Protein AF-A0A229HFX9-F1 (afdb_monomer)

Structure (mmCIF, N/CA/C/O backbone):
data_AF-A0A229HFX9-F1
#
_entry.id   AF-A0A229HFX9-F1
#
loop_
_atom_site.group_PDB
_atom_site.id
_atom_site.type_symbol
_atom_site.label_atom_id
_atom_site.label_alt_id
_atom_site.label_comp_id
_atom_site.label_asym_id
_atom_site.label_entity_id
_atom_site.label_seq_id
_atom_site.pdbx_PDB_ins_code
_atom_site.Cartn_x
_atom_site.Cartn_y
_atom_site.Cartn_z
_atom_site.occupancy
_atom_site.B_iso_or_equiv
_atom_site.auth_seq_id
_atom_site.auth_comp_id
_atom_site.auth_asym_id
_atom_site.auth_atom_id
_atom_site.pdbx_PDB_model_num
ATOM 1 N N . MET A 1 1 ? 22.285 -4.111 -8.406 1.00 85.25 1 MET A N 1
ATOM 2 C CA . MET A 1 1 ? 22.085 -5.314 -9.241 1.00 85.25 1 MET A CA 1
ATOM 3 C C . MET A 1 1 ? 20.707 -5.367 -9.892 1.00 85.25 1 MET A C 1
ATOM 5 O O . MET A 1 1 ? 20.673 -5.229 -11.100 1.00 85.25 1 MET A O 1
ATOM 9 N N . ALA A 1 2 ? 19.581 -5.465 -9.168 1.00 94.69 2 ALA A N 1
ATOM 10 C CA . ALA A 1 2 ? 18.253 -5.611 -9.804 1.00 94.69 2 ALA A CA 1
ATOM 11 C C . ALA A 1 2 ? 17.874 -4.497 -10.809 1.00 94.69 2 ALA A C 1
ATOM 13 O O . ALA A 1 2 ? 17.421 -4.802 -11.904 1.00 94.69 2 ALA A O 1
ATOM 14 N N . PHE A 1 3 ? 18.116 -3.222 -10.478 1.00 97.50 3 PHE A N 1
ATOM 15 C CA . PHE A 1 3 ? 17.883 -2.102 -11.409 1.00 97.50 3 PHE A CA 1
ATOM 16 C C . PHE A 1 3 ? 18.806 -2.131 -12.634 1.00 97.50 3 PHE A C 1
ATOM 18 O O . PHE A 1 3 ? 18.376 -1.795 -13.728 1.00 97.50 3 PHE A O 1
ATOM 25 N N . LEU A 1 4 ? 20.061 -2.557 -12.458 1.00 98.38 4 LEU A N 1
ATOM 26 C CA . LEU A 1 4 ? 20.997 -2.726 -13.571 1.00 98.38 4 LEU A CA 1
ATOM 27 C C . LEU A 1 4 ? 20.507 -3.819 -14.521 1.00 98.38 4 LEU A C 1
ATOM 29 O O . LEU A 1 4 ? 20.424 -3.579 -15.718 1.00 98.38 4 LEU A O 1
ATOM 33 N N . GLN A 1 5 ? 20.105 -4.972 -13.979 1.00 98.75 5 GLN A N 1
ATOM 34 C CA . GLN A 1 5 ? 19.511 -6.035 -14.785 1.00 98.75 5 GLN A CA 1
ATOM 35 C C . GLN A 1 5 ? 18.253 -5.545 -15.506 1.00 98.75 5 GLN A C 1
ATOM 37 O O . GLN A 1 5 ? 18.123 -5.780 -16.692 1.00 98.75 5 GLN A O 1
ATOM 42 N N . ALA A 1 6 ? 17.370 -4.797 -14.839 1.00 98.75 6 ALA A N 1
ATOM 43 C CA . ALA A 1 6 ? 16.163 -4.270 -15.472 1.00 98.75 6 ALA A CA 1
ATOM 44 C C . ALA A 1 6 ? 16.452 -3.283 -16.624 1.00 98.75 6 ALA A C 1
ATOM 46 O O . ALA A 1 6 ? 15.731 -3.296 -17.617 1.00 98.75 6 ALA A O 1
ATOM 47 N N . MET A 1 7 ? 17.511 -2.467 -16.536 1.00 98.81 7 MET A N 1
ATOM 48 C CA . MET A 1 7 ? 17.953 -1.630 -17.665 1.00 98.81 7 MET A CA 1
ATOM 49 C C . MET A 1 7 ? 18.486 -2.481 -18.824 1.00 98.81 7 MET A C 1
ATOM 51 O O . MET A 1 7 ? 18.136 -2.235 -19.973 1.00 98.81 7 MET A O 1
ATOM 55 N N . LEU A 1 8 ? 19.283 -3.511 -18.527 1.00 98.75 8 LEU A N 1
ATOM 56 C CA . LEU A 1 8 ? 19.784 -4.458 -19.530 1.00 98.75 8 LEU A CA 1
ATOM 57 C C . LEU A 1 8 ? 18.644 -5.250 -20.194 1.00 98.75 8 LEU A C 1
ATOM 59 O O . LEU A 1 8 ? 18.662 -5.465 -21.405 1.00 98.75 8 LEU A O 1
ATOM 63 N N . ASP A 1 9 ? 17.632 -5.643 -19.418 1.00 98.81 9 ASP A N 1
ATOM 64 C CA . ASP A 1 9 ? 16.434 -6.327 -19.906 1.00 98.81 9 ASP A CA 1
ATOM 65 C C . ASP A 1 9 ? 15.657 -5.433 -20.882 1.00 98.81 9 ASP A C 1
ATOM 67 O O . ASP A 1 9 ? 15.221 -5.913 -21.929 1.00 98.81 9 ASP A O 1
ATOM 71 N N . ALA A 1 10 ? 15.525 -4.137 -20.568 1.00 98.81 10 ALA A N 1
ATOM 72 C CA . ALA A 1 10 ? 14.894 -3.148 -21.439 1.00 98.81 10 ALA A CA 1
ATOM 73 C C . ALA A 1 10 ? 15.681 -2.949 -22.749 1.00 98.81 10 ALA A C 1
ATOM 75 O O . ALA A 1 10 ? 15.087 -2.987 -23.822 1.00 98.81 10 ALA A O 1
ATOM 76 N N . GLU A 1 11 ? 17.010 -2.830 -22.700 1.00 98.69 11 GLU A N 1
ATOM 77 C CA . GLU A 1 11 ? 17.857 -2.736 -23.906 1.00 98.69 11 GLU A CA 1
ATOM 78 C C . GLU A 1 11 ? 17.734 -3.973 -24.811 1.00 98.69 11 GLU A C 1
ATOM 80 O O . GLU A 1 11 ? 17.555 -3.880 -26.032 1.00 98.69 11 GLU A O 1
ATOM 85 N N . ALA A 1 12 ? 17.790 -5.163 -24.208 1.00 98.56 12 ALA A N 1
ATOM 86 C CA . ALA A 1 12 ? 17.660 -6.413 -24.941 1.00 98.56 12 ALA A CA 1
ATOM 87 C C . ALA A 1 12 ? 16.255 -6.573 -25.542 1.00 98.56 12 ALA A C 1
ATOM 89 O O . ALA A 1 12 ? 16.124 -7.014 -26.685 1.00 98.56 12 ALA A O 1
ATOM 90 N N . ALA A 1 13 ? 15.206 -6.207 -24.800 1.00 98.69 13 ALA A N 1
ATOM 91 C CA . ALA A 1 13 ? 13.830 -6.237 -25.288 1.00 98.69 13 ALA A CA 1
ATOM 92 C C . ALA A 1 13 ? 13.595 -5.251 -26.432 1.00 98.69 13 ALA A C 1
ATOM 94 O O . ALA A 1 13 ? 12.912 -5.602 -27.390 1.00 98.69 13 ALA A O 1
ATOM 95 N N . LEU A 1 14 ? 14.206 -4.065 -26.387 1.00 98.56 14 LEU A N 1
ATOM 96 C CA . LEU A 1 14 ? 14.101 -3.083 -27.464 1.00 98.56 14 LEU A CA 1
ATOM 97 C C . LEU A 1 14 ? 14.666 -3.653 -28.765 1.00 98.56 14 LEU A C 1
ATOM 99 O O . LEU A 1 14 ? 14.000 -3.626 -29.798 1.00 98.56 14 LEU A O 1
ATOM 103 N N . THR A 1 15 ? 15.857 -4.250 -28.699 1.00 97.94 15 THR A N 1
ATOM 104 C CA . THR A 1 15 ? 16.496 -4.843 -29.883 1.00 97.94 15 THR A CA 1
ATOM 105 C C . THR A 1 15 ? 15.692 -6.038 -30.413 1.00 97.94 15 THR A C 1
ATOM 107 O O . THR A 1 15 ? 15.550 -6.198 -31.626 1.00 97.94 15 THR A O 1
ATOM 110 N N . ARG A 1 16 ? 15.105 -6.865 -29.531 1.00 98.44 16 ARG A N 1
ATOM 111 C CA . ARG A 1 16 ? 14.193 -7.954 -29.936 1.00 98.44 16 ARG A CA 1
ATOM 112 C C . ARG A 1 16 ? 12.913 -7.431 -30.586 1.00 98.44 16 ARG A C 1
ATOM 114 O O . ARG A 1 16 ? 12.494 -7.980 -31.603 1.00 98.44 16 ARG A O 1
ATOM 121 N N . ALA A 1 17 ? 12.319 -6.371 -30.044 1.00 97.81 17 ALA A N 1
ATOM 122 C CA . ALA A 1 17 ? 11.131 -5.739 -30.606 1.00 97.81 17 ALA A CA 1
ATOM 123 C C . ALA A 1 17 ? 11.414 -5.164 -32.002 1.00 97.81 17 ALA A C 1
ATOM 125 O O . ALA A 1 17 ? 10.673 -5.440 -32.944 1.00 97.81 17 ALA A O 1
ATOM 126 N N . GLN A 1 18 ? 12.539 -4.462 -32.161 1.00 96.69 18 GLN A N 1
ATOM 127 C CA . GLN A 1 18 ? 13.010 -3.967 -33.455 1.00 96.69 18 GLN A CA 1
ATOM 128 C C . GLN A 1 18 ? 13.253 -5.113 -34.443 1.00 96.69 18 GLN A C 1
ATOM 130 O O . GLN A 1 18 ? 12.793 -5.045 -35.582 1.00 96.69 18 GLN A O 1
ATOM 135 N N . ALA A 1 19 ? 13.905 -6.199 -34.019 1.00 96.25 19 ALA A N 1
ATOM 136 C CA . ALA A 1 19 ? 14.142 -7.357 -34.879 1.00 96.25 19 ALA A CA 1
ATOM 137 C C . ALA A 1 19 ? 12.841 -8.048 -35.315 1.00 96.25 19 ALA A C 1
ATOM 139 O O . ALA A 1 19 ? 12.687 -8.391 -36.486 1.00 96.25 19 ALA A O 1
ATOM 140 N N . ALA A 1 20 ? 11.872 -8.189 -34.406 1.00 95.38 20 ALA A N 1
ATOM 141 C CA . ALA A 1 20 ? 10.557 -8.752 -34.712 1.00 95.38 20 ALA A CA 1
ATOM 142 C C . ALA A 1 20 ? 9.772 -7.915 -35.739 1.00 95.38 20 ALA A C 1
ATOM 144 O O . ALA A 1 20 ? 8.958 -8.458 -36.483 1.00 95.38 20 ALA A O 1
ATOM 145 N N . LEU A 1 21 ? 10.037 -6.607 -35.806 1.00 93.81 21 LEU A N 1
ATOM 146 C CA . LEU A 1 21 ? 9.439 -5.686 -36.774 1.00 93.81 21 LEU A CA 1
ATOM 147 C C . LEU A 1 21 ? 10.293 -5.481 -38.037 1.00 93.81 21 LEU A C 1
ATOM 149 O O . LEU A 1 21 ? 9.955 -4.639 -38.867 1.00 93.81 21 LEU A O 1
ATOM 153 N N . GLY A 1 22 ? 11.390 -6.231 -38.201 1.00 92.50 22 GLY A N 1
ATOM 154 C CA . GLY A 1 22 ? 12.291 -6.115 -39.353 1.00 92.50 22 GLY A CA 1
ATOM 155 C C . GLY A 1 22 ? 13.184 -4.868 -39.340 1.00 92.50 22 GLY A C 1
ATOM 156 O O . GLY A 1 22 ? 13.770 -4.529 -40.362 1.00 92.50 22 GLY A O 1
ATOM 157 N N . GLN A 1 23 ? 13.300 -4.187 -38.198 1.00 92.12 23 GLN A N 1
ATOM 158 C CA . GLN A 1 23 ? 14.101 -2.970 -37.998 1.00 92.12 23 GLN A CA 1
ATOM 159 C C . GLN A 1 23 ? 15.509 -3.264 -37.439 1.00 92.12 23 GLN A C 1
ATOM 161 O O . GLN A 1 23 ? 16.306 -2.352 -37.221 1.00 92.12 23 GLN A O 1
ATOM 166 N N . ALA A 1 24 ? 15.819 -4.538 -37.184 1.00 93.56 24 ALA A N 1
ATOM 167 C CA . ALA A 1 24 ? 17.145 -5.020 -36.814 1.00 93.56 24 ALA A CA 1
ATOM 168 C C . ALA A 1 24 ? 17.338 -6.483 -37.267 1.00 93.56 24 ALA A C 1
ATOM 170 O O . ALA A 1 24 ? 16.368 -7.241 -37.327 1.00 93.56 24 ALA A O 1
ATOM 171 N N . PRO A 1 25 ? 18.571 -6.932 -37.559 1.00 94.12 25 PRO A N 1
ATOM 172 C CA . PRO A 1 25 ? 18.854 -8.345 -37.782 1.00 94.12 25 PRO A CA 1
ATOM 173 C C . PRO A 1 25 ? 18.583 -9.179 -36.523 1.00 94.12 25 PRO A C 1
ATOM 175 O O . PRO A 1 25 ? 18.948 -8.784 -35.415 1.00 94.12 25 PRO A O 1
ATOM 178 N N . GLY A 1 26 ? 18.040 -10.390 -36.684 1.00 93.62 26 GLY A N 1
ATOM 179 C CA . GLY A 1 26 ? 17.846 -11.319 -35.560 1.00 93.62 26 GLY A CA 1
ATOM 180 C C . GLY A 1 26 ? 19.152 -11.680 -34.835 1.00 93.62 26 GLY A C 1
ATOM 181 O O . GLY A 1 26 ? 19.157 -11.842 -33.616 1.00 93.62 26 GLY A O 1
ATOM 182 N N . ALA A 1 27 ? 20.276 -11.723 -35.562 1.00 94.75 27 ALA A N 1
ATOM 183 C CA . ALA A 1 27 ? 21.606 -11.919 -34.981 1.00 94.75 27 ALA A CA 1
ATOM 184 C C . ALA A 1 27 ? 21.984 -10.798 -33.997 1.00 94.75 27 ALA A C 1
ATOM 186 O O . ALA A 1 27 ? 22.500 -11.087 -32.918 1.00 94.75 27 ALA A O 1
ATOM 187 N N . ALA A 1 28 ? 21.631 -9.543 -34.307 1.00 96.12 28 ALA A N 1
ATOM 188 C CA . ALA A 1 28 ? 21.875 -8.416 -33.413 1.00 96.12 28 ALA A CA 1
ATOM 189 C C . ALA A 1 28 ? 21.069 -8.554 -32.114 1.00 96.12 28 ALA A C 1
ATOM 191 O O . ALA A 1 28 ? 21.623 -8.398 -31.030 1.00 96.12 28 ALA A O 1
ATOM 192 N N . ALA A 1 29 ? 19.794 -8.950 -32.198 1.00 96.38 29 ALA A N 1
ATOM 193 C CA . ALA A 1 29 ? 18.983 -9.220 -31.011 1.00 96.38 29 ALA A CA 1
ATOM 194 C C . ALA A 1 29 ? 19.588 -10.325 -30.122 1.00 96.38 29 ALA A C 1
ATOM 196 O O . ALA A 1 29 ? 19.608 -10.187 -28.897 1.00 96.38 29 ALA A O 1
ATOM 197 N N . GLY A 1 30 ? 20.131 -11.387 -30.728 1.00 96.69 30 GLY A N 1
ATOM 198 C CA . GLY A 1 30 ? 20.853 -12.441 -30.012 1.00 96.69 30 GLY A CA 1
ATOM 199 C C . GLY A 1 30 ? 22.138 -11.944 -29.338 1.00 96.69 30 GLY A C 1
ATOM 200 O O . GLY A 1 30 ? 22.367 -12.237 -28.164 1.00 96.69 30 GLY A O 1
ATOM 201 N N . ALA A 1 31 ? 22.951 -11.155 -30.047 1.00 97.50 31 ALA A N 1
ATOM 202 C CA . ALA A 1 31 ? 24.208 -10.615 -29.530 1.00 97.50 31 ALA A CA 1
ATOM 203 C C . ALA A 1 31 ? 23.987 -9.643 -28.358 1.00 97.50 31 ALA A C 1
ATOM 205 O O . ALA A 1 31 ? 24.640 -9.761 -27.319 1.00 97.50 31 ALA A O 1
ATOM 206 N N . VAL A 1 32 ? 23.014 -8.733 -28.487 1.00 97.94 32 VAL A N 1
ATOM 207 C CA . VAL A 1 32 ? 22.636 -7.785 -27.430 1.00 97.94 32 VAL A CA 1
ATOM 208 C C . VAL A 1 32 ? 22.103 -8.524 -26.198 1.00 97.94 32 VAL A C 1
ATOM 210 O O . VAL A 1 32 ? 22.531 -8.247 -25.078 1.00 97.94 32 VAL A O 1
ATOM 213 N N . ALA A 1 33 ? 21.227 -9.518 -26.383 1.00 97.44 33 ALA A N 1
ATOM 214 C CA . ALA A 1 33 ? 20.719 -10.327 -25.276 1.00 97.44 33 ALA A CA 1
ATOM 215 C C . ALA A 1 33 ? 21.826 -11.136 -24.570 1.00 97.44 33 ALA A C 1
ATOM 217 O O . ALA A 1 33 ? 21.793 -11.288 -23.351 1.00 97.44 33 ALA A O 1
ATOM 218 N N . GLY A 1 34 ? 22.836 -11.618 -25.304 1.00 97.19 34 GLY A N 1
ATOM 219 C CA . GLY A 1 34 ? 23.942 -12.403 -24.742 1.00 97.19 34 GLY A CA 1
ATOM 220 C C . GLY A 1 34 ? 24.815 -11.641 -23.736 1.00 97.19 34 GLY A C 1
ATOM 221 O O . GLY A 1 34 ? 25.372 -12.247 -22.807 1.00 97.19 34 GLY A O 1
ATOM 222 N N . VAL A 1 35 ? 24.905 -10.315 -23.886 1.00 97.69 35 VAL A N 1
ATOM 223 C CA . VAL A 1 35 ? 25.639 -9.437 -22.962 1.00 97.69 35 VAL A CA 1
ATOM 224 C C . VAL A 1 35 ? 24.745 -8.784 -21.908 1.00 97.69 35 VAL A C 1
ATOM 226 O O . VAL A 1 35 ? 25.274 -8.208 -20.967 1.00 97.69 35 VAL A O 1
ATOM 229 N N . ALA A 1 36 ? 23.417 -8.906 -22.001 1.00 97.69 36 ALA A N 1
ATOM 230 C CA . ALA A 1 36 ? 22.447 -8.291 -21.089 1.00 97.69 36 ALA A CA 1
ATOM 231 C C . ALA A 1 36 ? 22.360 -9.002 -19.720 1.00 97.69 36 ALA A C 1
ATOM 233 O O . ALA A 1 36 ? 21.296 -9.430 -19.274 1.00 97.69 36 ALA A O 1
ATOM 234 N N . ARG A 1 37 ? 23.502 -9.149 -19.045 1.00 97.88 37 ARG A N 1
ATOM 235 C CA . ARG A 1 37 ? 23.662 -9.846 -17.765 1.00 97.88 37 ARG A CA 1
ATOM 236 C C . ARG A 1 37 ? 24.414 -8.966 -16.780 1.00 97.88 37 ARG A C 1
ATOM 238 O O . ARG A 1 37 ? 25.570 -8.626 -17.017 1.00 97.88 37 ARG A O 1
ATOM 245 N N . ALA A 1 38 ? 23.764 -8.578 -15.687 1.00 97.56 38 ALA A N 1
ATOM 246 C CA . ALA A 1 38 ? 24.274 -7.567 -14.765 1.00 97.56 38 ALA A CA 1
ATOM 247 C C . ALA A 1 38 ? 25.629 -7.936 -14.143 1.00 97.56 38 ALA A C 1
ATOM 249 O O . ALA A 1 38 ? 26.418 -7.044 -13.850 1.00 97.56 38 ALA A O 1
ATOM 250 N N . GLU A 1 39 ? 25.925 -9.225 -13.967 1.00 97.25 39 GLU A N 1
ATOM 251 C CA . GLU A 1 39 ? 27.216 -9.720 -13.478 1.00 97.25 39 GLU A CA 1
ATOM 252 C C . GLU A 1 39 ? 28.407 -9.420 -14.404 1.00 97.25 39 GLU A C 1
ATOM 254 O O . GLU A 1 39 ? 29.552 -9.538 -13.971 1.00 97.25 39 GLU A O 1
ATOM 259 N N . LEU A 1 40 ? 28.162 -9.025 -15.657 1.00 96.69 40 LEU A N 1
ATOM 260 C CA . LEU A 1 40 ? 29.208 -8.652 -16.612 1.00 96.69 40 LEU A CA 1
ATOM 261 C C . LEU A 1 40 ? 29.672 -7.194 -16.478 1.00 96.69 40 LEU A C 1
ATOM 263 O O . LEU A 1 40 ? 30.599 -6.797 -17.182 1.00 96.69 40 LEU A O 1
ATOM 267 N N . TYR A 1 41 ? 29.041 -6.407 -15.605 1.00 97.69 41 TYR A N 1
ATOM 268 C CA . TYR A 1 41 ? 29.251 -4.964 -15.503 1.00 97.69 41 TYR A CA 1
ATOM 269 C C . TYR A 1 41 ? 29.637 -4.554 -14.078 1.00 97.69 41 TYR A C 1
ATOM 271 O O . TYR A 1 41 ? 29.102 -5.072 -13.093 1.00 97.69 41 TYR A O 1
ATOM 279 N N . ASP A 1 42 ? 30.525 -3.565 -13.953 1.00 97.44 42 ASP A N 1
ATOM 280 C CA . ASP A 1 42 ? 30.870 -2.982 -12.656 1.00 97.44 42 ASP A CA 1
ATOM 281 C C . ASP A 1 42 ? 29.826 -1.930 -12.255 1.00 97.44 42 ASP A C 1
ATOM 283 O O . ASP A 1 42 ? 29.851 -0.770 -12.669 1.00 97.44 42 ASP A O 1
ATOM 287 N N . VAL A 1 43 ? 28.892 -2.338 -11.392 1.00 96.12 43 VAL A N 1
ATOM 288 C CA . VAL A 1 43 ? 27.826 -1.460 -10.891 1.00 96.12 43 VAL A CA 1
ATOM 289 C C . VAL A 1 43 ? 28.356 -0.211 -10.176 1.00 96.12 43 VAL A C 1
ATOM 291 O O . VAL A 1 43 ? 27.694 0.829 -10.196 1.00 96.12 43 VAL A O 1
ATOM 294 N N . ARG A 1 44 ? 29.524 -0.294 -9.525 1.00 96.88 44 ARG A N 1
ATOM 295 C CA . ARG A 1 44 ? 30.117 0.844 -8.819 1.00 96.88 44 ARG A CA 1
ATOM 296 C C . ARG A 1 44 ? 30.688 1.832 -9.824 1.00 96.88 44 ARG A C 1
ATOM 298 O O . ARG A 1 44 ? 30.430 3.025 -9.678 1.00 96.88 44 ARG A O 1
ATOM 305 N N . ASP A 1 45 ? 31.434 1.349 -10.813 1.00 97.56 45 ASP A N 1
ATOM 306 C CA . ASP A 1 45 ? 31.994 2.205 -11.862 1.00 97.56 45 ASP A CA 1
ATOM 307 C C . ASP A 1 45 ? 30.884 2.925 -12.641 1.00 97.56 45 ASP A C 1
ATOM 309 O O . ASP A 1 45 ? 30.883 4.157 -12.721 1.00 97.56 45 ASP A O 1
ATOM 313 N N . LEU A 1 46 ? 29.860 2.185 -13.081 1.00 97.12 46 LEU A N 1
ATOM 314 C CA . LEU A 1 46 ? 28.683 2.746 -13.750 1.00 97.12 46 LEU A CA 1
ATOM 315 C C . LEU A 1 46 ? 28.025 3.861 -12.924 1.00 97.12 46 LEU A C 1
ATOM 317 O O . LEU A 1 46 ? 27.716 4.930 -13.454 1.00 97.12 46 LEU A O 1
ATOM 321 N N . ALA A 1 47 ? 27.845 3.647 -11.616 1.00 95.50 47 ALA A N 1
ATOM 322 C CA . ALA A 1 47 ? 27.256 4.644 -10.724 1.00 95.50 47 ALA A CA 1
ATOM 323 C C . ALA A 1 47 ? 28.129 5.904 -10.567 1.00 95.50 47 ALA A C 1
ATOM 325 O O . ALA A 1 47 ? 27.596 7.008 -10.443 1.00 95.50 47 ALA A O 1
ATOM 326 N N . VAL A 1 48 ? 29.459 5.770 -10.585 1.00 97.81 48 VAL A N 1
ATOM 327 C CA . VAL A 1 48 ? 30.380 6.918 -10.532 1.00 97.81 48 VAL A CA 1
ATOM 328 C C . VAL A 1 48 ? 30.337 7.700 -11.845 1.00 97.81 48 VAL A C 1
ATOM 330 O O . VAL A 1 48 ? 30.187 8.925 -11.816 1.00 97.81 48 VAL A O 1
ATOM 333 N N . ARG A 1 49 ? 30.408 7.012 -12.991 1.00 97.81 49 ARG A N 1
ATOM 334 C CA . ARG A 1 49 ? 30.379 7.647 -14.320 1.00 97.81 49 ARG A CA 1
ATOM 335 C C . ARG A 1 49 ? 29.030 8.295 -14.642 1.00 97.81 49 ARG A C 1
ATOM 337 O O . ARG A 1 49 ? 29.002 9.301 -15.349 1.00 97.81 49 ARG A O 1
ATOM 344 N N . ALA A 1 50 ? 27.935 7.810 -14.051 1.00 96.94 50 ALA A N 1
ATOM 345 C CA . ALA A 1 50 ? 26.597 8.394 -14.190 1.00 96.94 50 ALA A CA 1
ATOM 346 C C . ALA A 1 50 ? 26.535 9.891 -13.828 1.00 96.94 50 ALA A C 1
ATOM 348 O O . ALA A 1 50 ? 25.702 10.621 -14.362 1.00 96.94 50 ALA A O 1
ATOM 349 N N . ARG A 1 51 ? 27.439 10.381 -12.963 1.00 95.50 51 ARG A N 1
ATOM 350 C CA . ARG A 1 51 ? 27.496 11.796 -12.551 1.00 95.50 51 ARG A CA 1
ATOM 351 C C . ARG A 1 51 ? 27.733 12.756 -13.717 1.00 95.50 51 ARG A C 1
ATOM 353 O O . ARG A 1 51 ? 27.262 13.884 -13.653 1.00 95.50 51 ARG A O 1
ATOM 360 N N . ALA A 1 52 ? 28.457 12.328 -14.752 1.00 94.00 52 ALA A N 1
ATOM 361 C CA . ALA A 1 52 ? 28.792 13.187 -15.886 1.00 94.00 52 ALA A CA 1
ATOM 362 C C . ALA A 1 52 ? 27.582 13.466 -16.794 1.00 94.00 52 ALA A C 1
ATOM 364 O O . ALA A 1 52 ? 27.469 14.556 -17.341 1.00 94.00 52 ALA A O 1
ATOM 365 N N . GLY A 1 53 ? 26.679 12.489 -16.940 1.00 91.25 53 GLY A N 1
ATOM 366 C CA . GLY A 1 53 ? 25.495 12.581 -17.803 1.00 91.25 53 GLY A CA 1
ATOM 367 C C . GLY A 1 53 ? 24.170 12.730 -17.052 1.00 91.25 53 GLY A C 1
ATOM 368 O O . GLY A 1 53 ? 23.108 12.667 -17.666 1.00 91.25 53 GLY A O 1
ATOM 369 N N . GLY A 1 54 ? 24.214 12.846 -15.721 1.00 94.81 54 GLY A N 1
ATOM 370 C CA . GLY A 1 54 ? 23.035 12.933 -14.856 1.00 94.81 54 GLY A CA 1
ATOM 371 C C . GLY A 1 54 ? 22.247 11.628 -14.700 1.00 94.81 54 GLY A C 1
ATOM 372 O O . GLY A 1 54 ? 21.325 11.586 -13.898 1.00 94.81 54 GLY A O 1
ATOM 373 N N . ASN A 1 55 ? 22.601 10.553 -15.412 1.00 97.06 55 ASN A N 1
ATOM 374 C CA . ASN A 1 55 ? 21.901 9.269 -15.382 1.00 97.06 55 ASN A CA 1
ATOM 375 C C . ASN A 1 55 ? 22.854 8.088 -15.690 1.00 97.06 55 ASN A C 1
ATOM 377 O O . ASN A 1 55 ? 23.895 8.287 -16.323 1.00 97.06 55 ASN A O 1
ATOM 381 N N . PRO A 1 56 ? 22.520 6.853 -15.267 1.00 97.31 56 PRO A N 1
ATOM 382 C CA . PRO A 1 56 ? 23.383 5.684 -15.454 1.00 97.31 56 PRO A CA 1
ATOM 383 C C . PRO A 1 56 ? 23.289 5.027 -16.839 1.00 97.31 56 PRO A C 1
ATOM 385 O O . PRO A 1 56 ? 24.085 4.136 -17.123 1.00 97.31 56 PRO A O 1
ATOM 388 N N . VAL A 1 57 ? 22.354 5.430 -17.706 1.00 98.38 57 VAL A N 1
ATOM 389 C CA . VAL A 1 57 ? 22.136 4.748 -18.993 1.00 98.38 57 VAL A CA 1
ATOM 390 C C . VAL A 1 57 ? 23.248 5.066 -19.986 1.00 98.38 57 VAL A C 1
ATOM 392 O O . VAL A 1 57 ? 23.726 4.167 -20.661 1.00 98.38 57 VAL A O 1
ATOM 395 N N . ILE A 1 58 ? 23.744 6.305 -20.026 1.00 97.31 58 ILE A N 1
ATOM 396 C CA . ILE A 1 58 ? 24.856 6.692 -20.913 1.00 97.31 58 ILE A CA 1
ATOM 397 C C . ILE A 1 58 ? 26.108 5.810 -20.704 1.00 97.31 58 ILE A C 1
ATOM 399 O O . ILE A 1 58 ? 26.585 5.214 -21.674 1.00 97.31 58 ILE A O 1
ATOM 403 N N . PRO A 1 59 ? 26.662 5.678 -19.478 1.00 98.00 59 PRO A N 1
ATOM 404 C CA . PRO A 1 59 ? 27.824 4.818 -19.261 1.00 98.00 59 PRO A CA 1
ATOM 405 C C . PRO A 1 59 ? 27.519 3.324 -19.446 1.00 98.00 59 PRO A C 1
ATOM 407 O O . PRO A 1 59 ? 28.422 2.594 -19.863 1.00 98.00 59 PRO A O 1
ATOM 410 N N . LEU A 1 60 ? 26.281 2.886 -19.176 1.00 98.38 60 LEU A N 1
ATOM 411 C CA . LEU A 1 60 ? 25.828 1.508 -19.391 1.00 98.38 60 LEU A CA 1
ATOM 412 C C . LEU A 1 60 ? 25.808 1.147 -20.876 1.00 98.38 60 LEU A C 1
ATOM 414 O O . LEU A 1 60 ? 26.389 0.138 -21.265 1.00 98.38 60 LEU A O 1
ATOM 418 N N . VAL A 1 61 ? 25.186 1.987 -21.704 1.00 98.06 61 VAL A N 1
ATOM 419 C CA . VAL A 1 61 ? 25.106 1.803 -23.156 1.00 98.06 61 VAL A CA 1
ATOM 420 C C . VAL A 1 61 ? 26.505 1.753 -23.753 1.00 98.06 61 VAL A C 1
ATOM 422 O O . VAL A 1 61 ? 26.796 0.843 -24.516 1.00 98.06 61 VAL A O 1
ATOM 425 N N . ALA A 1 62 ? 27.411 2.645 -23.341 1.00 97.94 62 ALA A N 1
ATOM 426 C CA . ALA A 1 62 ? 28.796 2.616 -23.811 1.00 97.94 62 ALA A CA 1
ATOM 427 C C . ALA A 1 62 ? 29.502 1.276 -23.507 1.00 97.94 62 ALA A C 1
ATOM 429 O O . ALA A 1 62 ? 30.169 0.715 -24.380 1.00 97.94 62 ALA A O 1
ATOM 430 N N . GLU A 1 63 ? 29.342 0.735 -22.294 1.00 98.00 63 GLU A N 1
ATOM 431 C CA . GLU A 1 63 ? 29.903 -0.576 -21.937 1.00 98.00 63 GLU A CA 1
ATOM 432 C C . GLU A 1 63 ? 29.224 -1.726 -22.683 1.00 98.00 63 GLU A C 1
ATOM 434 O O . GLU A 1 63 ? 29.900 -2.655 -23.126 1.00 98.00 63 GLU A O 1
ATOM 439 N N . MET A 1 64 ? 27.904 -1.663 -22.852 1.00 98.12 64 MET A N 1
ATOM 440 C CA . MET A 1 64 ? 27.125 -2.671 -23.562 1.00 98.12 64 MET A CA 1
ATOM 441 C C . MET A 1 64 ? 27.479 -2.708 -25.050 1.00 98.12 64 MET A C 1
ATOM 443 O O . MET A 1 64 ? 27.750 -3.786 -25.573 1.00 98.12 64 MET A O 1
ATOM 447 N N . THR A 1 65 ? 27.599 -1.555 -25.710 1.00 98.56 65 THR A N 1
ATOM 448 C CA . THR A 1 65 ? 28.093 -1.439 -27.090 1.00 98.56 65 THR A CA 1
ATOM 449 C C . THR A 1 65 ? 29.493 -2.030 -27.219 1.00 98.56 65 THR A C 1
ATOM 451 O O . THR A 1 65 ? 29.734 -2.842 -28.111 1.00 98.56 65 THR A O 1
ATOM 454 N N . ALA A 1 66 ? 30.410 -1.696 -26.304 1.00 98.06 66 ALA A N 1
ATOM 455 C CA . ALA A 1 66 ? 31.752 -2.276 -26.302 1.00 98.06 66 ALA A CA 1
ATOM 456 C C . ALA A 1 66 ? 31.731 -3.794 -26.053 1.00 98.06 66 ALA A C 1
ATOM 458 O O . ALA A 1 66 ? 32.576 -4.513 -26.584 1.00 98.06 66 ALA A O 1
ATOM 459 N N . ALA A 1 67 ? 30.789 -4.296 -25.250 1.00 97.38 67 ALA A N 1
ATOM 460 C CA . ALA A 1 67 ? 30.621 -5.720 -24.996 1.00 97.38 67 ALA A CA 1
ATOM 461 C C . ALA A 1 67 ? 30.128 -6.483 -26.223 1.00 97.38 67 ALA A C 1
ATOM 463 O O . ALA A 1 67 ? 30.734 -7.496 -26.568 1.00 97.38 67 ALA A O 1
ATOM 464 N N . VAL A 1 68 ? 29.106 -5.968 -26.909 1.00 98.00 68 VAL A N 1
ATOM 465 C CA . VAL A 1 68 ? 28.609 -6.545 -28.163 1.00 98.00 68 VAL A CA 1
ATOM 466 C C . VAL A 1 68 ? 29.693 -6.502 -29.236 1.00 98.00 68 VAL A C 1
ATOM 468 O O . VAL A 1 68 ? 29.947 -7.518 -29.872 1.00 98.00 68 VAL A O 1
ATOM 471 N N . ALA A 1 69 ? 30.415 -5.386 -29.374 1.00 97.81 69 ALA A N 1
ATOM 472 C CA . ALA A 1 69 ? 31.455 -5.231 -30.392 1.00 97.81 69 ALA A CA 1
ATOM 473 C C . ALA A 1 69 ? 32.605 -6.247 -30.272 1.00 97.81 69 ALA A C 1
ATOM 475 O O . ALA A 1 69 ? 33.255 -6.555 -31.268 1.00 97.81 69 ALA A O 1
ATOM 476 N N . ARG A 1 70 ? 32.864 -6.791 -29.072 1.00 95.94 70 ARG A N 1
ATOM 477 C CA . ARG A 1 70 ? 33.869 -7.853 -28.881 1.00 95.94 70 ARG A CA 1
ATOM 478 C C . ARG A 1 70 ? 33.461 -9.182 -29.516 1.00 95.94 70 ARG A C 1
ATOM 480 O O . ARG A 1 70 ? 34.341 -9.972 -29.843 1.00 95.94 70 ARG A O 1
ATOM 487 N N . THR A 1 71 ? 32.163 -9.444 -29.645 1.00 92.00 71 THR A N 1
ATOM 488 C CA . THR A 1 71 ? 31.628 -10.698 -30.197 1.00 92.00 71 THR A CA 1
ATOM 489 C C . THR A 1 71 ? 31.068 -10.530 -31.604 1.00 92.00 71 THR A C 1
ATOM 491 O O . THR A 1 71 ? 31.216 -11.428 -32.424 1.00 92.00 71 THR A O 1
ATOM 494 N N . ASP A 1 72 ? 30.439 -9.389 -31.879 1.00 95.06 72 ASP A N 1
ATOM 495 C CA . ASP A 1 72 ? 29.791 -9.049 -33.143 1.00 95.06 72 ASP A CA 1
ATOM 496 C C . ASP A 1 72 ? 29.857 -7.517 -33.354 1.00 95.06 72 ASP A C 1
ATOM 498 O O . ASP A 1 72 ? 29.024 -6.766 -32.830 1.00 95.06 72 ASP A O 1
ATOM 502 N N . PRO A 1 73 ? 30.880 -7.022 -34.080 1.00 95.38 73 PRO A N 1
ATOM 503 C CA . PRO A 1 73 ? 31.048 -5.597 -34.361 1.00 95.38 73 PRO A CA 1
ATOM 504 C C . PRO A 1 73 ? 29.874 -4.955 -35.109 1.00 95.38 73 PRO A C 1
ATOM 506 O O . PRO A 1 73 ? 29.599 -3.775 -34.895 1.00 95.38 73 PRO A O 1
ATOM 509 N N . GLU A 1 74 ? 29.172 -5.702 -35.966 1.00 94.69 74 GLU A N 1
ATOM 510 C CA . GLU A 1 74 ? 28.036 -5.173 -36.729 1.00 94.69 74 GLU A CA 1
ATOM 511 C C . GLU A 1 74 ? 26.798 -5.028 -35.838 1.00 94.69 74 GLU A C 1
ATOM 513 O O . GLU A 1 74 ? 26.090 -4.019 -35.909 1.00 94.69 74 GLU A O 1
ATOM 518 N N . ALA A 1 75 ? 26.572 -5.985 -34.933 1.00 96.00 75 ALA A N 1
ATOM 519 C CA . ALA A 1 75 ? 25.486 -5.918 -33.958 1.00 96.00 75 ALA A CA 1
ATOM 520 C C . ALA A 1 75 ? 25.621 -4.738 -32.979 1.00 96.00 75 ALA A C 1
ATOM 522 O O . ALA A 1 75 ? 24.612 -4.248 -32.468 1.00 96.00 75 ALA A O 1
ATOM 523 N N . ALA A 1 76 ? 26.836 -4.239 -32.732 1.00 96.69 76 ALA A N 1
ATOM 524 C CA . ALA A 1 76 ? 27.070 -3.136 -31.798 1.00 96.69 76 ALA A CA 1
ATOM 525 C C . ALA A 1 76 ? 26.334 -1.840 -32.194 1.00 96.69 76 ALA A C 1
ATOM 527 O O . ALA A 1 76 ? 25.931 -1.075 -31.318 1.00 96.69 76 ALA A O 1
ATOM 528 N N . ALA A 1 77 ? 26.090 -1.624 -33.493 1.00 95.94 77 ALA A N 1
ATOM 529 C CA . ALA A 1 77 ? 25.336 -0.478 -34.011 1.00 95.94 77 ALA A CA 1
ATOM 530 C C . ALA A 1 77 ? 23.830 -0.511 -33.668 1.00 95.94 77 ALA A C 1
ATOM 532 O O . ALA A 1 77 ? 23.118 0.464 -33.915 1.00 95.94 77 ALA A O 1
ATOM 533 N N . TYR A 1 78 ? 23.335 -1.629 -33.126 1.00 96.88 78 TYR A N 1
ATOM 534 C CA . TYR A 1 78 ? 21.931 -1.819 -32.753 1.00 96.88 78 TYR A CA 1
ATOM 535 C C . TYR A 1 78 ? 21.672 -1.657 -31.251 1.00 96.88 78 TYR A C 1
ATOM 537 O O . TYR A 1 78 ? 20.516 -1.596 -30.846 1.00 96.88 78 TYR A O 1
ATOM 545 N N . VAL A 1 79 ? 22.717 -1.529 -30.427 1.00 97.62 79 VAL A N 1
ATOM 546 C CA . VAL A 1 79 ? 22.562 -1.225 -28.996 1.00 97.62 79 VAL A CA 1
ATOM 547 C C . VAL A 1 79 ? 21.966 0.177 -28.834 1.00 97.62 79 VAL A C 1
ATOM 549 O O . VAL A 1 79 ? 22.459 1.125 -29.447 1.00 97.62 79 VAL A O 1
ATOM 552 N N . HIS A 1 80 ? 20.921 0.314 -28.008 1.00 98.06 80 HIS A N 1
ATOM 553 C CA . HIS A 1 80 ? 20.245 1.585 -27.707 1.00 98.06 80 HIS A CA 1
ATOM 554 C C . HIS A 1 80 ? 19.710 2.349 -28.936 1.00 98.06 80 HIS A C 1
ATOM 556 O O . HIS A 1 80 ? 19.503 3.565 -28.903 1.00 98.06 80 HIS A O 1
ATOM 562 N N . ARG A 1 81 ? 19.509 1.667 -30.071 1.00 95.69 81 ARG A N 1
ATOM 563 C CA . ARG A 1 81 ? 19.278 2.332 -31.356 1.00 95.69 81 ARG A CA 1
ATOM 564 C C . ARG A 1 81 ? 17.926 3.056 -31.384 1.00 95.69 81 ARG A C 1
ATOM 566 O O . ARG A 1 81 ? 16.879 2.421 -31.435 1.00 95.69 81 ARG A O 1
ATOM 573 N N . GLY A 1 82 ? 17.965 4.390 -31.403 1.00 94.88 82 GLY A N 1
ATOM 574 C CA . GLY A 1 82 ? 16.791 5.273 -31.466 1.00 94.88 82 GLY A CA 1
ATOM 575 C C . GLY A 1 82 ? 16.183 5.642 -30.107 1.00 94.88 82 GLY A C 1
ATOM 576 O O . GLY A 1 82 ? 15.407 6.597 -30.035 1.00 94.88 82 GLY A O 1
ATOM 577 N N . ALA A 1 83 ? 16.563 4.939 -29.038 1.00 97.69 83 ALA A N 1
ATOM 578 C CA . ALA A 1 83 ? 16.084 5.202 -27.686 1.00 97.69 83 ALA A CA 1
ATOM 579 C C . ALA A 1 83 ? 16.771 6.408 -27.045 1.00 97.69 83 ALA A C 1
ATOM 581 O O . ALA A 1 83 ? 17.782 6.929 -27.521 1.00 97.69 83 ALA A O 1
ATOM 582 N N . THR A 1 84 ? 16.194 6.857 -25.934 1.00 98.25 84 THR A N 1
ATOM 583 C CA . THR A 1 84 ? 16.818 7.824 -25.034 1.00 98.25 84 THR A CA 1
ATOM 584 C C . THR A 1 84 ? 17.034 7.222 -23.648 1.00 98.25 84 THR A C 1
ATOM 586 O O . THR A 1 84 ? 16.401 6.234 -23.277 1.00 98.25 84 THR A O 1
ATOM 589 N N . SER A 1 85 ? 17.892 7.840 -22.831 1.00 98.44 85 SER A N 1
ATOM 590 C CA . SER A 1 85 ? 18.205 7.352 -21.481 1.00 98.44 85 SER A CA 1
ATOM 591 C C . SER A 1 85 ? 16.963 7.129 -20.614 1.00 98.44 85 SER A C 1
ATOM 593 O O . SER A 1 85 ? 16.896 6.162 -19.861 1.00 98.44 85 SER A O 1
ATOM 595 N N . GLN A 1 86 ? 15.960 7.999 -20.737 1.00 98.62 86 GLN A N 1
ATOM 596 C CA . GLN A 1 86 ? 14.732 7.884 -19.960 1.00 98.62 86 GLN A CA 1
ATOM 597 C C . GLN A 1 86 ? 13.848 6.703 -20.385 1.00 98.62 86 GLN A C 1
ATOM 599 O O . GLN A 1 86 ? 13.209 6.118 -19.518 1.00 98.62 86 GLN A O 1
ATOM 604 N N . ASP A 1 87 ? 13.868 6.290 -21.661 1.00 98.81 87 ASP A N 1
ATOM 605 C CA . ASP A 1 87 ? 13.126 5.101 -22.119 1.00 98.81 87 ASP A CA 1
ATOM 606 C C . ASP A 1 87 ? 13.556 3.859 -21.339 1.00 98.81 87 ASP A C 1
ATOM 608 O O . ASP A 1 87 ? 12.739 3.116 -20.798 1.00 98.81 87 ASP A O 1
ATOM 612 N N . ILE A 1 88 ? 14.868 3.685 -21.214 1.00 98.75 88 ILE A N 1
ATOM 613 C CA . ILE A 1 88 ? 15.470 2.527 -20.562 1.00 98.75 88 ILE A CA 1
ATOM 614 C C . ILE A 1 88 ? 15.304 2.596 -19.047 1.00 98.75 88 ILE A C 1
ATOM 616 O O . ILE A 1 88 ? 14.956 1.597 -18.419 1.00 98.75 88 ILE A O 1
ATOM 620 N N . LEU A 1 89 ? 15.529 3.766 -18.444 1.00 98.69 89 LEU A N 1
ATOM 621 C CA . LEU A 1 89 ? 15.476 3.906 -16.992 1.00 98.69 89 LEU A CA 1
ATOM 622 C C . LEU A 1 89 ? 14.047 3.768 -16.440 1.00 98.69 89 LEU A C 1
ATOM 624 O O . LEU A 1 89 ? 13.843 3.059 -15.453 1.00 98.69 89 LEU A O 1
ATOM 628 N N . ASP A 1 90 ? 13.064 4.412 -17.071 1.00 98.88 90 ASP A N 1
ATOM 629 C CA . ASP A 1 90 ? 11.673 4.375 -16.608 1.00 98.88 90 ASP A CA 1
ATOM 630 C C . ASP A 1 90 ? 11.049 2.997 -16.867 1.00 98.88 90 ASP A C 1
ATOM 632 O O . ASP A 1 90 ? 10.383 2.443 -15.988 1.00 98.88 90 ASP A O 1
ATOM 636 N N . THR A 1 91 ? 11.363 2.371 -18.008 1.00 98.94 91 THR A N 1
ATOM 637 C CA . THR A 1 91 ? 11.006 0.968 -18.263 1.00 98.94 91 THR A CA 1
ATOM 638 C C . THR A 1 91 ? 11.623 0.039 -17.216 1.00 98.94 91 THR A C 1
ATOM 640 O O . THR A 1 91 ? 10.937 -0.829 -16.675 1.00 98.94 91 THR A O 1
ATOM 643 N N . ALA A 1 92 ? 12.894 0.239 -16.857 1.00 98.88 92 ALA A N 1
ATOM 644 C CA . ALA A 1 92 ? 13.547 -0.544 -15.813 1.00 98.88 92 ALA A CA 1
ATOM 645 C C . ALA A 1 92 ? 12.879 -0.363 -14.440 1.00 98.88 92 ALA A C 1
ATOM 647 O O . ALA A 1 92 ? 12.706 -1.340 -13.707 1.00 98.88 92 ALA A O 1
ATOM 648 N N . ALA A 1 93 ? 12.466 0.859 -14.088 1.00 98.81 93 ALA A N 1
ATOM 649 C CA . ALA A 1 93 ? 11.723 1.118 -12.858 1.00 98.81 93 ALA A CA 1
ATOM 650 C C . ALA A 1 93 ? 10.388 0.354 -12.833 1.00 98.81 93 ALA A C 1
ATOM 652 O O . ALA A 1 93 ? 10.057 -0.269 -11.819 1.00 98.81 93 ALA A O 1
ATOM 653 N N . MET A 1 94 ? 9.662 0.332 -13.955 1.00 98.88 94 MET A N 1
ATOM 654 C CA . MET A 1 94 ? 8.399 -0.402 -14.084 1.00 98.88 94 MET A CA 1
ATOM 655 C C . MET A 1 94 ? 8.594 -1.922 -14.099 1.00 98.88 94 MET A C 1
ATOM 657 O O . MET A 1 94 ? 7.808 -2.630 -13.474 1.00 98.88 94 MET A O 1
ATOM 661 N N . LEU A 1 95 ? 9.681 -2.440 -14.680 1.00 98.88 95 LEU A N 1
ATOM 662 C CA . LEU A 1 95 ? 10.060 -3.854 -14.558 1.00 98.88 95 LEU A CA 1
ATOM 663 C C . LEU A 1 95 ? 10.345 -4.250 -13.109 1.00 98.88 95 LEU A C 1
ATOM 665 O O . LEU A 1 95 ? 9.895 -5.300 -12.649 1.00 98.88 95 LEU A O 1
ATOM 669 N N . VAL A 1 96 ? 11.086 -3.424 -12.365 1.00 98.81 96 VAL A N 1
ATOM 670 C CA . VAL A 1 96 ? 11.347 -3.685 -10.943 1.00 98.81 96 VAL A CA 1
ATOM 671 C C . VAL A 1 96 ? 10.044 -3.662 -10.145 1.00 98.81 96 VAL A C 1
ATOM 673 O O . VAL A 1 96 ? 9.829 -4.552 -9.321 1.00 98.81 96 VAL A O 1
ATOM 676 N N . ALA A 1 97 ? 9.153 -2.705 -10.414 1.00 98.69 97 ALA A N 1
ATOM 677 C CA . ALA A 1 97 ? 7.832 -2.658 -9.794 1.00 98.69 97 ALA A CA 1
ATOM 678 C C . ALA A 1 97 ? 7.002 -3.911 -10.120 1.00 98.69 97 ALA A C 1
ATOM 680 O O . ALA A 1 97 ? 6.506 -4.565 -9.205 1.00 98.69 97 ALA A O 1
ATOM 681 N N . ALA A 1 98 ? 6.924 -4.305 -11.394 1.00 98.44 98 ALA A N 1
ATOM 682 C CA . ALA A 1 98 ? 6.197 -5.490 -11.851 1.00 98.44 98 ALA A CA 1
ATOM 683 C C . ALA A 1 98 ? 6.718 -6.793 -11.220 1.00 98.44 98 ALA A C 1
ATOM 685 O O . ALA A 1 98 ? 5.943 -7.711 -10.972 1.00 98.44 98 ALA A O 1
ATOM 686 N N . ARG A 1 99 ? 8.017 -6.870 -10.903 1.00 98.25 99 ARG A N 1
ATOM 687 C CA . ARG A 1 99 ? 8.628 -8.016 -10.202 1.00 98.25 99 ARG A CA 1
ATOM 688 C C . ARG A 1 99 ? 8.378 -7.993 -8.693 1.00 98.25 99 ARG A C 1
ATOM 690 O O . ARG A 1 99 ? 8.270 -9.049 -8.076 1.00 98.25 99 ARG A O 1
ATOM 697 N N . ALA A 1 100 ? 8.302 -6.809 -8.088 1.00 98.50 100 ALA A N 1
ATOM 698 C CA . ALA A 1 100 ? 8.111 -6.648 -6.647 1.00 98.50 100 ALA A CA 1
ATOM 699 C C . ALA A 1 100 ? 6.639 -6.764 -6.217 1.00 98.50 100 ALA A C 1
ATOM 701 O O . ALA A 1 100 ? 6.355 -7.325 -5.158 1.00 98.50 100 ALA A O 1
ATOM 702 N N . LEU A 1 101 ? 5.704 -6.259 -7.030 1.00 98.44 101 LEU A N 1
ATOM 703 C CA . LEU A 1 101 ? 4.275 -6.230 -6.711 1.00 98.44 101 LEU A CA 1
ATOM 704 C C . LEU A 1 101 ? 3.696 -7.618 -6.384 1.00 98.44 101 LEU A C 1
ATOM 706 O O . LEU A 1 101 ? 3.045 -7.721 -5.348 1.00 98.44 101 LEU A O 1
ATOM 710 N N . PRO A 1 102 ? 3.963 -8.699 -7.146 1.00 97.81 102 PRO A N 1
ATOM 711 C CA . PRO A 1 102 ? 3.455 -10.030 -6.812 1.00 97.81 102 PRO A CA 1
ATOM 712 C C . PRO A 1 102 ? 3.897 -10.529 -5.432 1.00 97.81 102 PRO A C 1
ATOM 714 O O . PRO A 1 102 ? 3.118 -11.176 -4.737 1.00 97.81 102 PRO A O 1
ATOM 717 N N . LEU A 1 103 ? 5.120 -10.194 -5.001 1.00 98.00 103 LEU A N 1
ATOM 718 C CA . LEU A 1 103 ? 5.631 -10.565 -3.677 1.00 98.00 103 LEU A CA 1
ATOM 719 C C . LEU A 1 103 ? 4.877 -9.822 -2.567 1.00 98.00 103 LEU A C 1
ATOM 721 O O . LEU A 1 103 ? 4.467 -10.427 -1.580 1.00 98.00 103 LEU A O 1
ATOM 725 N N . ILE A 1 104 ? 4.659 -8.517 -2.759 1.00 98.69 104 ILE A N 1
ATOM 726 C CA . ILE A 1 104 ? 3.899 -7.676 -1.825 1.00 98.69 104 ILE A CA 1
ATOM 727 C C . ILE A 1 104 ? 2.444 -8.156 -1.749 1.00 98.69 104 ILE A C 1
ATOM 729 O O . ILE A 1 104 ? 1.912 -8.325 -0.655 1.00 98.69 104 ILE A O 1
ATOM 733 N N . LEU A 1 105 ? 1.809 -8.408 -2.896 1.00 98.69 105 LEU A N 1
ATOM 734 C CA . LEU A 1 105 ? 0.425 -8.878 -2.986 1.00 98.69 105 LEU A CA 1
ATOM 735 C C . LEU A 1 105 ? 0.241 -10.238 -2.307 1.00 98.69 105 LEU A C 1
ATOM 737 O O . LEU A 1 105 ? -0.708 -10.402 -1.544 1.00 98.69 105 LEU A O 1
ATOM 741 N N . ALA A 1 106 ? 1.167 -11.181 -2.506 1.00 98.12 106 ALA A N 1
ATOM 742 C CA . ALA A 1 106 ? 1.121 -12.482 -1.844 1.00 98.12 106 ALA A CA 1
ATOM 743 C C . ALA A 1 106 ? 1.161 -12.353 -0.310 1.00 98.12 106 ALA A C 1
ATOM 745 O O . ALA A 1 106 ? 0.360 -12.978 0.388 1.00 98.12 106 ALA A O 1
ATOM 746 N N . ASP A 1 107 ? 2.044 -11.505 0.225 1.00 98.69 107 ASP A N 1
ATOM 747 C CA . ASP A 1 107 ? 2.148 -11.287 1.672 1.00 98.69 107 ASP A CA 1
ATOM 748 C C . ASP A 1 107 ? 0.960 -10.473 2.235 1.00 98.69 107 ASP A C 1
ATOM 750 O O . ASP A 1 107 ? 0.490 -10.749 3.344 1.00 98.69 107 ASP A O 1
ATOM 754 N N . LEU A 1 108 ? 0.384 -9.539 1.466 1.00 98.62 108 LEU A N 1
ATOM 755 C CA . LEU A 1 108 ? -0.887 -8.888 1.818 1.00 98.62 108 LEU A CA 1
ATOM 756 C C . LEU A 1 108 ? -2.051 -9.888 1.847 1.00 98.62 108 LEU A C 1
ATOM 758 O O . LEU A 1 108 ? -2.862 -9.842 2.773 1.00 98.62 108 LEU A O 1
ATOM 762 N N . GLY A 1 109 ? -2.112 -10.815 0.888 1.00 98.31 109 GLY A N 1
ATOM 763 C CA . GLY A 1 109 ? -3.086 -11.906 0.861 1.00 98.31 109 GLY A CA 1
ATOM 764 C C . GLY A 1 109 ? -2.979 -12.786 2.106 1.00 98.31 109 GLY A C 1
ATOM 765 O O . GLY A 1 109 ? -3.956 -12.937 2.837 1.00 98.31 109 GLY A O 1
ATOM 766 N N . ARG A 1 110 ? -1.767 -13.261 2.430 1.00 98.25 110 ARG A N 1
ATOM 767 C CA . ARG A 1 110 ? -1.491 -14.018 3.667 1.00 98.25 110 ARG A CA 1
ATOM 768 C C . ARG A 1 110 ? -1.935 -13.270 4.922 1.00 98.25 110 ARG A C 1
ATOM 770 O O . ARG A 1 110 ? -2.599 -13.844 5.788 1.00 98.25 110 ARG A O 1
ATOM 777 N N . THR A 1 111 ? -1.608 -11.980 5.000 1.00 98.50 111 THR A N 1
ATOM 778 C CA . THR A 1 111 ? -2.021 -11.106 6.105 1.00 98.50 111 THR A CA 1
ATOM 779 C C . THR A 1 111 ? -3.547 -11.052 6.210 1.00 98.50 111 THR A C 1
ATOM 781 O O . THR A 1 111 ? -4.098 -11.266 7.289 1.00 98.50 111 THR A O 1
ATOM 784 N N . ALA A 1 112 ? -4.254 -10.821 5.099 1.00 98.56 112 ALA A N 1
ATOM 785 C CA . ALA A 1 112 ? -5.713 -10.741 5.075 1.00 98.56 112 ALA A CA 1
ATOM 786 C C . ALA A 1 112 ? -6.384 -12.058 5.501 1.00 98.56 112 ALA A C 1
ATOM 788 O O . ALA A 1 112 ? -7.330 -12.022 6.293 1.00 98.56 112 ALA A O 1
ATOM 789 N N . THR A 1 113 ? -5.874 -13.204 5.042 1.00 98.44 113 THR A N 1
ATOM 790 C CA . THR A 1 113 ? -6.355 -14.532 5.448 1.00 98.44 113 THR A CA 1
ATOM 791 C C . THR A 1 113 ? -6.140 -14.768 6.945 1.00 98.44 113 THR A C 1
ATOM 793 O O . THR A 1 113 ? -7.060 -15.173 7.659 1.00 98.44 113 THR A O 1
ATOM 796 N N . ALA A 1 114 ? -4.947 -14.476 7.474 1.00 98.06 114 ALA A N 1
ATOM 797 C CA . ALA A 1 114 ? -4.661 -14.637 8.901 1.00 98.06 114 ALA A CA 1
ATOM 798 C C . ALA A 1 114 ? -5.553 -13.739 9.777 1.00 98.06 114 ALA A C 1
ATOM 800 O O . ALA A 1 114 ? -6.125 -14.201 10.768 1.00 98.06 114 ALA A O 1
ATOM 801 N N . LEU A 1 115 ? -5.754 -12.485 9.369 1.00 98.62 115 LEU A N 1
ATOM 802 C CA . LEU A 1 115 ? -6.669 -11.557 10.034 1.00 98.62 115 LEU A CA 1
ATOM 803 C C . LEU A 1 115 ? -8.135 -12.006 9.934 1.00 98.62 115 LEU A C 1
ATOM 805 O O . LEU A 1 115 ? -8.894 -11.799 10.878 1.00 98.62 115 LEU A O 1
ATOM 809 N N . GLY A 1 116 ? -8.536 -12.655 8.836 1.00 98.56 116 GLY A N 1
ATOM 810 C CA . GLY A 1 116 ? -9.858 -13.272 8.680 1.00 98.56 116 GLY A CA 1
ATOM 811 C C . GLY A 1 116 ? -10.090 -14.413 9.666 1.00 98.56 116 GLY A C 1
ATOM 812 O O . GLY A 1 116 ? -11.141 -14.469 10.314 1.00 98.56 116 GLY A O 1
ATOM 813 N N . ARG A 1 117 ? -9.079 -15.267 9.867 1.00 98.56 117 ARG A N 1
ATOM 814 C CA . ARG A 1 117 ? -9.111 -16.318 10.897 1.00 98.56 117 ARG A CA 1
ATOM 815 C C . ARG A 1 117 ? -9.225 -15.731 12.302 1.00 98.56 117 ARG A C 1
ATOM 817 O O . ARG A 1 117 ? -10.074 -16.181 13.063 1.00 98.56 117 ARG A O 1
ATOM 824 N N . LEU A 1 118 ? -8.439 -14.701 12.630 1.00 98.69 118 LEU A N 1
ATOM 825 C CA . LEU A 1 118 ? -8.528 -14.010 13.924 1.00 98.69 118 LEU A CA 1
ATOM 826 C C . LEU A 1 118 ? -9.899 -13.354 14.132 1.00 98.69 118 LEU A C 1
ATOM 828 O O . LEU A 1 118 ? -10.485 -13.489 15.204 1.00 98.69 118 LEU A O 1
ATOM 832 N N . ALA A 1 119 ? -10.430 -12.684 13.106 1.00 98.81 119 ALA A N 1
ATOM 833 C CA . ALA A 1 119 ? -11.749 -12.061 13.152 1.00 98.81 119 ALA A CA 1
ATOM 834 C C . ALA A 1 119 ? -12.861 -13.087 13.404 1.00 98.81 119 ALA A C 1
ATOM 836 O O . ALA A 1 119 ? -13.748 -12.833 14.215 1.00 98.81 119 ALA A O 1
ATOM 837 N N . THR A 1 120 ? -12.774 -14.256 12.763 1.00 98.75 120 THR A N 1
ATOM 838 C CA . THR A 1 120 ? -13.719 -15.367 12.944 1.00 98.75 120 THR A CA 1
ATOM 839 C C . THR A 1 120 ? -13.595 -15.986 14.336 1.00 98.75 120 THR A C 1
ATOM 841 O O . THR A 1 120 ? -14.582 -16.079 15.061 1.00 98.75 120 THR A O 1
ATOM 844 N N . ALA A 1 121 ? -12.380 -16.364 14.743 1.00 98.75 121 ALA A N 1
ATOM 845 C CA . ALA A 1 121 ? -12.125 -17.036 16.018 1.00 98.75 121 ALA A CA 1
ATOM 846 C C . ALA A 1 121 ? -12.504 -16.172 17.230 1.00 98.75 121 ALA A C 1
ATOM 848 O O . ALA A 1 121 ? -12.954 -16.685 18.251 1.00 98.75 121 ALA A O 1
ATOM 849 N N . HIS A 1 122 ? -12.348 -14.854 17.106 1.00 98.75 122 HIS A N 1
ATOM 850 C CA . HIS A 1 122 ? -12.614 -13.898 18.175 1.00 98.75 122 HIS A CA 1
ATOM 851 C C . HIS A 1 122 ? -13.824 -13.006 17.906 1.00 98.75 122 HIS A C 1
ATOM 853 O O . HIS A 1 122 ? -13.942 -11.938 18.517 1.00 98.75 122 HIS A O 1
ATOM 859 N N . ARG A 1 123 ? -14.731 -13.446 17.023 1.00 98.69 123 ARG A N 1
ATOM 860 C CA . ARG A 1 123 ? -15.960 -12.737 16.636 1.00 98.69 123 ARG A CA 1
ATOM 861 C C . ARG A 1 123 ? -16.679 -12.126 17.837 1.00 98.69 123 ARG A C 1
ATOM 863 O O . ARG A 1 123 ? -17.000 -10.937 17.823 1.00 98.69 123 ARG A O 1
ATOM 870 N N . ASP A 1 124 ? -16.826 -12.932 18.885 1.00 98.56 124 ASP A N 1
ATOM 871 C CA . ASP A 1 124 ? -17.561 -12.612 20.107 1.00 98.56 124 ASP A CA 1
ATOM 872 C C . ASP A 1 124 ? -16.657 -12.441 21.340 1.00 98.56 124 ASP A C 1
ATOM 874 O O . ASP A 1 124 ? -17.163 -12.347 22.449 1.00 98.56 124 ASP A O 1
ATOM 878 N N . THR A 1 125 ? -15.324 -12.394 21.190 1.00 98.69 125 THR A N 1
ATOM 879 C CA . THR A 1 125 ? -14.411 -12.162 22.329 1.00 98.69 125 THR A CA 1
ATOM 880 C C . THR A 1 125 ? -14.501 -10.699 22.770 1.00 98.69 125 THR A C 1
ATOM 882 O O . THR A 1 125 ? -14.004 -9.843 22.029 1.00 98.69 125 THR A O 1
ATOM 885 N N . PRO A 1 126 ? -15.110 -10.378 23.927 1.00 98.44 126 PRO A N 1
ATOM 886 C CA . PRO A 1 126 ? -15.329 -9.000 24.330 1.00 98.44 126 PRO A CA 1
ATOM 887 C C . PRO A 1 126 ? -14.021 -8.369 24.827 1.00 98.44 126 PRO A C 1
ATOM 889 O O . PRO A 1 126 ? -13.150 -9.044 25.369 1.00 98.44 126 PRO A O 1
ATOM 892 N N . MET A 1 127 ? -13.871 -7.063 24.623 1.00 98.69 127 MET A N 1
ATOM 893 C CA . MET A 1 127 ? -12.734 -6.276 25.102 1.00 98.69 127 MET A CA 1
ATOM 894 C C . MET A 1 127 ? -13.139 -4.806 25.275 1.00 98.69 127 MET A C 1
ATOM 896 O O . MET A 1 127 ? -14.093 -4.363 24.624 1.00 98.69 127 MET A O 1
ATOM 900 N N . PRO A 1 128 ? -12.426 -4.000 26.078 1.00 98.38 128 PRO A N 1
ATOM 901 C CA . PRO A 1 128 ? -12.702 -2.570 26.139 1.00 98.38 128 PRO A CA 1
ATOM 902 C C . PRO A 1 128 ? -12.334 -1.886 24.813 1.00 98.38 128 PRO A C 1
ATOM 904 O O . PRO A 1 128 ? -11.208 -2.004 24.313 1.00 98.38 128 PRO A O 1
ATOM 907 N N . ALA A 1 129 ? -13.264 -1.117 24.238 1.00 98.19 129 ALA A N 1
ATOM 908 C CA . ALA A 1 129 ? -12.905 -0.150 23.209 1.00 98.19 129 ALA A CA 1
ATOM 909 C C . ALA A 1 129 ? -12.143 1.008 23.857 1.00 98.19 129 ALA A C 1
ATOM 911 O O . ALA A 1 129 ? -12.471 1.446 24.962 1.00 98.19 129 ALA A O 1
ATOM 912 N N . ARG A 1 130 ? -11.128 1.514 23.151 1.00 98.19 130 ARG A N 1
ATOM 913 C CA . ARG A 1 130 ? -10.282 2.608 23.629 1.00 98.19 130 ARG A CA 1
ATOM 914 C C . ARG A 1 130 ? -10.396 3.802 22.696 1.00 98.19 130 ARG A C 1
ATOM 916 O O . ARG A 1 130 ? -10.086 3.680 21.514 1.00 98.19 130 ARG A O 1
ATOM 923 N N . THR A 1 131 ? -10.805 4.948 23.229 1.00 97.88 131 THR A N 1
ATOM 924 C CA . THR A 1 131 ? -10.904 6.221 22.499 1.00 97.88 131 THR A CA 1
ATOM 925 C C . THR A 1 131 ? -10.111 7.279 23.247 1.00 97.88 131 THR A C 1
ATOM 927 O O . THR A 1 131 ? -10.281 7.413 24.456 1.00 97.88 131 THR A O 1
ATOM 930 N N . LEU A 1 132 ? -9.225 8.011 22.559 1.00 96.75 132 LEU A N 1
ATOM 931 C CA . LEU A 1 132 ? -8.333 8.998 23.191 1.00 96.75 132 LEU A CA 1
ATOM 932 C C . LEU A 1 132 ? -7.608 8.436 24.429 1.00 96.75 132 LEU A C 1
ATOM 934 O O . LEU A 1 132 ? -7.497 9.100 25.453 1.00 96.75 132 LEU A O 1
ATOM 938 N N . THR A 1 133 ? -7.122 7.193 24.335 1.00 95.19 133 THR A N 1
ATOM 939 C CA . THR A 1 133 ? -6.434 6.438 25.407 1.00 95.19 133 THR A CA 1
ATOM 940 C C . THR A 1 133 ? -7.301 5.978 26.591 1.00 95.19 133 THR A C 1
ATOM 942 O O . THR A 1 133 ? -6.771 5.327 27.485 1.00 95.19 133 THR A O 1
ATOM 945 N N . GLN A 1 134 ? -8.614 6.231 26.590 1.00 97.19 134 GLN A N 1
ATOM 946 C CA . GLN A 1 134 ? -9.532 5.873 27.683 1.00 97.19 134 GLN A CA 1
ATOM 947 C C . GLN A 1 134 ? -10.500 4.748 27.293 1.00 97.19 134 GLN A C 1
ATOM 949 O O . GLN A 1 134 ? -10.825 4.600 26.114 1.00 97.19 134 GLN A O 1
ATOM 954 N N . HIS A 1 135 ? -10.980 3.970 28.271 1.00 97.56 135 HIS A N 1
ATOM 955 C CA . HIS A 1 135 ? -12.089 3.029 28.059 1.00 97.56 135 HIS A CA 1
ATOM 956 C C . HIS A 1 135 ? -13.361 3.792 27.667 1.00 97.56 135 HIS A C 1
ATOM 958 O O . HIS A 1 135 ? -13.709 4.779 28.310 1.00 97.56 135 HIS A O 1
ATOM 964 N N . ALA A 1 136 ? -14.034 3.326 26.615 1.00 96.88 136 ALA A N 1
ATOM 965 C CA . ALA A 1 136 ? -15.259 3.932 26.097 1.00 96.88 136 ALA A CA 1
ATOM 966 C C . ALA A 1 136 ? -16.475 3.036 26.363 1.00 96.88 136 ALA A C 1
ATOM 968 O O . ALA A 1 136 ? -17.166 3.204 27.360 1.00 96.88 136 ALA A O 1
ATOM 969 N N . VAL A 1 137 ? -16.692 2.054 25.488 1.00 97.62 137 VAL A N 1
ATOM 970 C CA . VAL A 1 137 ? -17.731 1.020 25.585 1.00 97.62 137 VAL A CA 1
ATOM 971 C C . VAL A 1 137 ? -17.115 -0.347 25.265 1.00 97.62 137 VAL A C 1
ATOM 973 O O . VAL A 1 137 ? -16.016 -0.400 24.702 1.00 97.62 137 VAL A O 1
ATOM 976 N N . PRO A 1 138 ? -17.768 -1.471 25.590 1.00 98.19 138 PRO A N 1
ATOM 977 C CA . PRO A 1 138 ? -17.303 -2.782 25.157 1.00 98.19 138 PRO A CA 1
ATOM 978 C C . PRO A 1 138 ? -17.352 -2.928 23.628 1.00 98.19 138 PRO A C 1
ATOM 980 O O . PRO A 1 138 ? -18.227 -2.406 22.939 1.00 98.19 138 PRO A O 1
ATOM 983 N N . THR A 1 139 ? -16.390 -3.660 23.084 1.00 98.69 139 THR A N 1
ATOM 984 C CA . THR A 1 139 ? -16.330 -4.091 21.681 1.00 98.69 139 THR A CA 1
ATOM 985 C C . THR A 1 139 ? -15.870 -5.548 21.629 1.00 98.69 139 THR A C 1
ATOM 987 O O . THR A 1 139 ? -15.777 -6.185 22.676 1.00 98.69 139 THR A O 1
ATOM 990 N N . THR A 1 140 ? -15.570 -6.095 20.448 1.00 98.88 140 THR A N 1
ATOM 991 C CA . THR A 1 140 ? -14.942 -7.419 20.330 1.00 98.88 140 THR A CA 1
ATOM 992 C C . THR A 1 140 ? -13.580 -7.346 19.652 1.00 98.88 140 THR A C 1
ATOM 994 O O . THR A 1 140 ? -13.335 -6.494 18.789 1.00 98.88 140 THR A O 1
ATOM 997 N N . PHE A 1 141 ? -12.675 -8.257 20.018 1.00 98.88 141 PHE A N 1
ATOM 998 C CA . PHE A 1 141 ? -11.400 -8.391 19.312 1.00 98.88 141 PHE A CA 1
ATOM 999 C C . PHE A 1 141 ? -11.620 -8.778 17.846 1.00 98.88 141 PHE A C 1
ATOM 1001 O O . PHE A 1 141 ? -10.939 -8.255 16.964 1.00 98.88 141 PHE A O 1
ATOM 1008 N N . GLY A 1 142 ? -12.638 -9.598 17.567 1.00 98.81 142 GLY A N 1
ATOM 1009 C CA . GLY A 1 142 ? -13.045 -9.947 16.211 1.00 98.81 142 GLY A CA 1
ATOM 1010 C C . GLY A 1 142 ? -13.358 -8.723 15.354 1.00 98.81 142 GLY A C 1
ATOM 1011 O O . GLY A 1 142 ? -12.868 -8.631 14.230 1.00 98.81 142 GLY A O 1
ATOM 1012 N N . LEU A 1 143 ? -14.080 -7.728 15.890 1.00 98.88 143 LEU A N 1
ATOM 1013 C CA . LEU A 1 143 ? -14.362 -6.482 15.165 1.00 98.88 143 LEU A CA 1
ATOM 1014 C C . LEU A 1 143 ? -13.085 -5.690 14.863 1.00 98.88 143 LEU A C 1
ATOM 1016 O O . LEU A 1 143 ? -12.939 -5.121 13.779 1.00 98.88 143 LEU A O 1
ATOM 1020 N N . LYS A 1 144 ? -12.129 -5.676 15.797 1.00 98.81 144 LYS A N 1
ATOM 1021 C CA . LYS A 1 144 ? -10.830 -5.030 15.584 1.00 98.81 144 LYS A CA 1
ATOM 1022 C C . LYS A 1 144 ? -10.038 -5.714 14.467 1.00 98.81 144 LYS A C 1
ATOM 1024 O O . LYS A 1 144 ? -9.559 -5.025 13.564 1.00 98.81 144 LYS A O 1
ATOM 1029 N N . ALA A 1 145 ? -9.964 -7.043 14.499 1.00 98.88 145 ALA A N 1
ATOM 1030 C CA . ALA A 1 145 ? -9.303 -7.848 13.477 1.00 98.88 145 ALA A CA 1
ATOM 1031 C C . ALA A 1 145 ? -9.992 -7.737 12.107 1.00 98.88 145 ALA A C 1
ATOM 1033 O O . ALA A 1 145 ? -9.315 -7.623 11.087 1.00 98.88 145 ALA A O 1
ATOM 1034 N N . ALA A 1 146 ? -11.324 -7.662 12.070 1.00 98.81 146 ALA A N 1
ATOM 1035 C CA . ALA A 1 146 ? -12.081 -7.411 10.846 1.00 98.81 146 ALA A CA 1
ATOM 1036 C C . ALA A 1 146 ? -11.739 -6.043 10.227 1.00 98.81 146 ALA A C 1
ATOM 1038 O O . ALA A 1 146 ? -11.583 -5.935 9.010 1.00 98.81 146 ALA A O 1
ATOM 1039 N N . GLY A 1 147 ? -11.554 -5.009 11.056 1.00 98.81 147 GLY A N 1
ATOM 1040 C CA . GLY A 1 147 ? -11.086 -3.696 10.605 1.00 98.81 147 GLY A CA 1
ATOM 1041 C C . GLY A 1 147 ? -9.651 -3.716 10.067 1.00 98.81 147 GLY A C 1
ATOM 1042 O O . GLY A 1 147 ? -9.372 -3.082 9.052 1.00 98.81 147 GLY A O 1
ATOM 1043 N N . TRP A 1 148 ? -8.745 -4.469 10.704 1.00 98.88 148 TRP A N 1
ATOM 1044 C CA . TRP A 1 148 ? -7.395 -4.706 10.174 1.00 98.88 148 TRP A CA 1
ATOM 1045 C C . TRP A 1 148 ? -7.450 -5.374 8.798 1.00 98.88 148 TRP A C 1
ATOM 1047 O O . TRP A 1 148 ? -6.847 -4.872 7.854 1.00 98.88 148 TRP A O 1
ATOM 1057 N N . ARG A 1 149 ? -8.239 -6.450 8.666 1.00 98.62 149 ARG A N 1
ATOM 1058 C CA . ARG A 1 149 ? -8.419 -7.174 7.402 1.00 98.62 149 ARG A CA 1
ATOM 1059 C C . ARG A 1 149 ? -8.947 -6.267 6.296 1.00 98.62 149 ARG A C 1
ATOM 1061 O O . ARG A 1 149 ? -8.451 -6.334 5.178 1.00 98.62 149 ARG A O 1
ATOM 1068 N N . ALA A 1 150 ? -9.934 -5.422 6.594 1.00 98.62 150 ALA A N 1
ATOM 1069 C CA . ALA A 1 150 ? -10.507 -4.506 5.610 1.00 98.62 150 ALA A CA 1
ATOM 1070 C C . ALA A 1 150 ? -9.447 -3.565 5.009 1.00 98.62 150 ALA A C 1
ATOM 1072 O O . ALA A 1 150 ? -9.360 -3.462 3.789 1.00 98.62 150 ALA A O 1
ATOM 1073 N N . LEU A 1 151 ? -8.591 -2.965 5.847 1.00 98.62 151 LEU A N 1
ATOM 1074 C CA . LEU A 1 151 ? -7.497 -2.101 5.387 1.00 98.62 151 LEU A CA 1
ATOM 1075 C C . LEU A 1 151 ? -6.465 -2.862 4.543 1.00 98.62 151 LEU A C 1
ATOM 1077 O O . LEU A 1 151 ? -6.005 -2.349 3.524 1.00 98.62 151 LEU A O 1
ATOM 1081 N N . THR A 1 152 ? -6.117 -4.089 4.939 1.00 98.69 152 THR A N 1
ATOM 1082 C CA . THR A 1 152 ? -5.206 -4.944 4.165 1.00 98.69 152 THR A CA 1
ATOM 1083 C C . THR A 1 152 ? -5.782 -5.286 2.789 1.00 98.69 152 THR A C 1
ATOM 1085 O O . THR A 1 152 ? -5.053 -5.243 1.801 1.00 98.69 152 THR A O 1
ATOM 1088 N N . LEU A 1 153 ? -7.083 -5.578 2.695 1.00 98.56 153 LEU A N 1
ATOM 1089 C CA . LEU A 1 153 ? -7.745 -5.854 1.416 1.00 98.56 153 LEU A CA 1
ATOM 1090 C C . LEU A 1 153 ? -7.840 -4.608 0.531 1.00 98.56 153 LEU A C 1
ATOM 1092 O O . LEU A 1 153 ? -7.623 -4.701 -0.670 1.00 98.56 153 LEU A O 1
ATOM 1096 N N . ASP A 1 154 ? -8.100 -3.432 1.104 1.00 98.62 154 ASP A N 1
ATOM 1097 C CA . ASP A 1 154 ? -8.073 -2.178 0.342 1.00 98.62 154 ASP A CA 1
ATOM 1098 C C . ASP A 1 154 ? -6.677 -1.889 -0.223 1.00 98.62 154 ASP A C 1
ATOM 1100 O O . ASP A 1 154 ? -6.548 -1.391 -1.340 1.00 98.62 154 ASP A O 1
ATOM 1104 N N . ALA A 1 155 ? -5.625 -2.217 0.531 1.00 98.62 155 ALA A N 1
ATOM 1105 C CA . ALA A 1 155 ? -4.248 -2.084 0.072 1.00 98.62 155 ALA A CA 1
ATOM 1106 C C . ALA A 1 155 ? -3.930 -3.073 -1.052 1.00 98.62 155 ALA A C 1
ATOM 1108 O O . ALA A 1 155 ? -3.323 -2.689 -2.053 1.00 98.62 155 ALA A O 1
ATOM 1109 N N . HIS A 1 156 ? -4.375 -4.321 -0.895 1.00 98.50 156 HIS A N 1
ATOM 1110 C CA . HIS A 1 156 ? -4.243 -5.352 -1.913 1.00 98.50 156 HIS A CA 1
ATOM 1111 C C . HIS A 1 156 ? -4.919 -4.923 -3.220 1.00 98.50 156 HIS A C 1
ATOM 1113 O O . HIS A 1 156 ? -4.266 -4.904 -4.257 1.00 98.50 156 HIS A O 1
ATOM 1119 N N . ASP A 1 157 ? -6.189 -4.515 -3.178 1.00 97.81 157 ASP A N 1
ATOM 1120 C CA . ASP A 1 157 ? -6.958 -4.165 -4.379 1.00 97.81 157 ASP A CA 1
ATOM 1121 C C . ASP A 1 157 ? -6.352 -2.972 -5.125 1.00 97.81 157 ASP A C 1
ATOM 1123 O O . ASP A 1 157 ? -6.251 -2.989 -6.352 1.00 97.81 157 ASP A O 1
ATOM 1127 N N . ARG A 1 158 ? -5.877 -1.957 -4.390 1.00 98.44 158 ARG A N 1
ATOM 1128 C CA . ARG A 1 158 ? -5.177 -0.809 -4.983 1.00 98.44 158 ARG A CA 1
ATOM 1129 C C . ARG A 1 158 ? -3.925 -1.250 -5.733 1.00 98.44 158 ARG A C 1
ATOM 1131 O O . ARG A 1 158 ? -3.765 -0.881 -6.890 1.00 98.44 158 ARG A O 1
ATOM 1138 N N . LEU A 1 159 ? -3.067 -2.057 -5.109 1.00 98.44 159 LEU A N 1
ATOM 1139 C CA . LEU A 1 159 ? -1.834 -2.536 -5.741 1.00 98.44 159 LEU A CA 1
ATOM 1140 C C . LEU A 1 159 ? -2.106 -3.512 -6.895 1.00 98.44 159 LEU A C 1
ATOM 1142 O O . LEU A 1 159 ? -1.429 -3.439 -7.915 1.00 98.44 159 LEU A O 1
ATOM 1146 N N . ALA A 1 160 ? -3.104 -4.388 -6.763 1.00 97.31 160 ALA A N 1
ATOM 1147 C CA . ALA A 1 160 ? -3.476 -5.368 -7.784 1.00 97.31 160 ALA A CA 1
ATOM 1148 C C . ALA A 1 160 ? -4.087 -4.718 -9.034 1.00 97.31 160 ALA A C 1
ATOM 1150 O O . ALA A 1 160 ? -4.013 -5.284 -10.122 1.00 97.31 160 ALA A O 1
ATOM 1151 N N . SER A 1 161 ? -4.675 -3.526 -8.892 1.00 97.12 161 SER A N 1
ATOM 1152 C CA . SER A 1 161 ? -5.202 -2.756 -10.022 1.00 97.12 161 SER A CA 1
ATOM 1153 C C . SER A 1 161 ? -4.117 -2.087 -10.875 1.00 97.12 161 SER A C 1
ATOM 1155 O O . SER A 1 161 ? -4.398 -1.671 -12.000 1.00 97.12 161 SER A O 1
ATOM 1157 N N . LEU A 1 162 ? -2.880 -1.991 -10.372 1.00 97.44 162 LEU A N 1
ATOM 1158 C CA . LEU A 1 162 ? -1.790 -1.330 -11.082 1.00 97.44 162 LEU A CA 1
ATOM 1159 C C . LEU A 1 162 ? -1.283 -2.183 -12.244 1.00 97.44 162 LEU A C 1
ATOM 1161 O O . LEU A 1 162 ? -1.062 -3.389 -12.126 1.00 97.44 162 LEU A O 1
ATOM 1165 N N . ARG A 1 163 ? -1.029 -1.521 -13.371 1.00 96.69 163 ARG A N 1
ATOM 1166 C CA . ARG A 1 163 ? -0.461 -2.122 -14.579 1.00 96.69 163 ARG A CA 1
ATOM 1167 C C . ARG A 1 163 ? 0.764 -1.303 -14.992 1.00 96.69 163 ARG A C 1
ATOM 1169 O O . ARG A 1 163 ? 0.595 -0.319 -15.705 1.00 96.69 163 ARG A O 1
ATOM 1176 N N . PRO A 1 164 ? 1.973 -1.651 -14.510 1.00 98.12 164 PRO A N 1
ATOM 1177 C CA . PRO A 1 164 ? 3.186 -0.903 -14.832 1.00 98.12 164 PRO A CA 1
ATOM 1178 C C . PRO A 1 164 ? 3.401 -0.837 -16.358 1.00 98.12 164 PRO A C 1
ATOM 1180 O O . PRO A 1 164 ? 3.446 -1.898 -16.990 1.00 98.12 164 PRO A O 1
ATOM 1183 N N . PRO A 1 165 ? 3.494 0.360 -16.966 1.00 98.69 165 PRO A N 1
ATOM 1184 C CA . PRO A 1 165 ? 3.668 0.494 -18.409 1.00 98.69 165 PRO A CA 1
ATOM 1185 C C . PRO A 1 165 ? 5.141 0.487 -18.833 1.00 98.69 165 PRO A C 1
ATOM 1187 O O . PRO A 1 165 ? 6.022 0.867 -18.064 1.00 98.69 165 PRO A O 1
ATOM 1190 N N . ALA A 1 166 ? 5.423 0.095 -20.075 1.00 98.62 166 ALA A N 1
ATOM 1191 C CA . ALA A 1 166 ? 6.727 0.361 -20.687 1.00 98.62 166 ALA A CA 1
ATOM 1192 C C . ALA A 1 166 ? 6.869 1.861 -21.006 1.00 98.62 166 ALA A C 1
ATOM 1194 O O . ALA A 1 166 ? 5.869 2.542 -21.222 1.00 98.62 166 ALA A O 1
ATOM 1195 N N . GLN A 1 167 ? 8.095 2.387 -21.057 1.00 98.69 167 GLN A N 1
ATOM 1196 C CA . GLN A 1 167 ? 8.384 3.747 -21.524 1.00 98.69 167 GLN A CA 1
ATOM 1197 C C . GLN A 1 167 ? 9.189 3.683 -22.820 1.00 98.69 167 GLN A C 1
ATOM 1199 O O . GLN A 1 167 ? 10.326 3.215 -22.831 1.00 98.69 167 GLN A O 1
ATOM 1204 N N . LEU A 1 168 ? 8.625 4.221 -23.899 1.00 98.50 168 LEU A N 1
ATOM 1205 C CA . LEU A 1 168 ? 9.335 4.399 -25.159 1.00 98.50 168 LEU A CA 1
ATOM 1206 C C . LEU A 1 168 ? 8.831 5.667 -25.846 1.00 98.50 168 LEU A C 1
ATOM 1208 O O . LEU A 1 168 ? 7.658 5.759 -26.188 1.00 98.50 168 LEU A O 1
ATOM 1212 N N . GLY A 1 169 ? 9.702 6.661 -26.000 1.00 97.38 169 GLY A N 1
ATOM 1213 C CA . GLY A 1 169 ? 9.376 7.943 -26.629 1.00 97.38 169 GLY A CA 1
ATOM 1214 C C . GLY A 1 169 ? 10.500 8.536 -27.476 1.00 97.38 169 GLY A C 1
ATOM 1215 O O . GLY A 1 169 ? 10.245 9.430 -28.284 1.00 97.38 169 GLY A O 1
ATOM 1216 N N . GLY A 1 170 ? 11.741 8.055 -27.339 1.00 97.06 170 GLY A N 1
ATOM 1217 C CA . GLY A 1 170 ? 12.894 8.660 -28.004 1.00 97.06 170 GLY A CA 1
ATOM 1218 C C . GLY A 1 170 ? 13.218 10.052 -27.448 1.00 97.06 170 GLY A C 1
ATOM 1219 O O . GLY A 1 170 ? 12.753 10.438 -26.381 1.00 97.06 170 GLY A O 1
ATOM 1220 N N . ALA A 1 171 ? 14.044 10.824 -28.155 1.00 95.69 171 ALA A N 1
ATOM 1221 C CA . ALA A 1 171 ? 14.674 12.032 -27.605 1.00 95.69 171 ALA A CA 1
ATOM 1222 C C . ALA A 1 171 ? 13.712 13.098 -27.036 1.00 95.69 171 ALA A C 1
ATOM 1224 O O . ALA A 1 171 ? 14.067 13.739 -26.052 1.00 95.69 171 ALA A O 1
ATOM 1225 N N . GLY A 1 172 ? 12.531 13.271 -27.638 1.00 94.88 172 GLY A N 1
ATOM 1226 C CA . GLY A 1 172 ? 11.529 14.266 -27.229 1.00 94.88 172 GLY A CA 1
ATOM 1227 C C . GLY A 1 172 ? 10.098 13.731 -27.261 1.00 94.88 172 GLY A C 1
ATOM 1228 O O . GLY A 1 172 ? 9.184 14.464 -27.606 1.00 94.88 172 GLY A O 1
ATOM 1229 N N . GLY A 1 173 ? 9.906 12.430 -27.018 1.00 96.38 173 GLY A N 1
ATOM 1230 C CA . GLY A 1 173 ? 8.568 11.823 -26.960 1.00 96.38 173 GLY A CA 1
ATOM 1231 C C . GLY A 1 173 ? 7.863 11.622 -28.310 1.00 96.38 173 GLY A C 1
ATOM 1232 O O . GLY A 1 173 ? 6.691 11.265 -28.331 1.00 96.38 173 GLY A O 1
ATOM 1233 N N . THR A 1 174 ? 8.544 11.831 -29.439 1.00 96.44 174 THR A N 1
ATOM 1234 C CA . THR A 1 174 ? 7.942 11.759 -30.786 1.00 96.44 174 THR A CA 1
ATOM 1235 C C . THR A 1 174 ? 8.213 10.458 -31.531 1.00 96.44 174 THR A C 1
ATOM 1237 O O . THR A 1 174 ? 7.706 10.278 -32.633 1.00 96.44 174 THR A O 1
ATOM 1240 N N . LEU A 1 175 ? 9.070 9.581 -30.995 1.00 95.38 175 LEU A N 1
ATOM 1241 C CA . LEU A 1 175 ? 9.535 8.357 -31.661 1.00 95.38 175 LEU A CA 1
ATOM 1242 C C . LEU A 1 175 ? 10.234 8.587 -33.023 1.00 95.38 175 LEU A C 1
ATOM 1244 O O . LEU A 1 175 ? 10.520 7.625 -33.735 1.00 95.38 175 LEU A O 1
ATOM 1248 N N . ALA A 1 176 ? 10.576 9.833 -33.379 1.00 93.81 176 ALA A N 1
ATOM 1249 C CA . ALA A 1 176 ? 11.046 10.199 -34.720 1.00 93.81 176 ALA A CA 1
ATOM 1250 C C . ALA A 1 176 ? 12.282 9.409 -35.183 1.00 93.81 176 ALA A C 1
ATOM 1252 O O . ALA A 1 176 ? 12.371 9.006 -36.342 1.00 93.81 176 ALA A O 1
ATOM 1253 N N . ALA A 1 177 ? 13.223 9.145 -34.269 1.00 92.12 177 ALA A N 1
ATOM 1254 C CA . ALA A 1 177 ? 14.398 8.337 -34.577 1.00 92.12 177 ALA A CA 1
ATOM 1255 C C . ALA A 1 177 ? 14.010 6.904 -34.970 1.00 92.12 177 ALA A C 1
ATOM 1257 O O . ALA A 1 177 ? 14.549 6.375 -35.935 1.00 92.12 177 ALA A O 1
ATOM 1258 N N . PHE A 1 178 ? 13.051 6.285 -34.277 1.00 90.44 178 PHE A N 1
ATOM 1259 C CA . PHE A 1 178 ? 12.597 4.932 -34.597 1.00 90.44 178 PHE A CA 1
ATOM 1260 C C . PHE A 1 178 ? 11.922 4.862 -35.969 1.00 90.44 178 PHE A C 1
ATOM 1262 O O . PHE A 1 178 ? 12.219 3.950 -36.739 1.00 90.44 178 PHE A O 1
ATOM 1269 N N . ALA A 1 179 ? 11.086 5.848 -36.308 1.00 86.56 179 ALA A N 1
ATOM 1270 C CA . ALA A 1 179 ? 10.444 5.929 -37.620 1.00 86.56 179 ALA A CA 1
ATOM 1271 C C . ALA A 1 179 ? 11.477 6.046 -38.756 1.00 86.56 179 ALA A C 1
ATOM 1273 O O . ALA A 1 179 ? 11.482 5.226 -39.674 1.00 86.56 179 ALA A O 1
ATOM 1274 N N . ALA A 1 180 ? 12.421 6.988 -38.644 1.00 86.12 180 ALA A N 1
ATOM 1275 C CA . ALA A 1 180 ? 13.474 7.186 -39.644 1.00 86.12 180 ALA A CA 1
ATOM 1276 C C . ALA A 1 180 ? 14.376 5.948 -39.806 1.00 86.12 180 ALA A C 1
ATOM 1278 O O . ALA A 1 180 ? 14.809 5.600 -40.905 1.00 86.12 180 ALA A O 1
ATOM 1279 N N . LEU A 1 181 ? 14.659 5.253 -38.703 1.00 85.19 181 LEU A N 1
ATOM 1280 C CA . LEU A 1 181 ? 15.438 4.021 -38.724 1.00 85.19 181 LEU A CA 1
ATOM 1281 C C . LEU A 1 181 ? 14.697 2.882 -39.426 1.00 85.19 181 LEU A C 1
ATOM 1283 O O . LEU A 1 181 ? 15.320 2.149 -40.191 1.00 85.19 181 LEU A O 1
ATOM 1287 N N . ALA A 1 182 ? 13.390 2.747 -39.200 1.00 81.00 182 ALA A N 1
ATOM 1288 C CA . ALA A 1 182 ? 12.572 1.723 -39.837 1.00 81.00 182 ALA A CA 1
ATOM 1289 C C . ALA A 1 182 ? 12.480 1.917 -41.362 1.00 81.00 182 ALA A C 1
ATOM 1291 O O . ALA A 1 182 ? 12.614 0.945 -42.113 1.00 81.00 182 ALA A O 1
ATOM 1292 N N . GLU A 1 183 ? 12.360 3.166 -41.826 1.00 78.94 183 GLU A N 1
ATOM 1293 C CA . GLU A 1 183 ? 12.418 3.507 -43.255 1.00 78.94 183 GLU A CA 1
ATOM 1294 C C . GLU A 1 183 ? 13.744 3.071 -43.895 1.00 78.94 183 GLU A C 1
ATOM 1296 O O . GLU A 1 183 ? 13.754 2.530 -45.003 1.00 78.94 183 GLU A O 1
ATOM 1301 N N . GLY A 1 184 ? 14.859 3.220 -43.171 1.00 75.44 184 GLY A N 1
ATOM 1302 C CA . GLY A 1 184 ? 16.181 2.754 -43.599 1.00 75.44 184 GLY A CA 1
ATOM 1303 C C . GLY A 1 184 ? 16.285 1.236 -43.812 1.00 75.44 184 GLY A C 1
ATOM 1304 O O . GLY A 1 184 ? 17.121 0.794 -44.597 1.00 75.44 184 GLY A O 1
ATOM 1305 N N . PHE A 1 185 ? 15.417 0.438 -43.176 1.00 77.94 185 PHE A N 1
ATOM 1306 C CA . PHE A 1 185 ? 15.289 -1.013 -43.399 1.00 77.94 185 PHE A CA 1
ATOM 1307 C C . PHE A 1 185 ? 14.260 -1.377 -44.479 1.00 77.94 185 PHE A C 1
ATOM 1309 O O . PHE A 1 185 ? 13.971 -2.553 -44.698 1.00 77.94 185 PHE A O 1
ATOM 1316 N N . GLY A 1 186 ? 13.690 -0.386 -45.169 1.00 72.62 186 GLY A N 1
ATOM 1317 C CA . GLY A 1 186 ? 12.656 -0.601 -46.180 1.00 72.62 186 GLY A CA 1
ATOM 1318 C C . GLY A 1 186 ? 11.294 -0.989 -45.598 1.00 72.62 186 GLY A C 1
ATOM 1319 O O . GLY A 1 186 ? 10.396 -1.361 -46.358 1.00 72.62 186 GLY A O 1
ATOM 1320 N N . VAL A 1 187 ? 11.116 -0.883 -44.276 1.00 69.00 187 VAL A N 1
ATOM 1321 C CA . VAL A 1 187 ? 9.821 -1.049 -43.615 1.00 69.00 187 VAL A CA 1
ATOM 1322 C C . VAL A 1 187 ? 9.037 0.244 -43.834 1.00 69.00 187 VAL A C 1
ATOM 1324 O O . VAL A 1 187 ? 9.448 1.307 -43.380 1.00 69.00 187 VAL A O 1
ATOM 1327 N N . ARG A 1 188 ? 7.929 0.179 -44.580 1.00 66.31 188 ARG A N 1
ATOM 1328 C CA . ARG A 1 188 ? 7.098 1.351 -44.901 1.00 66.31 188 ARG A CA 1
ATOM 1329 C C . ARG A 1 188 ? 5.815 1.345 -44.078 1.00 66.31 188 ARG A C 1
ATOM 1331 O O . ARG A 1 188 ? 5.169 0.305 -43.977 1.00 66.31 188 ARG A O 1
ATOM 1338 N N . SER A 1 189 ? 5.433 2.508 -43.552 1.00 58.75 189 SER A N 1
ATOM 1339 C CA . SER A 1 189 ? 4.065 2.743 -43.076 1.00 58.75 189 SER A CA 1
ATOM 1340 C C . SER A 1 189 ? 3.118 2.832 -44.278 1.00 58.75 189 SER A C 1
ATOM 1342 O O . SER A 1 189 ? 3.474 3.419 -45.305 1.00 58.75 189 SER A O 1
ATOM 1344 N N . ALA A 1 190 ? 1.911 2.268 -44.176 1.00 54.00 190 ALA A N 1
ATOM 1345 C CA . ALA A 1 190 ? 0.916 2.365 -45.246 1.00 54.00 190 ALA A CA 1
ATOM 1346 C C . ALA A 1 190 ? 0.338 3.789 -45.400 1.00 54.00 190 ALA A C 1
ATOM 1348 O O . ALA A 1 190 ? -0.204 4.118 -46.455 1.00 54.00 190 ALA A O 1
ATOM 1349 N N . ALA A 1 191 ? 0.500 4.656 -44.391 1.00 52.75 191 ALA A N 1
ATOM 1350 C CA . ALA A 1 191 ? -0.070 6.005 -44.354 1.00 52.75 191 ALA A CA 1
ATOM 1351 C C . ALA A 1 191 ? 0.756 7.077 -45.105 1.00 52.75 191 ALA A C 1
ATOM 1353 O O . ALA A 1 191 ? 0.327 8.223 -45.216 1.00 52.75 191 ALA A O 1
ATOM 1354 N N . GLY A 1 192 ? 1.930 6.729 -45.643 1.00 45.28 192 GLY A N 1
ATOM 1355 C CA . GLY A 1 192 ? 2.892 7.684 -46.212 1.00 45.28 192 GLY A CA 1
ATOM 1356 C C . GLY A 1 192 ? 2.703 8.074 -47.684 1.00 45.28 192 GLY A C 1
ATOM 1357 O O . GLY A 1 192 ? 3.635 8.613 -48.279 1.00 45.28 192 GLY A O 1
ATOM 1358 N N . GLN A 1 193 ? 1.562 7.792 -48.325 1.00 42.06 193 GLN A N 1
ATOM 1359 C CA . GLN A 1 193 ? 1.359 8.239 -49.708 1.00 42.06 193 GLN A CA 1
ATOM 1360 C C . GLN A 1 193 ? 0.949 9.723 -49.710 1.00 42.06 193 GLN A C 1
ATOM 1362 O O . GLN A 1 193 ? -0.132 10.037 -49.210 1.00 42.06 193 GLN A O 1
ATOM 1367 N N . PRO A 1 194 ? 1.761 10.654 -50.261 1.00 39.28 194 PRO A N 1
ATOM 1368 C CA . PRO A 1 194 ? 1.313 12.033 -50.416 1.00 39.28 194 PRO A CA 1
ATOM 1369 C C . PRO A 1 194 ? 0.035 12.038 -51.267 1.00 39.28 194 PRO A C 1
ATOM 1371 O O . PRO A 1 194 ? -0.077 11.215 -52.189 1.00 39.28 194 PRO A O 1
ATOM 1374 N N . PRO A 1 195 ? -0.939 12.925 -50.985 1.00 40.03 195 PRO A N 1
ATOM 1375 C CA . PRO A 1 195 ? -2.130 13.016 -51.812 1.00 40.03 195 PRO A CA 1
ATOM 1376 C C . PRO A 1 195 ? -1.683 13.249 -53.255 1.00 40.03 195 PRO A C 1
ATOM 1378 O O . PRO A 1 195 ? -0.893 14.154 -53.537 1.00 40.03 195 PRO A O 1
ATOM 1381 N N . ARG A 1 196 ? -2.142 12.388 -54.171 1.00 43.81 196 ARG A N 1
ATOM 1382 C CA . ARG A 1 196 ? -1.911 12.601 -55.602 1.00 43.81 196 ARG A CA 1
ATOM 1383 C C . ARG A 1 196 ? -2.458 13.990 -55.944 1.00 43.81 196 ARG A C 1
ATOM 1385 O O . ARG A 1 196 ? -3.579 14.278 -55.521 1.00 43.81 196 ARG A O 1
ATOM 1392 N N . PRO A 1 197 ? -1.729 14.835 -56.691 1.00 36.62 197 PRO A N 1
ATOM 1393 C CA . PRO A 1 197 ? -2.320 16.050 -57.225 1.00 36.62 197 PRO A CA 1
ATOM 1394 C C . PRO A 1 197 ? -3.413 15.605 -58.200 1.00 36.62 197 PRO A C 1
ATOM 1396 O O . PRO A 1 197 ? -3.132 15.101 -59.285 1.00 36.62 197 PRO A O 1
ATOM 1399 N N . GLY A 1 198 ? -4.655 15.648 -57.727 1.00 42.75 198 GLY A N 1
ATOM 1400 C CA . GLY A 1 198 ? -5.830 15.234 -58.468 1.00 42.75 198 GLY A CA 1
ATOM 1401 C C . GLY A 1 198 ? -6.404 16.406 -59.242 1.00 42.75 198 GLY A C 1
ATOM 1402 O O . GLY A 1 198 ? -6.572 17.494 -58.690 1.00 42.75 198 GLY A O 1
ATOM 1403 N N . ASP A 1 199 ? -6.732 16.132 -60.502 1.00 44.66 199 ASP A N 1
ATOM 1404 C CA . ASP A 1 199 ? -7.796 16.792 -61.251 1.00 44.66 199 ASP A CA 1
ATOM 1405 C C . ASP A 1 199 ? -8.977 17.132 -60.333 1.00 44.66 199 ASP A C 1
ATOM 1407 O O . ASP A 1 199 ? -9.552 16.260 -59.678 1.00 44.66 199 ASP A O 1
ATOM 1411 N N . GLY A 1 200 ? -9.334 18.412 -60.290 1.00 36.91 200 GLY A N 1
ATOM 1412 C CA . GLY A 1 200 ? -10.381 18.913 -59.412 1.00 36.91 200 GLY A CA 1
ATOM 1413 C C . GLY A 1 200 ? -10.644 20.397 -59.613 1.00 36.91 200 GLY A C 1
ATOM 1414 O O . GLY A 1 200 ? -10.305 21.204 -58.761 1.00 36.91 200 GLY A O 1
ATOM 1415 N N . THR A 1 201 ? -11.224 20.718 -60.771 1.00 36.09 201 THR A N 1
ATOM 1416 C CA . THR A 1 201 ? -12.213 21.787 -61.017 1.00 36.09 201 THR A CA 1
ATOM 1417 C C . THR A 1 201 ? -12.045 23.139 -60.313 1.00 36.09 201 THR A C 1
ATOM 1419 O O . THR A 1 201 ? -12.296 23.290 -59.119 1.00 36.09 201 THR A O 1
ATOM 1422 N N . GLU A 1 202 ? -11.785 24.154 -61.139 1.00 37.12 202 GLU A N 1
ATOM 1423 C CA . GLU A 1 202 ? -12.041 25.569 -60.874 1.00 37.12 202 GLU A CA 1
ATOM 1424 C C . GLU A 1 202 ? -13.413 25.803 -60.221 1.00 37.12 202 GLU A C 1
ATOM 1426 O O . GLU A 1 202 ? -14.455 25.520 -60.813 1.00 37.12 202 GLU A O 1
ATOM 1431 N N . GLN A 1 203 ? -13.420 26.448 -59.056 1.00 34.19 203 GLN A N 1
ATOM 1432 C CA . GLN A 1 203 ? -14.473 27.398 -58.711 1.00 34.19 203 GLN A CA 1
ATOM 1433 C C . GLN A 1 203 ? -13.830 28.690 -58.219 1.00 34.19 203 GLN A C 1
ATOM 1435 O O . GLN A 1 203 ? -13.221 28.767 -57.154 1.00 34.19 203 GLN A O 1
ATOM 1440 N N . ALA A 1 204 ? -13.949 29.703 -59.069 1.00 34.38 204 ALA A N 1
ATOM 1441 C CA . ALA A 1 204 ? -13.538 31.064 -58.813 1.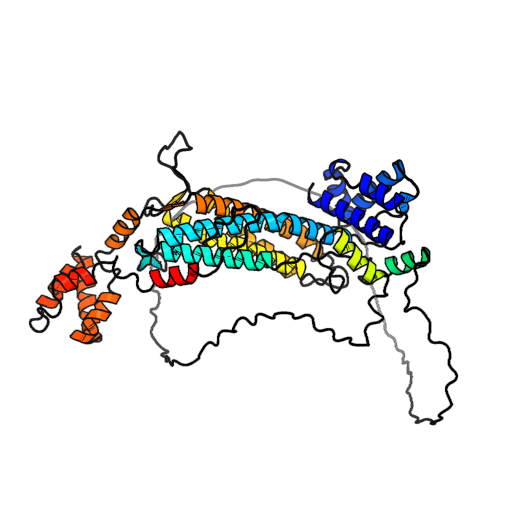00 34.38 204 ALA A CA 1
ATOM 1442 C C . ALA A 1 204 ? -14.508 31.752 -57.842 1.00 34.38 204 ALA A C 1
ATOM 1444 O O . ALA A 1 204 ? -15.703 31.840 -58.114 1.00 34.38 204 ALA A O 1
ATOM 1445 N N . THR A 1 205 ? -13.968 32.359 -56.787 1.00 33.16 205 THR A N 1
ATOM 1446 C CA . THR A 1 205 ? -14.576 33.524 -56.127 1.00 33.16 205 THR A CA 1
ATOM 1447 C C . THR A 1 205 ? -13.479 34.527 -55.770 1.00 33.16 205 THR A C 1
ATOM 1449 O O . THR A 1 205 ? -12.524 34.201 -55.070 1.00 33.16 205 THR A O 1
ATOM 1452 N N . ALA A 1 206 ? -13.607 35.734 -56.324 1.00 33.69 206 ALA A N 1
ATOM 1453 C CA . ALA A 1 206 ? -12.675 36.861 -56.251 1.00 33.69 206 ALA A CA 1
ATOM 1454 C C . ALA A 1 206 ? -12.818 37.675 -54.928 1.00 33.69 206 ALA A C 1
ATOM 1456 O O . ALA A 1 206 ? -13.745 37.421 -54.159 1.00 33.69 206 ALA A O 1
ATOM 1457 N N . PRO A 1 207 ? -11.914 38.639 -54.632 1.00 38.53 207 PRO A N 1
ATOM 1458 C CA . PRO A 1 207 ? -11.445 38.924 -53.272 1.00 38.53 207 PRO A CA 1
ATOM 1459 C C . PRO A 1 207 ? -12.098 40.139 -52.589 1.00 38.53 207 PRO A C 1
ATOM 1461 O O . PRO A 1 207 ? -12.556 41.075 -53.245 1.00 38.53 207 PRO A O 1
ATOM 1464 N N . ALA A 1 208 ? -12.006 40.188 -51.255 1.00 30.77 208 ALA A N 1
ATOM 1465 C CA . ALA A 1 208 ? -12.251 41.389 -50.455 1.00 30.77 208 ALA A CA 1
ATOM 1466 C C . ALA A 1 208 ? -10.935 41.936 -49.864 1.00 30.77 208 ALA A C 1
ATOM 1468 O O . ALA A 1 208 ? -10.134 41.209 -49.282 1.00 30.77 208 ALA A O 1
ATOM 1469 N N . ARG A 1 209 ? -10.721 43.240 -50.070 1.00 33.00 209 ARG A N 1
ATOM 1470 C CA . ARG A 1 209 ? -9.572 44.067 -49.661 1.00 33.00 209 ARG A CA 1
ATOM 1471 C C . ARG A 1 209 ? -9.654 44.471 -48.181 1.00 33.00 209 ARG A C 1
ATOM 1473 O O . ARG A 1 209 ? -10.763 44.685 -47.711 1.00 33.00 209 ARG A O 1
ATOM 1480 N N . SER A 1 210 ? -8.505 44.731 -47.536 1.00 30.91 210 SER A N 1
ATOM 1481 C CA . SER A 1 210 ? -8.230 45.885 -46.633 1.00 30.91 210 SER A CA 1
ATOM 1482 C C . SER A 1 210 ? -6.926 45.642 -45.838 1.00 30.91 210 SER A C 1
ATOM 1484 O O . SER A 1 210 ? -6.879 44.746 -45.008 1.00 30.91 210 SER A O 1
ATOM 1486 N N . GLN A 1 211 ? -5.790 46.194 -46.283 1.00 31.58 211 GLN A N 1
ATOM 1487 C CA . GLN A 1 211 ? -5.063 47.363 -45.728 1.00 31.58 211 GLN A CA 1
ATOM 1488 C C . GLN A 1 211 ? -4.191 47.107 -44.478 1.00 31.58 211 GLN A C 1
ATOM 1490 O O . GLN A 1 211 ? -4.679 46.827 -43.390 1.00 31.58 211 GLN A O 1
ATOM 1495 N N . ALA A 1 212 ? -2.882 47.308 -44.670 1.00 36.34 212 ALA A N 1
ATOM 1496 C CA . ALA A 1 212 ? -1.856 47.496 -43.643 1.00 36.34 212 ALA A CA 1
ATOM 1497 C C . ALA A 1 212 ? -1.820 48.953 -43.133 1.00 36.34 212 ALA A C 1
ATOM 1499 O O . ALA A 1 212 ? -2.299 49.862 -43.816 1.00 36.34 212 ALA A O 1
ATOM 1500 N N . PRO A 1 213 ? -1.179 49.192 -41.979 1.00 40.28 213 PRO A N 1
ATOM 1501 C CA . PRO A 1 213 ? -0.020 50.101 -41.931 1.00 40.28 213 PRO A CA 1
ATOM 1502 C C . PRO A 1 213 ? 1.092 49.509 -41.030 1.00 40.28 213 PRO A C 1
ATOM 1504 O O . PRO A 1 213 ? 0.811 48.687 -40.170 1.00 40.28 213 PRO A O 1
ATOM 1507 N N . GLY A 1 214 ? 2.385 49.818 -41.122 1.00 30.77 214 GLY A N 1
ATOM 1508 C CA . GLY A 1 214 ? 3.109 50.959 -41.675 1.00 30.77 214 GLY A CA 1
ATOM 1509 C C . GLY A 1 214 ? 4.213 51.319 -40.666 1.00 30.77 214 GLY A C 1
ATOM 1510 O O . GLY A 1 214 ? 3.909 51.727 -39.549 1.00 30.77 214 GLY A O 1
ATOM 1511 N N . GLU A 1 215 ? 5.477 51.124 -41.041 1.00 36.12 215 GLU A N 1
ATOM 1512 C CA . GLU A 1 215 ? 6.670 51.477 -40.256 1.00 36.12 215 GLU A CA 1
ATOM 1513 C C . GLU A 1 215 ? 6.750 52.984 -39.965 1.00 36.12 215 GLU A C 1
ATOM 1515 O O . GLU A 1 215 ? 6.477 53.792 -40.855 1.00 36.12 215 GLU A O 1
ATOM 1520 N N . ARG A 1 216 ? 7.236 53.365 -38.770 1.00 31.72 216 ARG A N 1
ATOM 1521 C CA . ARG A 1 216 ? 7.997 54.612 -38.554 1.00 31.72 216 ARG A CA 1
ATOM 1522 C C . ARG A 1 216 ? 9.054 54.454 -37.460 1.00 31.72 216 ARG A C 1
ATOM 1524 O O . ARG A 1 216 ? 8.748 54.193 -36.303 1.00 31.72 216 ARG A O 1
ATOM 1531 N N . SER A 1 217 ? 10.290 54.712 -37.863 1.00 32.09 217 SER A N 1
ATOM 1532 C CA . SER A 1 217 ? 11.451 55.084 -37.056 1.00 32.09 217 SER A CA 1
ATOM 1533 C C . SER A 1 217 ? 11.339 56.518 -36.519 1.00 32.09 217 SER A C 1
ATOM 1535 O O . SER A 1 217 ? 10.964 57.403 -37.290 1.00 32.09 217 SER A O 1
ATOM 1537 N N . VAL A 1 218 ? 11.789 56.781 -35.284 1.00 31.59 218 VAL A N 1
ATOM 1538 C CA . VAL A 1 218 ? 12.304 58.099 -34.856 1.00 31.59 218 VAL A CA 1
ATOM 1539 C C . VAL A 1 218 ? 13.488 57.920 -33.894 1.00 31.59 218 VAL A C 1
ATOM 1541 O O . VAL A 1 218 ? 13.494 57.064 -33.017 1.00 31.59 218 VAL A O 1
ATOM 1544 N N . THR A 1 219 ? 14.492 58.751 -34.142 1.00 32.16 219 THR A N 1
ATOM 1545 C CA . THR A 1 219 ? 15.827 58.946 -33.562 1.00 32.16 219 THR A CA 1
ATOM 1546 C C . THR A 1 219 ? 15.872 59.771 -32.262 1.00 32.16 219 THR A C 1
ATOM 1548 O O . THR A 1 219 ? 15.005 60.615 -32.056 1.00 32.16 219 THR A O 1
ATOM 1551 N N . GLY A 1 220 ? 16.987 59.671 -31.515 1.00 28.31 220 GLY A N 1
ATOM 1552 C CA . GLY A 1 220 ? 17.533 60.715 -30.612 1.00 28.31 220 GLY A CA 1
ATOM 1553 C C . GLY A 1 220 ? 17.877 60.185 -29.207 1.00 28.31 220 GLY A C 1
ATOM 1554 O O . GLY A 1 220 ? 16.967 59.830 -28.476 1.00 28.31 220 GLY A O 1
ATOM 1555 N N . ALA A 1 221 ? 19.135 59.901 -28.839 1.00 30.52 221 ALA A N 1
ATOM 1556 C CA . ALA A 1 221 ? 20.290 60.776 -28.540 1.00 30.52 221 ALA A CA 1
ATOM 1557 C C . ALA A 1 221 ? 20.384 61.226 -27.057 1.00 30.52 221 ALA A C 1
ATOM 1559 O O . ALA A 1 221 ? 19.449 61.813 -26.526 1.00 30.52 221 ALA A O 1
ATOM 1560 N N . GLY A 1 222 ? 21.562 61.000 -26.447 1.00 27.16 222 GLY A N 1
ATOM 1561 C CA . GLY A 1 222 ? 22.011 61.510 -25.134 1.00 27.16 222 GLY A CA 1
ATOM 1562 C C . GLY A 1 222 ? 22.557 60.391 -24.231 1.00 27.16 222 GLY A C 1
ATOM 1563 O O . GLY A 1 222 ? 21.764 59.643 -23.680 1.00 27.16 222 GLY A O 1
ATOM 1564 N N . ALA A 1 223 ? 23.866 60.085 -24.261 1.00 30.70 223 ALA A N 1
ATOM 1565 C CA . ALA A 1 223 ? 24.914 60.610 -23.351 1.00 30.70 223 ALA A CA 1
ATOM 1566 C C . ALA A 1 223 ? 24.704 60.130 -21.899 1.00 30.70 223 ALA A C 1
ATOM 1568 O O . ALA A 1 223 ? 23.600 60.213 -21.392 1.00 30.70 223 ALA A O 1
ATOM 1569 N N . GLU A 1 224 ? 25.641 59.656 -21.088 1.00 30.20 224 GLU A N 1
ATOM 1570 C CA . GLU A 1 224 ? 27.102 59.522 -20.987 1.00 30.20 224 GLU A CA 1
ATOM 1571 C C . GLU A 1 224 ? 27.230 58.786 -19.617 1.00 30.20 224 GLU A C 1
ATOM 1573 O O . GLU A 1 224 ? 26.445 59.070 -18.718 1.00 30.20 224 GLU A O 1
ATOM 1578 N N . ARG A 1 225 ? 28.045 57.763 -19.346 1.00 31.88 225 ARG A N 1
ATOM 1579 C CA . ARG A 1 225 ? 29.482 57.776 -19.018 1.00 31.88 225 ARG A CA 1
ATOM 1580 C C . ARG A 1 225 ? 29.702 56.634 -18.007 1.00 31.88 225 ARG A C 1
ATOM 1582 O O . ARG A 1 225 ? 28.958 56.536 -17.039 1.00 31.88 225 ARG A O 1
ATOM 1589 N N . GLY A 1 226 ? 30.808 55.913 -18.174 1.00 27.92 226 GLY A N 1
ATOM 1590 C CA . GLY A 1 226 ? 31.725 55.612 -17.072 1.00 27.92 226 GLY A CA 1
ATOM 1591 C C . GLY A 1 226 ? 31.526 54.312 -16.295 1.00 27.92 226 GLY A C 1
ATOM 1592 O O . GLY A 1 226 ? 30.566 54.168 -15.548 1.00 27.92 226 GLY A O 1
ATOM 1593 N N . GLY A 1 227 ? 32.549 53.455 -16.346 1.00 28.59 227 GLY A N 1
ATOM 1594 C CA . GLY A 1 227 ? 32.947 52.680 -15.171 1.00 28.59 227 GLY A CA 1
ATOM 1595 C C . GLY A 1 227 ? 33.313 51.231 -15.439 1.00 28.59 227 GLY A C 1
ATOM 1596 O O . GLY A 1 227 ? 32.487 50.347 -15.250 1.00 28.59 227 GLY A O 1
ATOM 1597 N N . ASP A 1 228 ? 34.569 51.012 -15.822 1.00 29.72 228 ASP A N 1
ATOM 1598 C CA . ASP A 1 228 ? 35.285 49.742 -15.719 1.00 29.72 228 ASP A CA 1
ATOM 1599 C C . ASP A 1 228 ? 35.062 49.031 -14.370 1.00 29.72 228 ASP A C 1
ATOM 1601 O O . ASP A 1 228 ? 35.079 49.659 -13.313 1.00 29.72 228 ASP A O 1
ATOM 1605 N N . THR A 1 229 ? 34.995 47.701 -14.365 1.00 31.06 229 THR A N 1
ATOM 1606 C CA . THR A 1 229 ? 36.157 46.842 -14.043 1.00 31.06 229 THR A CA 1
ATOM 1607 C C . THR A 1 229 ? 35.722 45.393 -13.825 1.00 31.06 229 THR A C 1
ATOM 1609 O O . THR A 1 229 ? 34.768 45.079 -13.119 1.00 31.06 229 THR A O 1
ATOM 1612 N N . ALA A 1 230 ? 36.476 44.502 -14.460 1.00 28.97 230 ALA A N 1
ATOM 1613 C CA . ALA A 1 230 ? 36.503 43.071 -14.219 1.00 28.97 230 ALA A CA 1
ATOM 1614 C C . ALA A 1 230 ? 37.467 42.715 -13.067 1.00 28.97 230 ALA A C 1
ATOM 1616 O O . ALA A 1 230 ? 38.300 43.539 -12.696 1.00 28.97 230 ALA A O 1
ATOM 1617 N N . ALA A 1 231 ? 37.397 41.442 -12.643 1.00 29.45 231 ALA A N 1
ATOM 1618 C CA . ALA A 1 231 ? 38.381 40.610 -11.914 1.00 29.45 231 ALA A CA 1
ATOM 1619 C C . ALA A 1 231 ? 37.845 40.110 -10.551 1.00 29.45 231 ALA A C 1
ATOM 1621 O O . ALA A 1 231 ? 37.523 40.914 -9.690 1.00 29.45 231 ALA A O 1
ATOM 1622 N N . VAL A 1 232 ? 37.527 38.818 -10.359 1.00 26.44 232 VAL A N 1
ATOM 1623 C CA . VAL A 1 232 ? 38.377 37.597 -10.271 1.00 26.44 232 VAL A CA 1
ATOM 1624 C C . VAL A 1 232 ? 38.936 37.354 -8.854 1.00 26.44 232 VAL A C 1
ATOM 1626 O O . VAL A 1 232 ? 39.473 38.266 -8.238 1.00 26.44 232 VAL A O 1
ATOM 1629 N N . ALA A 1 233 ? 38.895 36.066 -8.455 1.00 28.75 233 ALA A N 1
ATOM 1630 C CA . ALA A 1 233 ? 39.616 35.380 -7.360 1.00 28.75 233 ALA A CA 1
ATOM 1631 C C . ALA A 1 233 ? 39.057 35.562 -5.929 1.00 28.75 233 ALA A C 1
ATOM 1633 O O . ALA A 1 233 ? 38.540 36.610 -5.587 1.00 28.75 233 ALA A O 1
ATOM 1634 N N . SER A 1 234 ? 39.138 34.609 -4.993 1.00 28.42 234 SER A N 1
ATOM 1635 C CA . SER A 1 234 ? 39.664 33.235 -4.935 1.00 28.42 234 SER A CA 1
ATOM 1636 C C . SER A 1 234 ? 39.222 32.625 -3.593 1.00 28.42 234 SER A C 1
ATOM 1638 O O . SER A 1 234 ? 39.008 33.340 -2.618 1.00 28.42 234 SER A O 1
ATOM 1640 N N . ALA A 1 235 ? 39.154 31.296 -3.537 1.00 30.91 235 ALA A N 1
ATOM 1641 C CA . ALA A 1 235 ? 39.050 30.491 -2.324 1.00 30.91 235 ALA A CA 1
ATOM 1642 C C . ALA A 1 235 ? 40.278 30.618 -1.397 1.00 30.91 235 ALA A C 1
ATOM 1644 O O . ALA A 1 235 ? 41.376 30.919 -1.868 1.00 30.91 235 ALA A O 1
ATOM 1645 N N . THR A 1 236 ? 40.116 30.301 -0.104 1.00 28.34 236 THR A N 1
ATOM 1646 C CA . THR A 1 236 ? 40.988 29.403 0.698 1.00 28.34 236 THR A CA 1
ATOM 1647 C C . THR A 1 236 ? 40.429 29.200 2.116 1.00 28.34 236 THR A C 1
ATOM 1649 O O . THR A 1 236 ? 39.482 29.860 2.529 1.00 28.34 236 THR A O 1
ATOM 1652 N N . ALA A 1 237 ? 40.958 28.191 2.810 1.00 30.23 237 ALA A N 1
ATOM 1653 C CA . ALA A 1 237 ? 40.282 27.347 3.787 1.00 30.23 237 ALA A CA 1
ATOM 1654 C C . ALA A 1 237 ? 40.760 27.483 5.253 1.00 30.23 237 ALA A C 1
ATOM 1656 O O . ALA A 1 237 ? 41.943 27.698 5.485 1.00 30.23 237 ALA A O 1
ATOM 1657 N N . GLY A 1 238 ? 39.839 27.175 6.189 1.00 25.34 238 GLY A N 1
ATOM 1658 C CA . GLY A 1 238 ? 40.018 26.473 7.488 1.00 25.34 238 GLY A CA 1
ATOM 1659 C C . GLY A 1 238 ? 40.779 27.163 8.644 1.00 25.34 238 GLY A C 1
ATOM 1660 O O . GLY A 1 238 ? 41.399 28.196 8.433 1.00 25.34 238 GLY A O 1
ATOM 1661 N N . PRO A 1 239 ? 40.892 26.533 9.842 1.00 49.59 239 PRO A N 1
ATOM 1662 C CA . PRO A 1 239 ? 39.922 25.709 10.596 1.00 49.59 239 PRO A CA 1
ATOM 1663 C C . PRO A 1 239 ? 39.948 25.973 12.145 1.00 49.59 239 PRO A C 1
ATOM 1665 O O . PRO A 1 239 ? 40.605 26.893 12.614 1.00 49.59 239 PRO A O 1
ATOM 1668 N N . THR A 1 240 ? 39.309 25.074 12.928 1.00 29.73 240 THR A N 1
ATOM 1669 C CA . THR A 1 240 ? 39.464 24.739 14.387 1.00 29.73 240 THR A CA 1
ATOM 1670 C C . THR A 1 240 ? 38.624 25.509 15.436 1.00 29.73 240 THR A C 1
ATOM 1672 O O . THR A 1 240 ? 38.680 26.726 15.500 1.00 29.73 240 THR A O 1
ATOM 1675 N N . ARG A 1 241 ? 37.651 24.836 16.104 1.00 30.44 241 ARG A N 1
ATOM 1676 C CA . ARG A 1 241 ? 37.664 24.169 17.455 1.00 30.44 241 ARG A CA 1
ATOM 1677 C C . ARG A 1 241 ? 37.836 25.189 18.605 1.00 30.44 241 ARG A C 1
ATOM 1679 O O . ARG A 1 241 ? 38.801 25.927 18.570 1.00 30.44 241 ARG A O 1
ATOM 1686 N N . THR A 1 242 ? 36.956 25.312 19.610 1.00 28.89 242 THR A N 1
ATOM 1687 C CA . THR A 1 242 ? 36.625 24.348 20.691 1.00 28.89 242 THR A CA 1
ATOM 1688 C C . THR A 1 242 ? 35.396 24.794 21.526 1.00 28.89 242 THR A C 1
ATOM 1690 O O . THR A 1 242 ? 35.233 25.980 21.789 1.00 28.89 242 THR A O 1
ATOM 1693 N N . ASP A 1 243 ? 34.608 23.818 21.987 1.00 31.55 243 ASP A N 1
ATOM 1694 C CA . ASP A 1 243 ? 33.645 23.800 23.124 1.00 31.55 243 ASP A CA 1
ATOM 1695 C C . ASP A 1 243 ? 34.347 23.943 24.513 1.00 31.55 243 ASP A C 1
ATOM 1697 O O . ASP A 1 243 ? 35.583 23.915 24.515 1.00 31.55 243 ASP A O 1
ATOM 1701 N N . PRO A 1 244 ? 33.693 23.871 25.712 1.00 54.44 244 PRO A N 1
ATOM 1702 C CA . PRO A 1 244 ? 32.298 24.123 26.160 1.00 54.44 244 PRO A CA 1
ATOM 1703 C C . PRO A 1 244 ? 32.209 24.805 27.578 1.00 54.44 244 PRO A C 1
ATOM 1705 O O . PRO A 1 244 ? 33.205 25.300 28.098 1.00 54.44 244 PRO A O 1
ATOM 1708 N N . ALA A 1 245 ? 31.032 24.686 28.231 1.00 29.22 245 ALA A N 1
ATOM 1709 C CA . ALA A 1 245 ? 30.703 24.786 29.679 1.00 29.22 245 ALA A CA 1
ATOM 1710 C C . ALA A 1 245 ? 30.111 26.143 30.137 1.00 29.22 245 ALA A C 1
ATOM 1712 O O . ALA A 1 245 ? 30.718 27.186 29.947 1.00 29.22 245 ALA A O 1
ATOM 1713 N N . ALA A 1 246 ? 28.838 26.226 30.551 1.00 30.38 246 ALA A N 1
ATOM 1714 C CA . ALA A 1 246 ? 28.168 25.727 31.769 1.00 30.38 246 ALA A CA 1
ATOM 1715 C C . ALA A 1 246 ? 27.997 26.873 32.782 1.00 30.38 246 ALA A C 1
ATOM 1717 O O . ALA A 1 246 ? 28.997 27.375 33.271 1.00 30.38 246 ALA A O 1
ATOM 1718 N N . ASP A 1 247 ? 26.758 27.237 33.132 1.00 29.88 247 ASP A N 1
ATOM 1719 C CA . ASP A 1 247 ? 26.415 27.528 34.529 1.00 29.88 247 ASP A CA 1
ATOM 1720 C C . ASP A 1 247 ? 24.899 27.473 34.776 1.00 29.88 247 ASP A C 1
ATOM 1722 O O . ASP A 1 247 ? 24.069 27.660 33.885 1.00 29.88 247 ASP A O 1
ATOM 1726 N N . ALA A 1 248 ? 24.603 27.130 36.018 1.00 30.53 248 ALA A N 1
ATOM 1727 C CA . ALA A 1 248 ? 23.365 26.760 36.654 1.00 30.53 248 ALA A CA 1
ATOM 1728 C C . ALA A 1 248 ? 22.457 27.946 37.027 1.00 30.53 248 ALA A C 1
A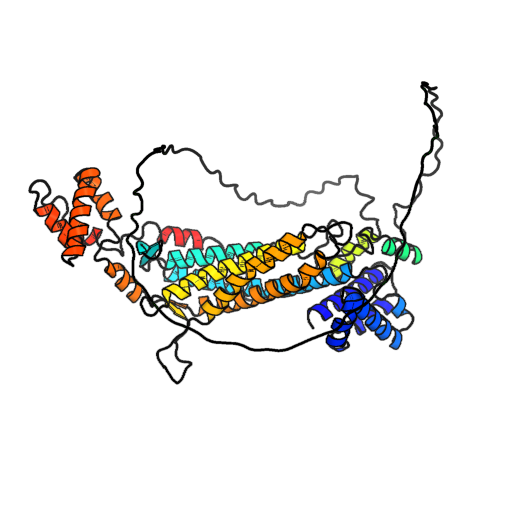TOM 1730 O O . ALA A 1 248 ? 22.808 29.115 36.909 1.00 30.53 248 ALA A O 1
ATOM 1731 N N . GLY A 1 249 ? 21.305 27.609 37.615 1.00 29.69 249 GLY A N 1
ATOM 1732 C CA . GLY A 1 249 ? 20.665 28.475 38.606 1.00 29.69 249 GLY A CA 1
ATOM 1733 C C . GLY A 1 249 ? 19.166 28.631 38.414 1.00 29.69 249 GLY A C 1
ATOM 1734 O O . GLY A 1 249 ? 18.709 29.504 37.684 1.00 29.69 249 GLY A O 1
ATOM 1735 N N . GLY A 1 250 ? 18.399 27.788 39.103 1.00 28.25 250 GLY A N 1
ATOM 1736 C CA . GLY A 1 250 ? 16.943 27.813 39.096 1.00 28.25 250 GLY A CA 1
ATOM 1737 C C . GLY A 1 250 ? 16.313 29.029 39.780 1.00 28.25 250 GLY A C 1
ATOM 1738 O O . GLY A 1 250 ? 16.920 29.696 40.616 1.00 28.25 250 GLY A O 1
ATOM 1739 N N . ARG A 1 251 ? 15.038 29.252 39.448 1.00 32.00 251 ARG A N 1
ATOM 1740 C CA . ARG A 1 251 ? 14.026 29.944 40.258 1.00 32.00 251 ARG A CA 1
ATOM 1741 C C . ARG A 1 251 ? 12.641 29.405 39.861 1.00 32.00 251 ARG A C 1
ATOM 1743 O O . ARG A 1 251 ? 12.296 29.397 38.685 1.00 32.00 251 ARG A O 1
ATOM 1750 N N . THR A 1 252 ? 11.885 28.911 40.838 1.00 33.97 252 THR A N 1
ATOM 1751 C CA . THR A 1 252 ? 10.458 28.528 40.760 1.00 33.97 252 THR A CA 1
ATOM 1752 C C . THR A 1 252 ? 9.567 29.738 41.138 1.00 33.97 252 THR A C 1
ATOM 1754 O O . THR A 1 252 ? 10.111 30.788 41.480 1.00 33.97 252 THR A O 1
ATOM 1757 N N . PRO A 1 253 ? 8.222 29.666 41.070 1.00 43.06 253 PRO A N 1
ATOM 1758 C CA . PRO A 1 253 ? 7.446 30.076 39.902 1.00 43.06 253 PRO A CA 1
ATOM 1759 C C . PRO A 1 253 ? 6.525 31.278 40.195 1.00 43.06 253 PRO A C 1
ATOM 1761 O O . PRO A 1 253 ? 6.015 31.437 41.300 1.00 43.06 253 PRO A O 1
ATOM 1764 N N . GLY A 1 254 ? 6.277 32.106 39.178 1.00 29.62 254 GLY A N 1
ATOM 1765 C CA . GLY A 1 254 ? 5.250 33.148 39.210 1.00 29.62 254 GLY A CA 1
ATOM 1766 C C . GLY A 1 254 ? 3.924 32.625 38.661 1.00 29.62 254 GLY A C 1
ATOM 1767 O O . GLY A 1 254 ? 3.882 32.070 37.564 1.00 29.62 254 GLY A O 1
ATOM 1768 N N . GLU A 1 255 ? 2.862 32.807 39.439 1.00 31.56 255 GLU A N 1
ATOM 1769 C CA . GLU A 1 255 ? 1.466 32.626 39.050 1.00 31.56 255 GLU A CA 1
ATOM 1770 C C . GLU A 1 255 ? 1.120 33.500 37.836 1.00 31.56 255 GLU A C 1
ATOM 1772 O O . GLU A 1 255 ? 1.337 34.711 37.852 1.00 31.56 255 GLU A O 1
ATOM 1777 N N . VAL A 1 256 ? 0.534 32.901 36.796 1.00 33.09 256 VAL A N 1
ATOM 1778 C CA . VAL A 1 256 ? -0.198 33.641 35.762 1.00 33.09 256 VAL A CA 1
ATOM 1779 C C . VAL A 1 256 ? -1.502 32.907 35.479 1.00 33.09 256 VAL A C 1
ATOM 1781 O O . VAL A 1 256 ? -1.522 31.807 34.928 1.00 33.09 256 VAL A O 1
ATOM 1784 N N . SER A 1 257 ? -2.592 33.546 35.895 1.00 31.62 257 SER A N 1
ATOM 1785 C CA . SER A 1 257 ? -3.978 33.181 35.630 1.00 31.62 257 SER A CA 1
ATOM 1786 C C . SER A 1 257 ? -4.264 33.108 34.128 1.00 31.62 257 SER A C 1
ATOM 1788 O O . SER A 1 257 ? -4.051 34.077 33.399 1.00 31.62 257 SER A O 1
ATOM 1790 N N . GLY A 1 258 ? -4.789 31.970 33.672 1.00 29.64 258 GLY A N 1
ATOM 1791 C CA . GLY A 1 258 ? -5.388 31.823 32.345 1.00 29.64 258 GLY A CA 1
ATOM 1792 C C . GLY A 1 258 ? -6.881 32.187 32.367 1.00 29.64 258 GLY A C 1
ATOM 1793 O O . GLY A 1 258 ? -7.546 31.929 33.373 1.00 29.64 258 GLY A O 1
ATOM 1794 N N . PRO A 1 259 ? -7.434 32.776 31.293 1.00 35.91 259 PRO A N 1
ATOM 1795 C CA . PRO A 1 259 ? -8.860 33.059 31.212 1.00 35.91 259 PRO A CA 1
ATOM 1796 C C . PRO A 1 259 ? -9.678 31.801 30.873 1.00 35.91 259 PRO A C 1
ATOM 1798 O O . PRO A 1 259 ? -9.305 30.984 30.031 1.00 35.91 259 PRO A O 1
ATOM 1801 N N . THR A 1 260 ? -10.822 31.683 31.542 1.00 31.80 260 THR A N 1
ATOM 1802 C CA . THR A 1 260 ? -11.907 30.720 31.309 1.00 31.80 260 THR A CA 1
ATOM 1803 C C . THR A 1 260 ? -12.661 31.002 30.000 1.00 31.80 260 THR A C 1
ATOM 1805 O O . THR A 1 260 ? -12.847 32.175 29.667 1.00 31.80 260 THR A O 1
ATOM 1808 N N . PRO A 1 261 ? -13.166 29.976 29.288 1.00 35.47 261 PRO A N 1
ATOM 1809 C CA . PRO A 1 261 ? -14.005 30.160 28.111 1.00 35.47 261 PRO A CA 1
ATOM 1810 C C . PRO A 1 261 ? -15.489 30.163 28.492 1.00 35.47 261 PRO A C 1
ATOM 1812 O O . PRO A 1 261 ? -15.937 29.274 29.213 1.00 35.47 261 PRO A O 1
ATOM 1815 N N . ASP A 1 262 ? -16.260 31.105 27.946 1.00 29.14 262 ASP A N 1
ATOM 1816 C CA . ASP A 1 262 ? -17.713 30.983 27.923 1.00 29.14 262 ASP A CA 1
ATOM 1817 C C . ASP A 1 262 ? -18.309 31.406 26.574 1.00 29.14 262 ASP A C 1
ATOM 1819 O O . ASP A 1 262 ? -17.996 32.460 26.027 1.00 29.14 262 ASP A O 1
ATOM 1823 N N . ALA A 1 263 ? -19.162 30.500 26.091 1.00 29.53 263 ALA A N 1
ATOM 1824 C CA . ALA A 1 263 ? -20.306 30.635 25.194 1.00 29.53 263 ALA A CA 1
ATOM 1825 C C . ALA A 1 263 ? -20.193 31.424 23.869 1.00 29.53 263 ALA A C 1
ATOM 1827 O O . ALA A 1 263 ? -20.065 32.642 23.841 1.00 29.53 263 ALA A O 1
ATOM 1828 N N . LEU A 1 264 ? -20.493 30.738 22.754 1.00 29.31 264 LEU A N 1
ATOM 1829 C CA . LEU A 1 264 ? -21.791 30.830 22.049 1.00 29.31 264 LEU A CA 1
ATOM 1830 C C . LEU A 1 264 ? -21.763 30.024 20.736 1.00 29.31 264 LEU A C 1
ATOM 1832 O O . LEU A 1 264 ? -20.823 30.128 19.956 1.00 29.31 264 LEU A O 1
ATOM 1836 N N . GLY A 1 265 ? -22.835 29.266 20.462 1.00 25.53 265 GLY A N 1
ATOM 1837 C CA . GLY A 1 265 ? -23.127 28.779 19.105 1.00 25.53 265 GLY A CA 1
ATOM 1838 C C . GLY A 1 265 ? -23.772 27.399 18.999 1.00 25.53 265 GLY A C 1
ATOM 1839 O O . GLY A 1 265 ? -23.160 26.463 18.499 1.00 25.53 265 GLY A O 1
ATOM 1840 N N . ARG A 1 266 ? -25.032 27.268 19.430 1.00 31.45 266 ARG A N 1
ATOM 1841 C CA . ARG A 1 266 ? -25.897 26.129 19.082 1.00 31.45 266 ARG A CA 1
ATOM 1842 C C . ARG A 1 266 ? -26.284 26.180 17.596 1.00 31.45 266 ARG A C 1
ATOM 1844 O O . ARG A 1 266 ? -26.900 27.149 17.171 1.00 31.45 266 ARG A O 1
ATOM 1851 N N . ALA A 1 267 ? -26.068 25.081 16.880 1.00 27.39 267 ALA A N 1
ATOM 1852 C CA . ALA A 1 267 ? -26.877 24.614 15.749 1.00 27.39 267 ALA A CA 1
ATOM 1853 C C . ALA A 1 267 ? -26.744 23.078 15.758 1.00 27.39 267 ALA A C 1
ATOM 1855 O O . ALA A 1 267 ? -25.639 22.559 15.814 1.00 27.39 267 ALA A O 1
ATOM 1856 N N . GLY A 1 268 ? -27.791 22.273 15.915 1.00 25.61 268 GLY A N 1
ATOM 1857 C CA . GLY A 1 268 ? -28.984 22.255 15.078 1.00 25.61 268 GLY A CA 1
ATOM 1858 C C . GLY A 1 268 ? -28.878 21.038 14.159 1.00 25.61 268 GLY A C 1
ATOM 1859 O O . GLY A 1 268 ? -28.570 21.175 12.983 1.00 25.61 268 GLY A O 1
ATOM 1860 N N . VAL A 1 269 ? -29.060 19.840 14.723 1.00 24.92 269 VAL A N 1
ATOM 1861 C CA . VAL A 1 269 ? -29.121 18.580 13.970 1.00 24.92 269 VAL A CA 1
ATOM 1862 C C . VAL A 1 269 ? -30.411 18.576 13.155 1.00 24.92 269 VAL A C 1
ATOM 1864 O O . VAL A 1 269 ? -31.498 18.615 13.726 1.00 24.92 269 VAL A O 1
ATOM 1867 N N . THR A 1 270 ? -30.290 18.486 11.833 1.00 25.75 270 THR A N 1
ATOM 1868 C CA . THR A 1 270 ? -31.365 18.013 10.956 1.00 25.75 270 THR A CA 1
ATOM 1869 C C . THR A 1 270 ? -30.853 16.808 10.179 1.00 25.75 270 THR A C 1
ATOM 1871 O O . THR A 1 270 ? -29.792 16.832 9.561 1.00 25.75 270 THR A O 1
ATOM 1874 N N . ALA A 1 271 ? -31.593 15.712 10.316 1.00 26.53 271 ALA A N 1
ATOM 1875 C CA . ALA A 1 271 ? -31.409 14.480 9.579 1.00 26.53 271 ALA A CA 1
ATOM 1876 C C . ALA A 1 271 ? -31.982 14.637 8.166 1.00 26.53 271 ALA A C 1
ATOM 1878 O O . ALA A 1 271 ? -33.057 15.212 8.003 1.00 26.53 271 ALA A O 1
ATOM 1879 N N . GLY A 1 272 ? -31.299 14.065 7.174 1.00 24.39 272 GLY A N 1
ATOM 1880 C CA . GLY A 1 272 ? -31.846 13.882 5.832 1.00 24.39 272 GLY A CA 1
ATOM 1881 C C . GLY A 1 272 ? -30.817 14.069 4.726 1.00 24.39 272 GLY A C 1
ATOM 1882 O O . GLY A 1 272 ? -30.736 15.144 4.153 1.00 24.39 272 GLY A O 1
ATOM 1883 N N . ALA A 1 273 ? -30.068 13.015 4.400 1.00 26.30 273 ALA A N 1
ATOM 1884 C CA . ALA A 1 273 ? -29.565 12.797 3.044 1.00 26.30 273 ALA A CA 1
ATOM 1885 C C . ALA A 1 273 ? -29.120 11.338 2.898 1.00 26.30 273 ALA A C 1
ATOM 1887 O O . ALA A 1 273 ? -28.159 10.879 3.512 1.00 26.30 273 ALA A O 1
ATOM 1888 N N . THR A 1 274 ? -29.883 10.607 2.099 1.00 27.28 274 THR A N 1
ATOM 1889 C CA . THR A 1 274 ? -29.604 9.276 1.570 1.00 27.28 274 THR A CA 1
ATOM 1890 C C . THR A 1 274 ? -28.276 9.276 0.814 1.00 27.28 274 THR A C 1
ATOM 1892 O O . THR A 1 274 ? -28.162 9.912 -0.232 1.00 27.28 274 THR A O 1
ATOM 1895 N N . ALA A 1 275 ? -27.275 8.563 1.330 1.00 28.34 275 ALA A N 1
ATOM 1896 C CA . ALA A 1 275 ? -26.062 8.258 0.581 1.00 28.34 275 ALA A CA 1
ATOM 1897 C C . ALA A 1 275 ? -26.345 7.052 -0.320 1.00 28.34 275 ALA A C 1
ATOM 1899 O O . ALA A 1 275 ? -26.362 5.903 0.129 1.00 28.34 275 ALA A O 1
ATOM 1900 N N . ASP A 1 276 ? -26.628 7.356 -1.580 1.00 26.14 276 ASP A N 1
ATOM 1901 C CA . ASP A 1 276 ? -26.774 6.385 -2.649 1.00 26.14 276 ASP A CA 1
ATOM 1902 C C . ASP A 1 276 ? -25.440 5.653 -2.845 1.00 26.14 276 ASP A C 1
ATOM 1904 O O . ASP A 1 276 ? -24.371 6.253 -2.973 1.00 26.14 276 ASP A O 1
ATOM 1908 N N . THR A 1 277 ? -25.497 4.329 -2.788 1.00 27.48 277 THR A N 1
ATOM 1909 C CA . THR A 1 277 ? -24.356 3.450 -3.048 1.00 27.48 277 THR A CA 1
ATOM 1910 C C . THR A 1 277 ? -24.253 3.294 -4.561 1.00 27.48 277 THR A C 1
ATOM 1912 O O . THR A 1 277 ? -25.233 2.833 -5.145 1.00 27.48 277 THR A O 1
ATOM 1915 N N . PRO A 1 278 ? -23.123 3.577 -5.237 1.00 28.12 278 PRO A N 1
ATOM 1916 C CA . PRO A 1 278 ? -23.011 3.158 -6.620 1.00 28.12 278 PRO A CA 1
ATOM 1917 C C . PRO A 1 278 ? -22.897 1.633 -6.625 1.00 28.12 278 PRO A C 1
ATOM 1919 O O . PRO A 1 278 ? -21.905 1.038 -6.195 1.00 28.12 278 PRO A O 1
ATOM 1922 N N . ALA A 1 279 ? -23.989 1.004 -7.051 1.00 27.25 279 ALA A N 1
ATOM 1923 C CA . ALA A 1 279 ? -24.065 -0.410 -7.335 1.00 27.25 279 ALA A CA 1
ATOM 1924 C C . ALA A 1 279 ? -22.950 -0.799 -8.314 1.00 27.25 279 ALA A C 1
ATOM 1926 O O . ALA A 1 279 ? -22.676 -0.106 -9.294 1.00 27.25 279 ALA A O 1
ATOM 1927 N N . ARG A 1 280 ? -22.324 -1.946 -8.042 1.00 29.81 280 ARG A N 1
ATOM 1928 C CA . ARG A 1 280 ? -21.459 -2.655 -8.982 1.00 29.81 280 ARG A CA 1
ATOM 1929 C C . ARG A 1 280 ? -22.217 -2.867 -10.294 1.00 29.81 280 ARG A C 1
ATOM 1931 O O . ARG A 1 280 ? -23.077 -3.740 -10.366 1.00 29.81 280 ARG A O 1
ATOM 1938 N N . ALA A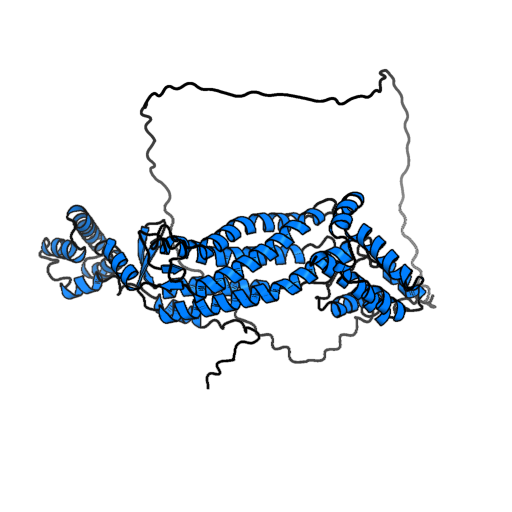 1 281 ? -21.868 -2.112 -11.328 1.00 25.83 281 ALA A N 1
ATOM 1939 C CA . ALA A 1 281 ? -22.159 -2.493 -12.698 1.00 25.83 281 ALA A CA 1
ATOM 1940 C C . ALA A 1 281 ? -21.076 -3.484 -13.136 1.00 25.83 281 ALA A C 1
ATOM 1942 O O . ALA A 1 281 ? -19.981 -3.111 -13.550 1.00 25.83 281 ALA A O 1
ATOM 1943 N N . SER A 1 282 ? -21.370 -4.771 -12.986 1.00 28.02 282 SER A N 1
ATOM 1944 C CA . SER A 1 282 ? -20.697 -5.831 -13.725 1.00 28.02 282 SER A CA 1
ATOM 1945 C C . SER A 1 282 ? -20.967 -5.614 -15.213 1.00 28.02 282 SER A C 1
ATOM 1947 O O . SER A 1 282 ? -22.042 -5.947 -15.708 1.00 28.02 282 SER A O 1
ATOM 1949 N N . VAL A 1 283 ? -20.002 -5.024 -15.918 1.00 25.16 283 VAL A N 1
ATOM 1950 C CA . VAL A 1 283 ? -19.994 -5.007 -17.380 1.00 25.16 283 VAL A CA 1
ATOM 1951 C C . VAL A 1 283 ? -19.518 -6.378 -17.836 1.00 25.16 283 VAL A C 1
ATOM 1953 O O . VAL A 1 283 ? -18.328 -6.673 -17.886 1.00 25.16 283 VAL A O 1
ATOM 1956 N N . THR A 1 284 ? -20.480 -7.242 -18.130 1.00 26.39 284 THR A N 1
ATOM 1957 C CA . THR A 1 284 ? -20.273 -8.407 -18.980 1.00 26.39 284 THR A CA 1
ATOM 1958 C C . THR A 1 284 ? -20.022 -7.884 -20.393 1.00 26.39 284 THR A C 1
ATOM 1960 O O . THR A 1 284 ? -20.955 -7.453 -21.068 1.00 26.39 284 THR A O 1
ATOM 1963 N N . THR A 1 285 ? -18.771 -7.874 -20.852 1.00 26.39 285 THR A N 1
ATOM 1964 C CA . THR A 1 285 ? -18.465 -7.652 -22.268 1.00 26.39 285 THR A CA 1
ATOM 1965 C C . THR A 1 285 ? -18.840 -8.909 -23.045 1.00 26.39 285 THR A C 1
ATOM 1967 O O . THR A 1 285 ? -18.053 -9.835 -23.224 1.00 26.39 285 THR A O 1
ATOM 1970 N N . ALA A 1 286 ? -20.094 -8.956 -23.489 1.00 26.44 286 ALA A N 1
ATOM 1971 C CA . ALA A 1 286 ? -20.488 -9.821 -24.585 1.00 26.44 286 ALA A CA 1
ATOM 1972 C C . ALA A 1 286 ? -19.784 -9.331 -25.858 1.00 26.44 286 ALA A C 1
ATOM 1974 O O . ALA A 1 286 ? -19.830 -8.145 -26.189 1.00 26.44 286 ALA A O 1
ATOM 1975 N N . ALA A 1 287 ? -19.123 -10.255 -26.554 1.00 37.78 287 ALA A N 1
ATOM 1976 C CA . ALA A 1 287 ? -18.557 -10.039 -27.874 1.00 37.78 287 ALA A CA 1
ATOM 1977 C C . ALA A 1 287 ? -19.664 -9.581 -28.839 1.00 37.78 287 ALA A C 1
ATOM 1979 O O . ALA A 1 287 ? -20.514 -10.367 -29.250 1.00 37.78 287 ALA A O 1
ATOM 1980 N N . GLY A 1 288 ? -19.658 -8.292 -29.169 1.00 27.20 288 GLY A N 1
ATOM 1981 C CA . GLY A 1 288 ? -20.501 -7.687 -30.187 1.00 27.20 288 GLY A CA 1
ATOM 1982 C C . GLY A 1 288 ? -19.606 -6.981 -31.190 1.00 27.20 288 GLY A C 1
ATOM 1983 O O . GLY A 1 288 ? -19.025 -5.943 -30.889 1.00 27.20 288 GLY A O 1
ATOM 1984 N N . SER A 1 289 ? -19.462 -7.575 -32.370 1.00 41.75 289 SER A N 1
ATOM 1985 C CA . SER A 1 289 ? -18.769 -6.986 -33.507 1.00 41.75 289 SER A CA 1
ATOM 1986 C C . SER A 1 289 ? -19.520 -5.741 -33.985 1.00 41.75 289 SER A C 1
ATOM 1988 O O . SER A 1 289 ? -20.525 -5.843 -34.689 1.00 41.75 289 SER A O 1
ATOM 1990 N N . THR A 1 290 ? -19.014 -4.565 -33.641 1.00 28.80 290 THR A N 1
ATOM 1991 C CA . THR A 1 290 ? -19.340 -3.319 -34.338 1.00 28.80 290 THR A CA 1
ATOM 1992 C C . THR A 1 290 ? -18.069 -2.786 -34.970 1.00 28.80 290 THR A C 1
ATOM 1994 O O . THR A 1 290 ? -17.256 -2.127 -34.334 1.00 28.80 290 THR A O 1
ATOM 1997 N N . THR A 1 291 ? -17.900 -3.123 -36.246 1.00 39.97 291 THR A N 1
ATOM 1998 C CA . THR A 1 291 ? -16.970 -2.489 -37.176 1.00 39.97 291 THR A CA 1
ATOM 1999 C C . THR A 1 291 ? -17.305 -1.006 -37.306 1.00 39.97 291 THR A C 1
ATOM 2001 O O . THR A 1 291 ? -18.188 -0.624 -38.073 1.00 39.97 291 THR A O 1
ATOM 2004 N N . THR A 1 292 ? -16.591 -0.165 -36.564 1.00 34.09 292 THR A N 1
ATOM 2005 C CA . THR A 1 292 ? -16.452 1.260 -36.866 1.00 34.09 292 THR A CA 1
ATOM 2006 C C . THR A 1 292 ? -15.369 1.427 -37.924 1.00 34.09 292 THR A C 1
ATOM 2008 O O . THR A 1 292 ? -14.176 1.319 -37.645 1.00 34.09 292 THR A O 1
ATOM 2011 N N . ALA A 1 293 ? -15.796 1.675 -39.160 1.00 40.50 293 ALA A N 1
ATOM 2012 C CA . ALA A 1 293 ? -14.939 2.199 -40.210 1.00 40.50 293 ALA A CA 1
ATOM 2013 C C . ALA A 1 293 ? -14.443 3.596 -39.790 1.00 40.50 293 ALA A C 1
ATOM 2015 O O . ALA A 1 293 ? -15.261 4.490 -39.577 1.00 40.50 293 ALA A O 1
ATOM 2016 N N . GLY A 1 294 ? -13.122 3.766 -39.636 1.00 34.56 294 GLY A N 1
ATOM 2017 C CA . GLY A 1 294 ? -12.516 5.069 -39.320 1.00 34.56 294 GLY A CA 1
ATOM 2018 C C . GLY A 1 294 ? -11.162 5.096 -38.590 1.00 34.56 294 GLY A C 1
ATOM 2019 O O . GLY A 1 294 ? -10.771 6.177 -38.169 1.00 34.56 294 GLY A O 1
ATOM 2020 N N . ALA A 1 295 ? -10.441 3.977 -38.425 1.00 39.16 295 ALA A N 1
ATOM 2021 C CA . ALA A 1 295 ? -9.162 3.930 -37.688 1.00 39.16 295 ALA A CA 1
ATOM 2022 C C . ALA A 1 295 ? -8.016 3.243 -38.464 1.00 39.16 295 ALA A C 1
ATOM 2024 O O . ALA A 1 295 ? -7.237 2.489 -37.901 1.00 39.16 295 ALA A O 1
ATOM 2025 N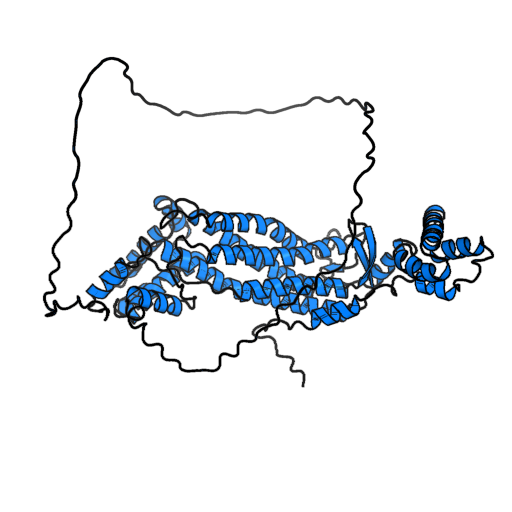 N . THR A 1 296 ? -7.896 3.470 -39.772 1.00 42.75 296 THR A N 1
ATOM 2026 C CA . THR A 1 296 ? -6.886 2.791 -40.613 1.00 42.75 296 THR A CA 1
ATOM 2027 C C . THR A 1 296 ? -5.530 3.511 -40.673 1.00 42.75 296 THR A C 1
ATOM 2029 O O . THR A 1 296 ? -4.763 3.264 -41.593 1.00 42.75 296 THR A O 1
ATOM 2032 N N . GLY A 1 297 ? -5.245 4.451 -39.760 1.00 45.56 297 GLY A N 1
ATOM 2033 C CA . GLY A 1 297 ? -4.019 5.268 -39.795 1.00 45.56 297 GLY A CA 1
ATOM 2034 C C . GLY A 1 297 ? -3.060 5.075 -38.616 1.00 45.56 297 GLY A C 1
ATOM 2035 O O . GLY A 1 297 ? -1.857 5.222 -38.794 1.00 45.56 297 GLY A O 1
ATOM 2036 N N . THR A 1 298 ? -3.564 4.741 -37.423 1.00 50.88 298 THR A N 1
ATOM 2037 C CA . THR A 1 298 ? -2.755 4.628 -36.193 1.00 50.88 298 THR A CA 1
ATOM 2038 C C . THR A 1 298 ? -2.112 3.254 -36.019 1.00 50.88 298 THR A C 1
ATOM 2040 O O . THR A 1 298 ? -0.979 3.182 -35.556 1.00 50.88 298 THR A O 1
ATOM 2043 N N . ASP A 1 299 ? -2.782 2.180 -36.455 1.00 54.56 299 ASP A N 1
ATOM 2044 C CA . ASP A 1 299 ? -2.234 0.809 -36.430 1.00 54.56 299 ASP A CA 1
ATOM 2045 C C . ASP A 1 299 ? -1.061 0.616 -37.411 1.00 54.56 299 ASP A C 1
ATOM 2047 O O . ASP A 1 299 ? -0.289 -0.335 -37.281 1.00 54.56 299 ASP A O 1
ATOM 2051 N N . ASP A 1 300 ? -0.895 1.530 -38.373 1.00 70.94 300 ASP A N 1
ATOM 2052 C CA . ASP A 1 300 ? 0.153 1.479 -39.397 1.00 70.94 300 ASP A CA 1
ATOM 2053 C C . ASP A 1 300 ? 1.377 2.362 -39.092 1.00 70.94 300 ASP A C 1
ATOM 2055 O O . ASP A 1 300 ? 2.349 2.339 -39.860 1.00 70.94 300 ASP A O 1
ATOM 2059 N N . ASP A 1 301 ? 1.384 3.126 -37.993 1.00 87.69 301 ASP A N 1
ATOM 2060 C CA . ASP A 1 301 ? 2.571 3.886 -37.592 1.00 87.69 301 ASP A CA 1
ATOM 2061 C C . ASP A 1 301 ? 3.649 2.951 -37.015 1.00 87.69 301 ASP A C 1
ATOM 2063 O O . ASP A 1 301 ? 3.417 2.165 -36.093 1.00 87.69 301 ASP A O 1
ATOM 2067 N N . LEU A 1 302 ? 4.859 3.017 -37.577 1.00 86.06 302 LEU A N 1
ATOM 2068 C CA . LEU A 1 302 ? 5.952 2.108 -37.218 1.00 86.06 302 LEU A CA 1
ATOM 2069 C C . LEU A 1 302 ? 6.486 2.351 -35.804 1.00 86.06 302 LEU A C 1
ATOM 2071 O O . LEU A 1 302 ? 6.960 1.405 -35.172 1.00 86.06 302 LEU A O 1
ATOM 2075 N N . GLY A 1 303 ? 6.414 3.591 -35.316 1.00 88.81 303 GLY A N 1
ATOM 2076 C CA . GLY A 1 303 ? 6.768 3.937 -33.947 1.00 88.81 303 GLY A CA 1
ATOM 2077 C C . GLY A 1 303 ? 5.756 3.357 -32.966 1.00 88.81 303 GLY A C 1
ATOM 2078 O O . GLY A 1 303 ? 6.150 2.666 -32.030 1.00 88.81 303 GLY A O 1
ATOM 2079 N N . VAL A 1 304 ? 4.460 3.555 -33.216 1.00 91.44 304 VAL A N 1
ATOM 2080 C CA . VAL A 1 304 ? 3.379 3.025 -32.362 1.00 91.44 304 VAL A CA 1
ATOM 2081 C C . VAL A 1 304 ? 3.419 1.494 -32.302 1.00 91.44 304 VAL A C 1
ATOM 2083 O O . VAL A 1 304 ? 3.414 0.917 -31.215 1.00 91.44 304 VAL A O 1
ATOM 2086 N N . ARG A 1 305 ? 3.595 0.818 -33.445 1.00 93.19 305 ARG A N 1
ATOM 2087 C CA . ARG A 1 305 ? 3.774 -0.646 -33.487 1.00 93.19 305 ARG A CA 1
ATOM 2088 C C . ARG A 1 305 ? 4.981 -1.125 -32.677 1.00 93.19 305 ARG A C 1
ATOM 2090 O O . ARG A 1 305 ? 4.931 -2.205 -32.085 1.00 93.19 305 ARG A O 1
ATOM 2097 N N . LEU A 1 306 ? 6.069 -0.350 -32.659 1.00 95.62 306 LEU A N 1
ATOM 2098 C CA . LEU A 1 306 ? 7.245 -0.660 -31.848 1.00 95.62 306 LEU A CA 1
ATOM 2099 C C . LEU A 1 306 ? 6.951 -0.523 -30.352 1.00 95.62 306 LEU A C 1
ATOM 2101 O O . LEU A 1 306 ? 7.402 -1.377 -29.596 1.00 95.62 306 LEU A O 1
ATOM 2105 N N . VAL A 1 307 ? 6.179 0.483 -29.927 1.00 96.81 307 VAL A N 1
ATOM 2106 C CA . VAL A 1 307 ? 5.762 0.641 -28.521 1.00 96.81 307 VAL A CA 1
ATOM 2107 C C . VAL A 1 307 ? 4.970 -0.580 -28.051 1.00 96.81 307 VAL A C 1
ATOM 2109 O O . VAL A 1 307 ? 5.345 -1.179 -27.042 1.00 96.81 307 VAL A O 1
ATOM 2112 N N . ALA A 1 308 ? 3.949 -0.997 -28.808 1.00 96.19 308 ALA A N 1
ATOM 2113 C CA . ALA A 1 308 ? 3.148 -2.183 -28.499 1.00 96.19 308 ALA A CA 1
ATOM 2114 C C . ALA A 1 308 ? 4.025 -3.441 -28.393 1.00 96.19 308 ALA A C 1
ATOM 2116 O O . ALA A 1 308 ? 4.027 -4.145 -27.382 1.00 96.19 308 ALA A O 1
ATOM 2117 N N . ARG A 1 309 ? 4.878 -3.675 -29.400 1.00 97.19 309 ARG A N 1
ATOM 2118 C CA . ARG A 1 309 ? 5.778 -4.835 -29.415 1.00 97.19 309 ARG A CA 1
ATOM 2119 C C . ARG A 1 309 ? 6.800 -4.807 -28.274 1.00 97.19 309 ARG A C 1
ATOM 2121 O O . ARG A 1 309 ? 7.145 -5.860 -27.742 1.00 97.19 309 ARG A O 1
ATOM 2128 N N . PHE A 1 310 ? 7.310 -3.632 -27.918 1.00 98.56 310 PHE A N 1
ATOM 2129 C CA . PHE A 1 310 ? 8.259 -3.461 -26.822 1.00 98.56 310 PHE A CA 1
ATOM 2130 C C . PHE A 1 310 ? 7.612 -3.732 -25.459 1.00 98.56 310 PHE A C 1
ATOM 2132 O O . PHE A 1 310 ? 8.217 -4.402 -24.622 1.00 98.56 310 PHE A O 1
ATOM 2139 N N . ALA A 1 311 ? 6.373 -3.276 -25.256 1.00 98.44 311 ALA A N 1
ATOM 2140 C CA . ALA A 1 311 ? 5.593 -3.595 -24.066 1.00 98.44 311 ALA A CA 1
ATOM 2141 C C . ALA A 1 311 ? 5.340 -5.111 -23.946 1.00 98.44 311 ALA A C 1
ATOM 2143 O O . ALA A 1 311 ? 5.602 -5.688 -22.886 1.00 98.44 311 ALA A O 1
ATOM 2144 N N . ASP A 1 312 ? 4.954 -5.766 -25.047 1.00 98.00 312 ASP A N 1
ATOM 2145 C CA . ASP A 1 312 ? 4.746 -7.219 -25.115 1.00 98.00 312 ASP A CA 1
ATOM 2146 C C . ASP A 1 312 ? 6.013 -8.017 -24.775 1.00 98.00 312 ASP A C 1
ATOM 2148 O O . ASP A 1 312 ? 5.964 -8.952 -23.976 1.00 98.00 312 ASP A O 1
ATOM 2152 N N . GLU A 1 313 ? 7.168 -7.638 -25.338 1.00 97.94 313 GLU A N 1
ATOM 2153 C CA . GLU A 1 313 ? 8.471 -8.272 -25.060 1.00 97.94 313 GLU A CA 1
ATOM 2154 C C . GLU A 1 313 ? 8.865 -8.224 -23.576 1.00 97.94 313 GLU A C 1
ATOM 2156 O O . GLU A 1 313 ? 9.665 -9.042 -23.112 1.00 97.94 313 GLU A O 1
ATOM 2161 N N . LEU A 1 314 ? 8.324 -7.257 -22.836 1.00 98.44 314 LEU A N 1
ATOM 2162 C CA . LEU A 1 314 ? 8.605 -7.030 -21.423 1.00 98.44 314 LEU A CA 1
ATOM 2163 C C . LEU A 1 314 ? 7.499 -7.533 -20.491 1.00 98.44 314 LEU A C 1
ATOM 2165 O O . LEU A 1 314 ? 7.707 -7.571 -19.276 1.00 98.44 314 LEU A O 1
ATOM 2169 N N . GLY A 1 315 ? 6.333 -7.898 -21.031 1.00 98.00 315 GLY A N 1
ATOM 2170 C CA . GLY A 1 315 ? 5.134 -8.177 -20.241 1.00 98.00 315 GLY A CA 1
ATOM 2171 C C . GLY A 1 315 ? 4.630 -6.958 -19.456 1.00 98.00 315 GLY A C 1
ATOM 2172 O O . GLY A 1 315 ? 4.028 -7.119 -18.392 1.00 98.00 315 GLY A O 1
ATOM 2173 N N . LEU A 1 316 ? 4.908 -5.745 -19.940 1.00 98.69 316 LEU A N 1
ATOM 2174 C CA . LEU A 1 316 ? 4.424 -4.488 -19.363 1.00 98.69 316 LEU A CA 1
ATOM 2175 C C . LEU A 1 316 ? 3.192 -3.988 -20.121 1.00 98.69 316 LEU A C 1
ATOM 2177 O O . LEU A 1 316 ? 2.886 -4.454 -21.214 1.00 98.69 316 LEU A O 1
ATOM 2181 N N . ALA A 1 317 ? 2.462 -3.038 -19.537 1.00 98.25 317 ALA A N 1
ATOM 2182 C CA . ALA A 1 317 ? 1.349 -2.409 -20.238 1.00 98.25 317 ALA A CA 1
ATOM 2183 C C . ALA A 1 317 ? 1.846 -1.501 -21.376 1.00 98.25 317 ALA A C 1
ATOM 2185 O O . ALA A 1 317 ? 2.832 -0.775 -21.222 1.00 98.25 317 ALA A O 1
ATOM 2186 N N . GLU A 1 318 ? 1.132 -1.512 -22.498 1.00 97.69 318 GLU A N 1
ATOM 2187 C CA . GLU A 1 318 ? 1.298 -0.521 -23.557 1.00 97.69 318 GLU A CA 1
ATOM 2188 C C . GLU A 1 318 ? 0.719 0.826 -23.085 1.00 97.69 318 GLU A C 1
ATOM 2190 O O . GLU A 1 318 ? -0.460 0.887 -22.716 1.00 97.69 318 GLU A O 1
ATOM 2195 N N . PRO A 1 319 ? 1.517 1.908 -23.032 1.00 96.88 319 PRO A N 1
ATOM 2196 C CA . PRO A 1 319 ? 0.997 3.225 -22.699 1.00 96.88 319 PRO A CA 1
ATOM 2197 C C . PRO A 1 319 ? 0.317 3.876 -23.913 1.00 96.88 319 PRO A C 1
ATOM 2199 O O . PRO A 1 319 ? 0.775 3.737 -25.041 1.00 96.88 319 PRO A O 1
ATOM 2202 N N . ALA A 1 320 ? -0.721 4.681 -23.673 1.00 95.06 320 ALA A N 1
ATOM 2203 C CA . ALA A 1 320 ? -1.383 5.441 -24.740 1.00 95.06 320 ALA A CA 1
ATOM 2204 C C . ALA A 1 320 ? -0.485 6.536 -25.355 1.00 95.06 320 ALA A C 1
ATOM 2206 O O . ALA A 1 320 ? -0.652 6.899 -26.515 1.00 95.06 320 ALA A O 1
ATOM 2207 N N . LEU A 1 321 ? 0.443 7.084 -24.565 1.00 97.44 321 LEU A N 1
ATOM 2208 C CA . LEU A 1 321 ? 1.420 8.097 -24.963 1.00 97.44 321 LEU A CA 1
ATOM 2209 C C . LEU A 1 321 ? 2.751 7.830 -24.248 1.00 97.44 321 LEU A C 1
ATOM 2211 O O . LEU A 1 321 ? 2.738 7.315 -23.123 1.00 97.44 321 LEU A O 1
ATOM 2215 N N . PRO A 1 322 ? 3.897 8.238 -24.821 1.00 98.00 322 PRO A N 1
ATOM 2216 C CA . PRO A 1 322 ? 5.137 8.324 -24.063 1.00 98.00 322 PRO A CA 1
ATOM 2217 C C . PRO A 1 322 ? 4.936 9.195 -22.820 1.00 98.00 322 PRO A C 1
ATOM 2219 O O . PRO A 1 322 ? 4.395 10.295 -22.899 1.00 98.00 322 PRO A O 1
ATOM 2222 N N . TRP A 1 323 ? 5.374 8.712 -21.662 1.00 98.50 323 TRP A N 1
ATOM 2223 C CA . TRP A 1 323 ? 5.064 9.322 -20.370 1.00 98.50 323 TRP A CA 1
ATOM 2224 C C . TRP A 1 323 ? 6.295 9.930 -19.679 1.00 98.50 323 TRP A C 1
ATOM 2226 O O . TRP A 1 323 ? 6.356 10.007 -18.450 1.00 98.50 323 TRP A O 1
ATOM 2236 N N . HIS A 1 324 ? 7.255 10.450 -20.461 1.00 98.50 324 HIS A N 1
ATOM 2237 C CA . HIS A 1 324 ? 8.483 11.080 -19.943 1.00 98.50 324 HIS A CA 1
ATOM 2238 C C . HIS A 1 324 ? 8.188 12.170 -18.906 1.00 98.50 324 HIS A C 1
ATOM 2240 O O . HIS A 1 324 ? 8.868 12.235 -17.883 1.00 98.50 324 HIS A O 1
ATOM 2246 N N . THR A 1 325 ? 7.134 12.961 -19.118 1.00 98.38 325 THR A N 1
ATOM 2247 C CA . THR A 1 325 ? 6.671 14.004 -18.183 1.00 98.38 325 THR A CA 1
ATOM 2248 C C . THR A 1 325 ? 5.235 13.799 -17.694 1.00 98.38 325 THR A C 1
ATOM 2250 O O . THR A 1 325 ? 4.746 14.537 -16.846 1.00 98.38 325 THR A O 1
ATOM 2253 N N . LEU A 1 326 ? 4.582 12.710 -18.115 1.00 98.38 326 LEU A N 1
ATOM 2254 C CA . LEU A 1 326 ? 3.261 12.291 -17.633 1.00 98.38 326 LEU A CA 1
ATOM 2255 C C . LEU A 1 326 ? 3.421 11.272 -16.494 1.00 98.38 326 LEU A C 1
ATOM 2257 O O . LEU A 1 326 ? 3.195 10.076 -16.664 1.00 98.38 326 LEU A O 1
ATOM 2261 N N . ARG A 1 327 ? 3.857 11.732 -15.315 1.00 98.38 327 ARG A N 1
ATOM 2262 C CA . ARG A 1 327 ? 4.373 10.863 -14.230 1.00 98.38 327 ARG A CA 1
ATOM 2263 C C . ARG A 1 327 ? 3.309 10.063 -13.453 1.00 98.38 327 ARG A C 1
ATOM 2265 O O . ARG A 1 327 ? 3.572 9.598 -12.343 1.00 98.38 327 ARG A O 1
ATOM 2272 N N . THR A 1 328 ? 2.125 9.852 -14.034 1.00 98.50 328 THR A N 1
ATOM 2273 C CA . THR A 1 328 ? 1.022 9.065 -13.455 1.00 98.50 328 THR A CA 1
ATOM 2274 C C . THR A 1 328 ? 1.463 7.682 -12.959 1.00 98.50 328 THR A C 1
ATOM 2276 O O . THR A 1 328 ? 1.162 7.374 -11.807 1.00 98.50 328 THR A O 1
ATOM 2279 N N . PRO A 1 329 ? 2.243 6.870 -13.711 1.00 98.69 329 PRO A N 1
ATOM 2280 C CA . PRO A 1 329 ? 2.635 5.539 -13.236 1.00 98.69 329 PRO A CA 1
ATOM 2281 C C . PRO A 1 329 ? 3.448 5.569 -11.935 1.00 98.69 329 PRO A C 1
ATOM 2283 O O . PRO A 1 329 ? 3.275 4.716 -11.064 1.00 98.69 329 PRO A O 1
ATOM 2286 N N . VAL A 1 330 ? 4.321 6.569 -11.780 1.00 98.75 330 VAL A N 1
ATOM 2287 C CA . VAL A 1 330 ? 5.169 6.735 -10.590 1.00 98.75 330 VAL A CA 1
ATOM 2288 C C . VAL A 1 330 ? 4.350 7.251 -9.408 1.00 98.75 330 VAL A C 1
ATOM 2290 O O . VAL A 1 330 ? 4.498 6.744 -8.293 1.00 98.75 330 VAL A O 1
ATOM 2293 N N . ALA A 1 331 ? 3.459 8.215 -9.649 1.00 98.62 331 ALA A N 1
ATOM 2294 C CA . ALA A 1 331 ? 2.572 8.766 -8.631 1.00 98.62 331 ALA A CA 1
ATOM 2295 C C . ALA A 1 331 ? 1.590 7.716 -8.086 1.00 98.62 331 ALA A C 1
ATOM 2297 O O . ALA A 1 331 ? 1.492 7.549 -6.867 1.00 98.62 331 ALA A O 1
ATOM 2298 N N . ASP A 1 332 ? 0.924 6.965 -8.967 1.00 98.75 3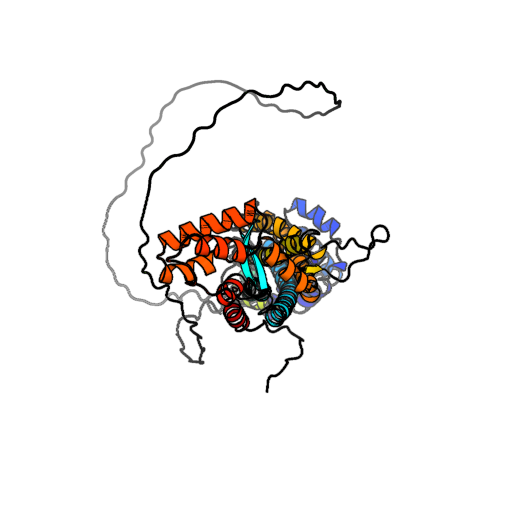32 ASP A N 1
ATOM 2299 C CA . ASP A 1 332 ? -0.039 5.925 -8.588 1.00 98.75 332 ASP A CA 1
ATOM 2300 C C . ASP A 1 332 ? 0.636 4.805 -7.795 1.00 98.75 332 ASP A C 1
ATOM 2302 O O . ASP A 1 332 ? 0.152 4.401 -6.732 1.00 98.75 332 ASP A O 1
ATOM 2306 N N . LEU A 1 333 ? 1.802 4.344 -8.262 1.00 98.81 333 LEU A N 1
ATOM 2307 C CA . LEU A 1 333 ? 2.587 3.333 -7.562 1.00 98.81 333 LEU A CA 1
ATOM 2308 C C . LEU A 1 333 ? 3.047 3.838 -6.188 1.00 98.81 333 LEU A C 1
ATOM 2310 O O . LEU A 1 333 ? 2.888 3.136 -5.188 1.00 98.81 333 LEU A O 1
ATOM 2314 N N . GLY A 1 334 ? 3.561 5.068 -6.111 1.00 98.81 334 GLY A N 1
ATOM 2315 C CA . GLY A 1 334 ? 3.970 5.695 -4.856 1.00 98.81 334 GLY A CA 1
ATOM 2316 C C . GLY A 1 334 ? 2.829 5.802 -3.842 1.00 98.81 334 GLY A C 1
ATOM 2317 O O . GLY A 1 334 ? 2.987 5.414 -2.681 1.00 98.81 334 GLY A O 1
ATOM 2318 N N . ALA A 1 335 ? 1.662 6.273 -4.287 1.00 98.88 335 ALA A N 1
ATOM 2319 C CA . ALA A 1 335 ? 0.475 6.425 -3.454 1.00 98.88 335 ALA A CA 1
ATOM 2320 C C . ALA A 1 335 ? -0.067 5.073 -2.964 1.00 98.88 335 ALA A C 1
ATOM 2322 O O . ALA A 1 335 ? -0.367 4.921 -1.776 1.00 98.88 335 ALA A O 1
ATOM 2323 N N . ALA A 1 336 ? -0.155 4.073 -3.845 1.00 98.88 336 ALA A N 1
ATOM 2324 C CA . ALA A 1 336 ? -0.638 2.742 -3.490 1.00 98.88 336 ALA A CA 1
ATOM 2325 C C . ALA A 1 336 ? 0.304 2.025 -2.509 1.00 98.88 336 ALA A C 1
ATOM 2327 O O . ALA A 1 336 ? -0.160 1.437 -1.530 1.00 98.88 336 ALA A O 1
ATOM 2328 N N . LEU A 1 337 ? 1.624 2.120 -2.714 1.00 98.94 337 LEU A N 1
ATOM 2329 C CA . LEU A 1 337 ? 2.618 1.554 -1.796 1.00 98.94 337 LEU A CA 1
ATOM 2330 C C . LEU A 1 337 ? 2.555 2.230 -0.423 1.00 98.94 337 LEU A C 1
ATOM 2332 O O . LEU A 1 337 ? 2.524 1.543 0.597 1.00 98.94 337 LEU A O 1
ATOM 2336 N N . ALA A 1 338 ? 2.487 3.564 -0.372 1.00 98.94 338 ALA A N 1
ATOM 2337 C CA . ALA A 1 338 ? 2.382 4.279 0.898 1.00 98.94 338 ALA A CA 1
ATOM 2338 C C . ALA A 1 338 ? 1.073 3.971 1.636 1.00 98.94 338 ALA A C 1
ATOM 2340 O O . ALA A 1 338 ? 1.092 3.789 2.856 1.00 98.94 338 ALA A O 1
ATOM 2341 N N . PHE A 1 339 ? -0.041 3.834 0.908 1.00 98.94 339 PHE A N 1
ATOM 2342 C CA . PHE A 1 339 ? -1.304 3.369 1.478 1.00 98.94 339 PHE A CA 1
ATOM 2343 C C . PHE A 1 339 ? -1.158 1.969 2.084 1.00 98.94 339 PHE A C 1
ATOM 2345 O O . PHE A 1 339 ? -1.564 1.758 3.226 1.00 98.94 339 PHE A O 1
ATOM 2352 N N . ALA A 1 340 ? -0.538 1.029 1.363 1.00 98.88 340 ALA A N 1
ATOM 2353 C CA . ALA A 1 340 ? -0.331 -0.330 1.853 1.00 98.88 340 ALA A CA 1
ATOM 2354 C C . ALA A 1 340 ? 0.503 -0.359 3.140 1.00 98.88 340 ALA A C 1
ATOM 2356 O O . ALA A 1 340 ? 0.092 -0.965 4.129 1.00 98.88 340 ALA A O 1
ATOM 2357 N N . VAL A 1 341 ? 1.627 0.361 3.180 1.00 98.88 341 VAL A N 1
ATOM 2358 C CA . VAL A 1 341 ? 2.457 0.445 4.391 1.00 98.88 341 VAL A CA 1
ATOM 2359 C C . VAL A 1 341 ? 1.691 1.110 5.544 1.00 98.88 341 VAL A C 1
ATOM 2361 O O . VAL A 1 341 ? 1.768 0.642 6.679 1.00 98.88 341 VAL A O 1
ATOM 2364 N N . GLY A 1 342 ? 0.910 2.161 5.277 1.00 98.88 342 GLY A N 1
ATOM 2365 C CA . GLY A 1 342 ? 0.075 2.822 6.285 1.00 98.88 342 GLY A CA 1
ATOM 2366 C C . GLY A 1 342 ? -1.019 1.913 6.859 1.00 98.88 342 GLY A C 1
ATOM 2367 O O . GLY A 1 342 ? -1.206 1.865 8.077 1.00 98.88 342 GLY A O 1
ATOM 2368 N N . ALA A 1 343 ? -1.694 1.140 6.004 1.00 98.81 343 ALA A N 1
ATOM 2369 C CA . ALA A 1 343 ? -2.702 0.156 6.395 1.00 98.81 343 ALA A CA 1
ATOM 2370 C C . ALA A 1 343 ? -2.125 -0.902 7.350 1.00 98.81 343 ALA A C 1
ATOM 2372 O O . ALA A 1 343 ? -2.695 -1.162 8.413 1.00 98.81 343 ALA A O 1
ATOM 2373 N N . LEU A 1 344 ? -0.953 -1.455 7.024 1.00 98.88 344 LEU A N 1
ATOM 2374 C CA . LEU A 1 344 ? -0.233 -2.389 7.897 1.00 98.88 344 LEU A CA 1
ATOM 2375 C C . LEU A 1 344 ? 0.272 -1.703 9.177 1.00 98.88 344 LEU A C 1
ATOM 2377 O O . LEU A 1 344 ? 0.219 -2.279 10.264 1.00 98.88 344 LEU A O 1
ATOM 2381 N N . GLY A 1 345 ? 0.682 -0.438 9.072 1.00 98.81 345 GLY A N 1
ATOM 2382 C CA . GLY A 1 345 ? 1.062 0.414 10.196 1.00 98.81 345 GLY A CA 1
ATOM 2383 C C . GLY A 1 345 ? -0.035 0.558 11.250 1.00 98.81 345 GLY A C 1
ATOM 2384 O O . GLY A 1 345 ? 0.272 0.576 12.440 1.00 98.81 345 GLY A O 1
ATOM 2385 N N . LYS A 1 346 ? -1.312 0.586 10.846 1.00 98.81 346 LYS A N 1
ATOM 2386 C CA . LYS A 1 346 ? -2.452 0.593 11.777 1.00 98.81 346 LYS A CA 1
ATOM 2387 C C . LYS A 1 346 ? -2.501 -0.692 12.607 1.00 98.81 346 LYS A C 1
ATOM 2389 O O . LYS A 1 346 ? -2.683 -0.622 13.820 1.00 98.81 346 LYS A O 1
ATOM 2394 N N . VAL A 1 347 ? -2.314 -1.854 11.974 1.00 98.56 347 VAL A N 1
ATOM 2395 C CA . VAL A 1 347 ? -2.255 -3.155 12.670 1.00 98.56 347 VAL A CA 1
ATOM 2396 C C . VAL A 1 347 ? -1.112 -3.156 13.680 1.00 98.56 347 VAL A C 1
ATOM 2398 O O . VAL A 1 347 ? -1.314 -3.458 14.854 1.00 98.56 347 VAL A O 1
ATOM 2401 N N . ALA A 1 348 ? 0.071 -2.737 13.236 1.00 98.69 348 ALA A N 1
ATOM 2402 C CA . ALA A 1 348 ? 1.254 -2.653 14.075 1.00 98.69 348 ALA A CA 1
ATOM 2403 C C . ALA A 1 348 ? 1.073 -1.701 15.266 1.00 98.69 348 ALA A C 1
ATOM 2405 O O . ALA A 1 348 ? 1.406 -2.061 16.391 1.00 98.69 348 ALA A O 1
ATOM 2406 N N . ALA A 1 349 ? 0.509 -0.511 15.050 1.00 98.56 349 ALA A N 1
ATOM 2407 C CA . ALA A 1 349 ? 0.247 0.454 16.115 1.00 98.56 349 ALA A CA 1
ATOM 2408 C C . ALA A 1 349 ? -0.696 -0.113 17.186 1.00 98.56 349 ALA A C 1
ATOM 2410 O O . ALA A 1 349 ? -0.425 0.035 18.378 1.00 98.56 349 ALA A O 1
ATOM 2411 N N . ASP A 1 350 ? -1.760 -0.808 16.774 1.00 98.75 350 ASP A N 1
ATOM 2412 C CA . ASP A 1 350 ? -2.658 -1.462 17.723 1.00 98.75 350 ASP A CA 1
ATOM 2413 C C . ASP A 1 350 ? -1.938 -2.587 18.485 1.00 98.75 350 ASP A C 1
ATOM 2415 O O . ASP A 1 350 ? -2.043 -2.645 19.708 1.00 98.75 350 ASP A O 1
ATOM 2419 N N . VAL A 1 351 ? -1.168 -3.450 17.810 1.00 98.50 351 VAL A N 1
ATOM 2420 C CA . VAL A 1 351 ? -0.410 -4.527 18.478 1.00 98.50 351 VAL A CA 1
ATOM 2421 C C . VAL A 1 351 ? 0.575 -3.960 19.497 1.00 98.50 351 VAL A C 1
ATOM 2423 O O . VAL A 1 351 ? 0.576 -4.420 20.635 1.00 98.50 351 VAL A O 1
ATOM 2426 N N . LEU A 1 352 ? 1.344 -2.927 19.135 1.00 98.06 352 LEU A N 1
ATOM 2427 C CA . LEU A 1 352 ? 2.293 -2.267 20.038 1.00 98.06 352 LEU A CA 1
ATOM 2428 C C . LEU A 1 352 ? 1.622 -1.771 21.320 1.00 98.06 352 LEU A C 1
ATOM 2430 O O . LEU A 1 352 ? 2.222 -1.834 22.387 1.00 98.06 352 LEU A O 1
ATOM 2434 N N . VAL A 1 353 ? 0.389 -1.271 21.222 1.00 98.25 353 VAL A N 1
ATOM 2435 C CA . VAL A 1 353 ? -0.398 -0.809 22.370 1.00 98.25 353 VAL A CA 1
ATOM 2436 C C . VAL A 1 353 ? -0.915 -1.990 23.187 1.00 98.25 353 VAL A C 1
ATOM 2438 O O . VAL A 1 353 ? -0.785 -1.978 24.412 1.00 98.25 353 VAL A O 1
ATOM 2441 N N . LEU A 1 354 ? -1.503 -2.987 22.525 1.00 98.38 354 LEU A N 1
ATOM 2442 C CA . LEU A 1 354 ? -2.162 -4.136 23.149 1.00 98.38 354 LEU A CA 1
ATOM 2443 C C . LEU A 1 354 ? -1.173 -5.123 23.790 1.00 98.38 354 LEU A C 1
ATOM 2445 O O . LEU A 1 354 ? -1.567 -5.877 24.677 1.00 98.38 354 LEU A O 1
ATOM 2449 N N . SER A 1 355 ? 0.094 -5.107 23.371 1.00 96.69 355 SER A N 1
ATOM 2450 C CA . SER A 1 355 ? 1.154 -5.973 23.896 1.00 96.69 355 SER A CA 1
ATOM 2451 C C . SER A 1 355 ? 1.965 -5.359 25.040 1.00 96.69 355 SER A C 1
ATOM 2453 O O . SER A 1 355 ? 2.903 -5.995 25.519 1.00 96.69 355 SER A O 1
ATOM 2455 N N . ARG A 1 356 ? 1.674 -4.119 25.460 1.00 96.19 356 ARG A N 1
ATOM 2456 C CA . ARG A 1 356 ? 2.372 -3.477 26.592 1.00 96.19 356 ARG A CA 1
ATOM 2457 C C . ARG A 1 356 ? 2.128 -4.245 27.883 1.00 96.19 356 ARG A C 1
ATOM 2459 O O . ARG A 1 356 ? 1.067 -4.839 28.036 1.00 96.19 356 ARG A O 1
ATOM 2466 N N . THR A 1 357 ? 3.075 -4.185 28.813 1.00 94.69 357 THR A N 1
ATOM 2467 C CA . THR A 1 357 ? 3.041 -4.933 30.078 1.00 94.69 357 THR A CA 1
ATOM 2468 C C . THR A 1 357 ? 1.755 -4.709 30.874 1.00 94.69 357 THR A C 1
ATOM 2470 O O . THR A 1 357 ? 1.213 -5.659 31.428 1.00 94.69 357 THR A O 1
ATOM 2473 N N . GLU A 1 358 ? 1.240 -3.479 30.897 1.00 96.00 358 GLU A N 1
ATOM 2474 C CA . GLU A 1 358 ? 0.029 -3.098 31.636 1.00 96.00 358 GLU A CA 1
ATOM 2475 C C . GLU A 1 358 ? -1.267 -3.536 30.934 1.00 96.00 358 GLU A C 1
ATOM 2477 O O . GLU A 1 358 ? -2.342 -3.401 31.506 1.00 96.00 358 GLU A O 1
ATOM 2482 N N . ILE A 1 359 ? -1.174 -4.016 29.687 1.00 96.94 359 ILE A N 1
ATOM 2483 C CA . ILE A 1 359 ? -2.301 -4.523 28.899 1.00 96.94 359 ILE A CA 1
ATOM 2484 C C . ILE A 1 359 ? -2.088 -6.023 28.634 1.00 96.94 359 ILE A C 1
ATOM 2486 O O . ILE A 1 359 ? -2.717 -6.871 29.253 1.00 96.94 359 ILE A O 1
ATOM 2490 N N . GLY A 1 360 ? -1.183 -6.404 27.737 1.00 95.88 360 GLY A N 1
ATOM 2491 C CA . GLY A 1 360 ? -0.915 -7.819 27.461 1.00 95.88 360 GLY A CA 1
ATOM 2492 C C . GLY A 1 360 ? -2.143 -8.584 26.950 1.00 95.88 360 GLY A C 1
ATOM 2493 O O . GLY A 1 360 ? -2.297 -9.770 27.229 1.00 95.88 360 GLY A O 1
ATOM 2494 N N . GLU A 1 361 ? -3.030 -7.909 26.213 1.00 98.38 361 GLU A N 1
ATOM 2495 C CA . GLU A 1 361 ? -4.197 -8.519 25.556 1.00 98.38 361 GLU A CA 1
ATOM 2496 C C . GLU A 1 361 ? -3.784 -9.337 24.328 1.00 98.38 361 GLU A C 1
ATOM 2498 O O . GLU A 1 361 ? -4.488 -10.268 23.933 1.00 98.38 361 GLU A O 1
ATOM 2503 N N . VAL A 1 362 ? -2.624 -9.017 23.747 1.00 97.75 362 VAL A N 1
ATOM 2504 C CA . VAL A 1 362 ? -1.998 -9.777 22.660 1.00 97.75 362 VAL A CA 1
ATOM 2505 C C . VAL A 1 362 ? -0.489 -9.896 22.870 1.00 97.75 362 VAL A C 1
ATOM 2507 O O . VAL A 1 362 ? 0.106 -9.110 23.606 1.00 97.75 362 VAL A O 1
ATOM 2510 N N . ALA A 1 363 ? 0.152 -10.849 22.195 1.00 95.06 363 ALA A N 1
ATOM 2511 C CA . ALA A 1 363 ? 1.609 -10.946 22.134 1.00 95.06 363 ALA A CA 1
ATOM 2512 C C . ALA A 1 363 ? 2.103 -11.473 20.781 1.00 95.06 363 ALA A C 1
ATOM 2514 O O . ALA A 1 363 ? 1.471 -12.335 20.166 1.00 95.06 363 ALA A O 1
ATOM 2515 N N . GLU A 1 364 ? 3.278 -10.996 20.363 1.00 89.88 364 GLU A N 1
ATOM 2516 C CA . GLU A 1 364 ? 4.031 -11.571 19.245 1.00 89.88 364 GLU A CA 1
ATOM 2517 C C . GLU A 1 364 ? 4.781 -12.829 19.701 1.00 89.88 364 GLU A C 1
ATOM 2519 O O . GLU A 1 364 ? 5.611 -12.754 20.610 1.00 89.88 364 GLU A O 1
ATOM 2524 N N . GLY A 1 365 ? 4.521 -13.980 19.068 1.00 69.75 365 GLY A N 1
ATOM 2525 C CA . GLY A 1 365 ? 5.273 -15.220 19.310 1.00 69.75 365 GLY A CA 1
ATOM 2526 C C . GLY A 1 365 ? 5.250 -15.704 20.769 1.00 69.75 365 GLY A C 1
ATOM 2527 O O . GLY A 1 365 ? 4.480 -15.212 21.593 1.00 69.75 365 GLY A O 1
ATOM 2528 N N . SER A 1 366 ? 6.071 -16.703 21.112 1.00 57.41 366 SER A N 1
ATOM 2529 C CA . SER A 1 366 ? 6.113 -17.327 22.452 1.00 57.41 366 SER A CA 1
ATOM 2530 C C . SER A 1 366 ? 7.047 -16.639 23.465 1.00 57.41 366 SER A C 1
ATOM 2532 O O . SER A 1 366 ? 7.069 -17.045 24.623 1.00 57.41 366 SER A O 1
ATOM 2534 N N . GLY A 1 367 ? 7.779 -15.591 23.064 1.00 53.50 367 GLY A N 1
ATOM 2535 C CA . GLY A 1 367 ? 8.826 -14.943 23.870 1.00 53.50 367 GLY A CA 1
ATOM 2536 C C . GLY A 1 367 ? 10.138 -15.743 23.963 1.00 53.50 367 GLY A C 1
ATOM 2537 O O . GLY A 1 367 ? 10.195 -16.902 23.557 1.00 53.50 367 GLY A O 1
ATOM 2538 N N . GLY A 1 368 ? 11.199 -15.117 24.501 1.00 51.28 368 GLY A N 1
ATOM 2539 C CA . GLY A 1 368 ? 12.341 -15.849 25.083 1.00 51.28 368 GLY A CA 1
ATOM 2540 C C . GLY A 1 368 ? 13.661 -15.946 24.300 1.00 51.28 368 GLY A C 1
ATOM 2541 O O . GLY A 1 368 ? 14.486 -16.783 24.641 1.00 51.28 368 GLY A O 1
ATOM 2542 N N . GLY A 1 369 ? 13.928 -15.104 23.295 1.00 50.03 369 GLY A N 1
ATOM 2543 C CA . GLY A 1 369 ? 15.218 -15.141 22.575 1.00 50.03 369 GLY A CA 1
ATOM 2544 C C . GLY A 1 369 ? 16.417 -14.522 23.317 1.00 50.03 369 GLY A C 1
ATOM 2545 O O . GLY A 1 369 ? 17.548 -14.638 22.856 1.00 50.03 369 GLY A O 1
ATOM 2546 N N . SER A 1 370 ? 16.194 -13.825 24.438 1.00 52.28 370 SER A N 1
ATOM 2547 C CA . SER A 1 370 ? 17.239 -13.074 25.146 1.00 52.28 370 SER A CA 1
ATOM 2548 C C . SER A 1 370 ? 17.553 -13.712 26.498 1.00 52.28 370 SER A C 1
ATOM 2550 O O . SER A 1 370 ? 16.710 -13.744 27.393 1.00 52.28 370 SER A O 1
ATOM 2552 N N . SER A 1 371 ? 18.784 -14.202 26.649 1.00 57.94 371 SER A N 1
ATOM 2553 C CA . SER A 1 371 ? 19.251 -14.962 27.817 1.00 57.94 371 SER A CA 1
ATOM 2554 C C . SER A 1 371 ? 19.260 -14.171 29.132 1.00 57.94 371 SER A C 1
ATOM 2556 O O . SER A 1 371 ? 19.215 -14.775 30.199 1.00 57.94 371 SER A O 1
ATOM 2558 N N . ALA A 1 372 ? 19.285 -12.834 29.079 1.00 66.00 372 ALA A N 1
ATOM 2559 C CA . ALA A 1 372 ? 19.359 -11.981 30.269 1.00 66.00 372 ALA A CA 1
ATOM 2560 C C . ALA A 1 372 ? 17.997 -11.720 30.944 1.00 66.00 372 ALA A C 1
ATOM 2562 O O . ALA A 1 372 ? 17.949 -11.454 32.141 1.00 66.00 372 ALA A O 1
ATOM 2563 N N . MET A 1 373 ? 16.886 -11.775 30.197 1.00 64.69 373 MET A N 1
ATOM 2564 C CA . MET A 1 373 ? 15.534 -11.528 30.721 1.00 64.69 373 MET A CA 1
ATOM 2565 C C . MET A 1 373 ? 14.530 -12.485 30.067 1.00 64.69 373 MET A C 1
ATOM 2567 O O . MET A 1 373 ? 13.895 -12.117 29.076 1.00 64.69 373 MET A O 1
ATOM 2571 N N . PRO A 1 374 ? 14.339 -13.693 30.632 1.00 64.75 374 PRO A N 1
ATOM 2572 C CA . PRO A 1 374 ? 13.500 -14.738 30.036 1.00 64.75 374 PRO A CA 1
ATOM 2573 C C . PRO A 1 374 ? 12.046 -14.320 29.762 1.00 64.75 374 PRO A C 1
ATOM 2575 O O . PRO A 1 374 ? 11.410 -14.849 28.857 1.00 64.75 374 PRO A O 1
ATOM 2578 N N . HIS A 1 375 ? 11.523 -13.345 30.514 1.00 71.94 375 HIS A N 1
ATOM 2579 C CA . HIS A 1 375 ? 10.154 -12.840 30.381 1.00 71.94 375 HIS A CA 1
ATOM 2580 C C . HIS A 1 375 ? 9.999 -11.707 29.345 1.00 71.94 375 HIS A C 1
ATOM 2582 O O . HIS A 1 375 ? 8.874 -11.323 29.028 1.00 71.94 375 HIS A O 1
ATOM 2588 N N . LYS A 1 376 ? 11.096 -11.135 28.821 1.00 79.62 376 LYS A N 1
ATOM 2589 C CA . LYS A 1 376 ? 11.041 -9.969 27.927 1.00 79.62 376 LYS A CA 1
ATOM 2590 C C . LYS A 1 376 ? 10.730 -10.398 26.493 1.00 79.62 376 LYS A C 1
ATOM 2592 O O . LYS A 1 376 ? 11.605 -10.862 25.764 1.00 79.62 376 LYS A O 1
ATOM 2597 N N . SER A 1 377 ? 9.482 -10.191 26.080 1.00 81.88 377 SER A N 1
ATOM 2598 C CA . SER A 1 377 ? 9.006 -10.451 24.718 1.00 81.88 377 SER A CA 1
ATOM 2599 C C . SER A 1 377 ? 8.707 -9.136 23.998 1.00 81.88 377 SER A C 1
ATOM 2601 O O . SER A 1 377 ? 7.613 -8.591 24.117 1.00 81.88 377 SER A O 1
ATOM 2603 N N . ASN A 1 378 ? 9.692 -8.597 23.276 1.00 89.81 378 ASN A N 1
ATOM 2604 C CA . ASN A 1 378 ? 9.510 -7.355 22.521 1.00 89.81 378 ASN A CA 1
ATOM 2605 C C . ASN A 1 378 ? 8.658 -7.600 21.256 1.00 89.81 378 ASN A C 1
ATOM 2607 O O . ASN A 1 378 ? 8.935 -8.569 20.546 1.00 89.81 378 ASN A O 1
ATOM 2611 N N . PRO A 1 379 ? 7.708 -6.708 20.913 1.00 93.56 379 PRO A N 1
ATOM 2612 C CA . PRO A 1 379 ? 6.936 -6.779 19.671 1.00 93.56 379 PRO A CA 1
ATOM 2613 C C . PRO A 1 379 ? 7.761 -6.264 18.473 1.00 93.56 379 PRO A C 1
ATOM 2615 O O . PRO A 1 379 ? 7.576 -5.144 17.984 1.00 93.56 379 PRO A O 1
ATOM 2618 N N . VAL A 1 380 ? 8.776 -7.032 18.064 1.00 94.12 380 VAL A N 1
ATOM 2619 C CA . VAL A 1 380 ? 9.762 -6.609 17.053 1.00 94.12 380 VAL A CA 1
ATOM 2620 C C . VAL A 1 380 ? 9.116 -6.423 15.684 1.00 94.12 380 VAL A C 1
ATOM 2622 O O . VAL A 1 380 ? 9.428 -5.444 15.007 1.00 94.12 380 VAL A O 1
ATOM 2625 N N . ARG A 1 381 ? 8.187 -7.293 15.281 1.00 96.12 381 ARG A N 1
ATOM 2626 C CA . ARG A 1 381 ? 7.578 -7.228 13.946 1.00 96.12 381 ARG A CA 1
ATOM 2627 C C . ARG A 1 381 ? 6.690 -6.004 13.812 1.00 96.12 381 ARG A C 1
ATOM 2629 O O . ARG A 1 381 ? 6.858 -5.220 12.879 1.00 96.12 381 ARG A O 1
ATOM 2636 N N . ALA A 1 382 ? 5.821 -5.756 14.793 1.00 98.00 382 ALA A N 1
ATOM 2637 C CA . ALA A 1 382 ? 5.029 -4.535 14.842 1.00 98.00 382 ALA A CA 1
ATOM 2638 C C . ALA A 1 382 ? 5.931 -3.291 14.917 1.00 98.00 382 ALA A C 1
ATOM 2640 O O . ALA A 1 382 ? 5.634 -2.278 14.288 1.00 98.00 382 ALA A O 1
ATOM 2641 N N . THR A 1 383 ? 7.078 -3.362 15.602 1.00 98.44 383 THR A N 1
ATOM 2642 C CA . THR A 1 383 ? 8.056 -2.260 15.614 1.00 98.44 383 THR A CA 1
ATOM 2643 C C . THR A 1 383 ? 8.603 -1.965 14.212 1.00 98.44 383 THR A C 1
ATOM 2645 O O . THR A 1 383 ? 8.637 -0.798 13.812 1.00 98.44 383 THR A O 1
ATOM 2648 N N . LEU A 1 384 ? 8.988 -2.993 13.447 1.00 98.38 384 LEU A N 1
ATOM 2649 C CA . LEU A 1 384 ? 9.494 -2.847 12.077 1.00 98.38 384 LEU A CA 1
ATOM 2650 C C . LEU A 1 384 ? 8.424 -2.289 11.127 1.00 98.38 384 LEU A C 1
ATOM 2652 O O . LEU A 1 384 ? 8.683 -1.319 10.410 1.00 98.38 384 LEU A O 1
ATOM 2656 N N . VAL A 1 385 ? 7.201 -2.826 11.173 1.00 98.81 385 VAL A N 1
ATOM 2657 C CA . VAL A 1 385 ? 6.076 -2.338 10.356 1.00 98.81 385 VAL A CA 1
ATOM 2658 C C . VAL A 1 385 ? 5.732 -0.885 10.707 1.00 98.81 385 VAL A C 1
ATOM 2660 O O . VAL A 1 385 ? 5.569 -0.049 9.817 1.00 98.81 385 VAL A O 1
ATOM 2663 N N . ALA A 1 386 ? 5.692 -0.535 11.996 1.00 98.69 386 ALA A N 1
ATOM 2664 C CA . ALA A 1 386 ? 5.434 0.835 12.435 1.00 98.69 386 ALA A CA 1
ATOM 2665 C C . ALA A 1 386 ? 6.545 1.811 12.005 1.00 98.69 386 ALA A C 1
ATOM 2667 O O . ALA A 1 386 ? 6.265 2.974 11.704 1.00 98.69 386 ALA A O 1
ATOM 2668 N N . ALA A 1 387 ? 7.804 1.365 11.965 1.00 98.75 387 ALA A N 1
ATOM 2669 C CA . ALA A 1 387 ? 8.913 2.170 11.460 1.00 98.75 387 ALA A CA 1
ATOM 2670 C C . ALA A 1 387 ? 8.796 2.429 9.949 1.00 98.75 387 ALA A C 1
ATOM 2672 O O . ALA A 1 387 ? 9.036 3.555 9.509 1.00 98.75 387 ALA A O 1
ATOM 2673 N N . ALA A 1 388 ? 8.386 1.433 9.160 1.00 98.81 388 ALA A N 1
ATOM 2674 C CA . ALA A 1 388 ? 8.119 1.610 7.732 1.00 98.81 388 ALA A CA 1
ATOM 2675 C C . ALA A 1 388 ? 6.950 2.583 7.489 1.00 98.81 388 ALA A C 1
ATOM 2677 O O . ALA A 1 388 ? 7.068 3.500 6.674 1.00 98.81 388 ALA A O 1
ATOM 2678 N N . ALA A 1 389 ? 5.862 2.458 8.258 1.00 98.75 389 ALA A N 1
ATOM 2679 C CA . ALA A 1 389 ? 4.679 3.321 8.153 1.00 98.75 389 ALA A CA 1
ATOM 2680 C C . ALA A 1 389 ? 4.957 4.802 8.436 1.00 98.75 389 ALA A C 1
ATOM 2682 O O . ALA A 1 389 ? 4.267 5.666 7.902 1.00 98.75 389 ALA A O 1
ATOM 2683 N N . ARG A 1 390 ? 5.990 5.112 9.227 1.00 98.56 390 ARG A N 1
ATOM 2684 C CA . ARG A 1 390 ? 6.440 6.494 9.457 1.00 98.56 390 ARG A CA 1
ATOM 2685 C C . ARG A 1 390 ? 7.319 7.056 8.337 1.00 98.56 390 ARG A C 1
ATOM 2687 O O . ARG A 1 390 ? 7.408 8.270 8.209 1.00 98.56 390 ARG A O 1
ATOM 2694 N N . GLN A 1 391 ? 7.961 6.203 7.538 1.00 98.81 391 GLN A N 1
ATOM 2695 C CA . GLN A 1 391 ? 8.849 6.620 6.445 1.00 98.81 391 GLN A CA 1
ATOM 2696 C C . GLN A 1 391 ? 8.105 6.777 5.114 1.00 98.81 391 GLN A C 1
ATOM 2698 O O . GLN A 1 391 ? 8.369 7.718 4.366 1.00 98.81 391 GLN A O 1
ATOM 2703 N N . ALA A 1 392 ? 7.161 5.877 4.823 1.00 98.69 392 ALA A N 1
ATOM 2704 C CA . ALA A 1 392 ? 6.508 5.802 3.518 1.00 98.69 392 ALA A CA 1
ATOM 2705 C C . ALA A 1 392 ? 5.814 7.107 3.059 1.00 98.69 392 ALA A C 1
ATOM 2707 O O . ALA A 1 392 ? 6.003 7.480 1.899 1.00 98.69 392 ALA A O 1
ATOM 2708 N N . PRO A 1 393 ? 5.081 7.859 3.911 1.00 98.75 393 PRO A N 1
ATOM 2709 C CA . PRO A 1 393 ? 4.398 9.075 3.463 1.00 98.75 393 PRO A CA 1
ATOM 2710 C C . PRO A 1 393 ? 5.344 10.144 2.902 1.00 98.75 393 PRO A C 1
ATOM 2712 O O . PRO A 1 393 ? 5.027 10.764 1.892 1.00 98.75 393 PRO A O 1
ATOM 2715 N N . GLY A 1 394 ? 6.520 10.332 3.512 1.00 98.75 394 GLY A N 1
ATOM 2716 C CA . GLY A 1 394 ? 7.499 11.319 3.046 1.00 98.75 394 GLY A CA 1
ATOM 2717 C C . GLY A 1 394 ? 8.083 10.966 1.678 1.00 98.75 394 GLY A C 1
ATOM 2718 O O . GLY A 1 394 ? 8.219 11.833 0.821 1.00 98.75 394 GLY A O 1
ATOM 2719 N N . LEU A 1 395 ? 8.354 9.680 1.441 1.00 98.81 395 LEU A N 1
ATOM 2720 C CA . LEU A 1 395 ? 8.840 9.198 0.146 1.00 98.81 395 LEU A CA 1
ATOM 2721 C C . LEU A 1 395 ? 7.778 9.364 -0.948 1.00 98.81 395 LEU A C 1
ATOM 2723 O O . LEU A 1 395 ? 8.095 9.810 -2.048 1.00 98.81 395 LEU A O 1
ATOM 2727 N N . ALA A 1 396 ? 6.514 9.053 -0.644 1.00 98.81 396 ALA A N 1
ATOM 2728 C CA . ALA A 1 396 ? 5.417 9.237 -1.592 1.00 98.81 396 ALA A CA 1
ATOM 2729 C C . ALA A 1 396 ? 5.140 10.716 -1.875 1.00 98.81 396 ALA A C 1
ATOM 2731 O O . ALA A 1 396 ? 4.831 11.062 -3.011 1.00 98.81 396 ALA A O 1
ATOM 2732 N N . ALA A 1 397 ? 5.312 11.598 -0.886 1.00 98.81 397 ALA A N 1
ATOM 2733 C CA . ALA A 1 397 ? 5.209 13.039 -1.096 1.00 98.81 397 ALA A CA 1
ATOM 2734 C C . ALA A 1 397 ? 6.244 13.543 -2.114 1.00 98.81 397 ALA A C 1
ATOM 2736 O O . ALA A 1 397 ? 5.903 14.368 -2.957 1.00 98.81 397 ALA A O 1
ATOM 2737 N N . THR A 1 398 ? 7.476 13.016 -2.096 1.00 98.75 398 THR A N 1
ATOM 2738 C CA . THR A 1 398 ? 8.475 13.327 -3.131 1.00 98.75 398 THR A CA 1
ATOM 2739 C C . THR A 1 398 ? 8.012 12.876 -4.516 1.00 98.75 398 THR A C 1
ATOM 2741 O O . THR A 1 398 ? 8.070 13.669 -5.447 1.00 98.75 398 THR A O 1
ATOM 2744 N N . LEU A 1 399 ? 7.489 11.651 -4.648 1.00 98.75 399 LEU A N 1
ATOM 2745 C CA . LEU A 1 399 ? 6.994 11.143 -5.936 1.00 98.75 399 LEU A CA 1
ATOM 2746 C C . LEU A 1 399 ? 5.797 11.939 -6.472 1.00 98.75 399 LEU A C 1
ATOM 2748 O O . LEU A 1 399 ? 5.725 12.212 -7.664 1.00 98.75 399 LEU A O 1
ATOM 2752 N N . LEU A 1 400 ? 4.876 12.344 -5.595 1.00 98.56 400 LEU A N 1
ATOM 2753 C CA . LEU A 1 400 ? 3.754 13.210 -5.962 1.00 98.56 400 LEU A CA 1
ATOM 2754 C C . LEU A 1 400 ? 4.231 14.609 -6.364 1.00 98.56 400 LEU A C 1
ATOM 2756 O O . LEU A 1 400 ? 3.704 15.183 -7.311 1.00 98.56 400 LEU A O 1
ATOM 2760 N N . GLY A 1 401 ? 5.246 15.147 -5.683 1.00 98.12 401 GLY A N 1
ATOM 2761 C CA . GLY A 1 401 ? 5.873 16.417 -6.050 1.00 98.12 401 GLY A CA 1
ATOM 2762 C C . GLY A 1 401 ? 6.512 16.389 -7.441 1.00 98.12 401 GLY A C 1
ATOM 2763 O O . GLY A 1 401 ? 6.469 17.395 -8.144 1.00 98.12 401 GLY A O 1
ATOM 2764 N N . SER A 1 402 ? 7.028 15.233 -7.871 1.00 98.06 402 SER A N 1
ATOM 2765 C CA . SER A 1 402 ? 7.610 15.038 -9.205 1.00 98.06 402 SER A CA 1
ATOM 2766 C C . SER A 1 402 ? 6.590 15.032 -10.355 1.00 98.06 402 SER A C 1
ATOM 2768 O O . SER A 1 402 ? 7.003 15.039 -11.510 1.00 98.06 402 SER A O 1
ATOM 2770 N N . LEU A 1 403 ? 5.274 15.070 -10.083 1.00 97.69 403 LEU A N 1
ATOM 2771 C CA . LEU A 1 403 ? 4.252 15.238 -11.131 1.00 97.69 403 LEU A CA 1
ATOM 2772 C C . LEU A 1 403 ? 4.392 16.567 -11.881 1.00 97.69 403 LEU A C 1
ATOM 2774 O O . LEU A 1 403 ? 4.041 16.639 -13.056 1.00 97.69 403 LEU A O 1
ATOM 2778 N N . ALA A 1 404 ? 4.891 17.610 -11.212 1.00 96.00 404 ALA A N 1
ATOM 2779 C CA . ALA A 1 404 ? 5.254 18.864 -11.856 1.00 96.00 404 ALA A CA 1
ATOM 2780 C C . ALA A 1 404 ? 6.582 18.683 -12.612 1.00 96.00 404 ALA A C 1
ATOM 2782 O O . ALA A 1 404 ? 7.637 19.102 -12.142 1.00 96.00 404 ALA A O 1
ATOM 2783 N N . ALA A 1 405 ? 6.510 18.002 -13.756 1.00 96.31 405 ALA A N 1
ATOM 2784 C CA . ALA A 1 405 ? 7.620 17.746 -14.662 1.00 96.31 405 ALA A CA 1
ATOM 2785 C C . ALA A 1 405 ? 7.518 18.676 -15.879 1.00 96.31 405 ALA A C 1
ATOM 2787 O O . ALA A 1 405 ? 6.590 18.556 -16.677 1.00 96.31 405 ALA A O 1
ATOM 2788 N N . GLU A 1 406 ? 8.453 19.614 -15.995 1.00 95.50 406 GLU A N 1
ATOM 2789 C CA . GLU A 1 406 ? 8.533 20.565 -17.100 1.00 95.50 406 GLU A CA 1
ATOM 2790 C C . GLU A 1 406 ? 9.034 19.939 -18.414 1.00 95.50 406 GLU A C 1
ATOM 2792 O O . GLU A 1 406 ? 9.829 18.993 -18.406 1.00 95.50 406 GLU A O 1
ATOM 2797 N N . ASP A 1 407 ? 8.576 20.518 -19.530 1.00 97.81 407 ASP A N 1
ATOM 2798 C CA . ASP A 1 407 ? 8.949 20.200 -20.916 1.00 97.81 407 ASP A CA 1
ATOM 2799 C C . ASP A 1 407 ? 8.864 18.692 -21.257 1.00 97.81 407 ASP A C 1
ATOM 2801 O O . ASP A 1 407 ? 7.993 17.972 -20.761 1.00 97.81 407 ASP A O 1
ATOM 2805 N N . GLU A 1 408 ? 9.723 18.199 -22.154 1.00 97.62 408 GLU A N 1
ATOM 2806 C CA . GLU A 1 408 ? 9.776 16.789 -22.567 1.00 97.62 408 GLU A CA 1
ATOM 2807 C C . GLU A 1 408 ? 10.710 15.931 -21.689 1.00 97.62 408 GLU A C 1
ATOM 2809 O O . GLU A 1 408 ? 10.685 14.700 -21.775 1.00 97.62 408 GLU A O 1
ATOM 2814 N N . ARG A 1 409 ? 11.520 16.555 -20.818 1.00 96.56 409 ARG A N 1
ATOM 2815 C CA . ARG A 1 409 ? 12.299 15.891 -19.758 1.00 96.56 409 ARG A CA 1
ATOM 2816 C C . ARG A 1 409 ? 12.698 16.892 -18.664 1.00 96.56 409 ARG A C 1
ATOM 2818 O O . ARG A 1 409 ? 13.524 17.763 -18.937 1.00 96.56 409 ARG A O 1
ATOM 2825 N N . PRO A 1 410 ? 12.256 16.707 -17.408 1.00 94.06 410 PRO A N 1
ATOM 2826 C CA . PRO A 1 410 ? 12.485 17.694 -16.363 1.00 94.06 410 PRO A CA 1
ATOM 2827 C C . PRO A 1 410 ? 13.908 17.640 -15.794 1.00 94.06 410 PRO A C 1
ATOM 2829 O O . PRO A 1 410 ? 14.470 16.571 -15.507 1.00 94.06 410 PRO A O 1
ATOM 2832 N N . ALA A 1 411 ? 14.467 18.813 -15.513 1.00 94.25 411 ALA A N 1
ATOM 2833 C CA . ALA A 1 411 ? 15.784 19.021 -14.927 1.00 94.25 411 ALA A CA 1
ATOM 2834 C C . ALA A 1 411 ? 15.747 18.928 -13.390 1.00 94.25 411 ALA A C 1
ATOM 2836 O O . ALA A 1 411 ? 16.154 19.835 -12.668 1.00 94.25 411 ALA A O 1
ATOM 2837 N N . GLY A 1 412 ? 15.281 17.792 -12.870 1.00 96.12 412 GLY A N 1
ATOM 2838 C CA . GLY A 1 412 ? 15.331 17.497 -11.434 1.00 96.12 412 GLY A CA 1
ATOM 2839 C C . GLY A 1 412 ? 14.181 16.630 -10.949 1.00 96.12 412 GLY A C 1
ATOM 2840 O O . GLY A 1 412 ? 14.438 15.641 -10.267 1.00 96.12 412 GLY A O 1
ATOM 2841 N N . ALA A 1 413 ? 12.946 16.935 -11.366 1.00 96.81 413 ALA A N 1
ATOM 2842 C CA . ALA A 1 413 ? 11.751 16.209 -10.925 1.00 96.81 413 ALA A CA 1
ATOM 2843 C C . ALA A 1 413 ? 11.861 14.697 -11.192 1.00 96.81 413 ALA A C 1
ATOM 2845 O O . ALA A 1 413 ? 11.666 13.903 -10.275 1.00 96.81 413 ALA A O 1
ATOM 2846 N N . TRP A 1 414 ? 12.305 14.309 -12.394 1.00 98.44 414 TRP A N 1
ATOM 2847 C CA . TRP A 1 414 ? 12.563 12.911 -12.764 1.00 98.44 414 TRP A CA 1
ATOM 2848 C C . TRP A 1 414 ? 13.665 12.264 -11.909 1.00 98.44 414 TRP A C 1
ATOM 2850 O O . TRP A 1 414 ? 13.492 11.167 -11.383 1.00 98.44 414 TRP A O 1
ATOM 2860 N N . HIS A 1 415 ? 14.785 12.962 -11.698 1.00 98.44 415 HIS A N 1
ATOM 2861 C CA . HIS A 1 415 ? 15.921 12.472 -10.905 1.00 98.44 415 HIS A CA 1
ATOM 2862 C C . HIS A 1 415 ? 15.544 12.223 -9.436 1.00 98.44 415 HIS A C 1
ATOM 2864 O O . HIS A 1 415 ? 16.097 11.332 -8.785 1.00 98.44 415 HIS A O 1
ATOM 2870 N N . ALA A 1 416 ? 14.591 12.998 -8.910 1.00 98.31 416 ALA A N 1
ATOM 2871 C CA . ALA A 1 416 ? 14.092 12.864 -7.548 1.00 98.31 416 ALA A CA 1
ATOM 2872 C C . ALA A 1 416 ? 13.251 11.591 -7.330 1.00 98.31 416 ALA A C 1
ATOM 2874 O O . ALA A 1 416 ? 13.051 11.201 -6.182 1.00 98.31 416 ALA A O 1
ATOM 2875 N N . GLU A 1 417 ? 12.797 10.911 -8.389 1.00 98.75 417 GLU A N 1
ATOM 2876 C CA . GLU A 1 417 ? 11.904 9.747 -8.288 1.00 98.75 417 GLU A CA 1
ATOM 2877 C C . GLU A 1 417 ? 12.638 8.439 -7.959 1.00 98.75 417 GLU A C 1
ATOM 2879 O O . GLU A 1 417 ? 12.118 7.583 -7.237 1.00 98.75 417 GLU A O 1
ATOM 2884 N N . TRP A 1 418 ? 13.855 8.255 -8.480 1.00 98.38 418 TRP A N 1
ATOM 2885 C CA . TRP A 1 418 ? 14.484 6.929 -8.564 1.00 98.38 418 TRP A CA 1
ATOM 2886 C C . TRP A 1 418 ? 14.754 6.305 -7.193 1.00 98.38 418 TRP A C 1
ATOM 2888 O O . TRP A 1 418 ? 14.527 5.113 -6.964 1.00 98.38 418 TRP A O 1
ATOM 2898 N N . GLN A 1 419 ? 15.256 7.120 -6.264 1.00 98.44 419 GLN A N 1
ATOM 2899 C CA . GLN A 1 419 ? 15.588 6.680 -4.916 1.00 98.44 419 GLN A CA 1
ATOM 2900 C C . GLN A 1 419 ? 14.327 6.443 -4.061 1.00 98.44 419 GLN A C 1
ATOM 2902 O O . GLN A 1 419 ? 14.220 5.346 -3.500 1.00 98.44 419 GLN A O 1
ATOM 2907 N N . PRO A 1 420 ? 13.371 7.389 -3.954 1.00 98.81 420 PRO A N 1
ATOM 2908 C CA . PRO A 1 420 ? 12.152 7.183 -3.178 1.00 98.81 420 PRO A CA 1
ATOM 2909 C C . PRO A 1 420 ? 11.279 6.043 -3.688 1.00 98.81 420 PRO A C 1
ATOM 2911 O O . PRO A 1 420 ? 10.769 5.279 -2.872 1.00 98.81 420 PRO A O 1
ATOM 2914 N N . LEU A 1 421 ? 11.157 5.863 -5.008 1.00 98.81 421 LEU A N 1
ATOM 2915 C CA . LEU A 1 421 ? 10.383 4.759 -5.573 1.00 98.81 421 LEU A CA 1
ATOM 2916 C C . LEU A 1 421 ? 10.961 3.401 -5.164 1.00 98.81 421 LEU A C 1
ATOM 2918 O O . LEU A 1 421 ? 10.240 2.533 -4.667 1.00 98.81 421 LEU A O 1
ATOM 2922 N N . ARG A 1 422 ? 12.281 3.225 -5.311 1.00 98.62 422 ARG A N 1
ATOM 2923 C CA . ARG A 1 422 ? 12.954 1.998 -4.868 1.00 98.62 422 ARG A CA 1
ATOM 2924 C C . ARG A 1 422 ? 12.767 1.771 -3.371 1.00 98.62 422 ARG A C 1
ATOM 2926 O O . ARG A 1 422 ? 12.550 0.637 -2.944 1.00 98.62 422 ARG A O 1
ATOM 2933 N N . GLU A 1 423 ? 12.888 2.828 -2.575 1.00 98.88 423 GLU A N 1
ATOM 2934 C CA . GLU A 1 423 ? 12.763 2.723 -1.127 1.00 98.88 423 GLU A CA 1
ATOM 2935 C C . GLU A 1 423 ? 11.338 2.358 -0.701 1.00 98.88 423 GLU A C 1
ATOM 2937 O O . GLU A 1 423 ? 11.172 1.494 0.154 1.00 98.88 423 GLU A O 1
ATOM 2942 N N . LEU A 1 424 ? 10.312 2.918 -1.346 1.00 98.81 424 LEU A N 1
ATOM 2943 C CA . LEU A 1 424 ? 8.915 2.553 -1.102 1.00 98.81 424 LEU A CA 1
ATOM 2944 C C . LEU A 1 424 ? 8.626 1.094 -1.437 1.00 98.81 424 LEU A C 1
ATOM 2946 O O . LEU A 1 424 ? 8.006 0.410 -0.627 1.00 98.81 424 LEU A O 1
ATOM 2950 N N . LEU A 1 425 ? 9.110 0.595 -2.577 1.00 98.81 425 LEU A N 1
ATOM 2951 C CA . LEU A 1 425 ? 8.982 -0.822 -2.932 1.00 98.81 425 LEU A CA 1
ATOM 2952 C C . LEU A 1 425 ? 9.631 -1.718 -1.867 1.00 98.81 425 LEU A C 1
ATOM 2954 O O . LEU A 1 425 ? 9.050 -2.721 -1.452 1.00 98.81 425 LEU A O 1
ATOM 2958 N N . ARG A 1 426 ? 10.817 -1.332 -1.379 1.00 98.88 426 ARG A N 1
ATOM 2959 C CA . ARG A 1 426 ? 11.545 -2.071 -0.341 1.00 98.88 426 ARG A CA 1
ATOM 2960 C C . ARG A 1 426 ? 10.820 -2.053 1.006 1.00 98.88 426 ARG A C 1
ATOM 2962 O O . ARG A 1 426 ? 10.677 -3.104 1.628 1.00 98.88 426 ARG A O 1
ATOM 2969 N N . LEU A 1 427 ? 10.355 -0.884 1.445 1.00 98.88 427 LEU A N 1
ATOM 2970 C CA . LEU A 1 427 ? 9.603 -0.729 2.691 1.00 98.88 427 LEU A CA 1
ATOM 2971 C C . LEU A 1 427 ? 8.265 -1.469 2.636 1.00 98.88 427 LEU A C 1
ATOM 2973 O O . LEU A 1 427 ? 7.908 -2.120 3.612 1.00 98.88 427 LEU A O 1
ATOM 2977 N N . ALA A 1 428 ? 7.555 -1.420 1.507 1.00 98.88 428 ALA A N 1
ATOM 2978 C CA . ALA A 1 428 ? 6.308 -2.154 1.308 1.00 98.88 428 ALA A CA 1
ATOM 2979 C C . ALA A 1 428 ? 6.516 -3.669 1.333 1.00 98.88 428 ALA A C 1
ATOM 2981 O O . ALA A 1 428 ? 5.783 -4.359 2.037 1.00 98.88 428 ALA A O 1
ATOM 2982 N N . GLY A 1 429 ? 7.545 -4.181 0.648 1.00 98.81 429 GLY A N 1
ATOM 2983 C CA . GLY A 1 429 ? 7.905 -5.601 0.700 1.00 98.81 429 GLY A CA 1
ATOM 2984 C C . GLY A 1 429 ? 8.237 -6.072 2.114 1.00 98.81 429 GLY A C 1
ATOM 2985 O O . GLY A 1 429 ? 7.677 -7.061 2.582 1.00 98.81 429 GLY A O 1
ATOM 2986 N N . GLY A 1 430 ? 9.091 -5.330 2.826 1.00 98.75 430 GLY A N 1
ATOM 2987 C CA . GLY A 1 430 ? 9.436 -5.645 4.213 1.00 98.75 430 GLY A CA 1
ATOM 2988 C C . GLY A 1 430 ? 8.227 -5.580 5.150 1.00 98.75 430 GLY A C 1
ATOM 2989 O O . GLY A 1 430 ? 7.985 -6.512 5.910 1.00 98.75 430 GLY A O 1
ATOM 2990 N N . ALA A 1 431 ? 7.426 -4.516 5.067 1.00 98.88 431 ALA A N 1
ATOM 2991 C CA . ALA A 1 431 ? 6.245 -4.352 5.909 1.00 98.88 431 ALA A CA 1
ATOM 2992 C C . ALA A 1 431 ? 5.187 -5.434 5.649 1.00 98.88 431 ALA A C 1
ATOM 2994 O O . ALA A 1 431 ? 4.620 -5.949 6.608 1.00 98.88 431 ALA A O 1
ATOM 2995 N N . ALA A 1 432 ? 4.939 -5.801 4.387 1.00 98.81 432 ALA A N 1
ATOM 2996 C CA . ALA A 1 432 ? 3.996 -6.862 4.034 1.00 98.81 432 ALA A CA 1
ATOM 2997 C C . ALA A 1 432 ? 4.443 -8.220 4.590 1.00 98.81 432 ALA A C 1
ATOM 2999 O O . ALA A 1 432 ? 3.650 -8.904 5.237 1.00 98.81 432 ALA A O 1
ATOM 3000 N N . ARG A 1 433 ? 5.725 -8.573 4.420 1.00 98.69 433 ARG A N 1
ATOM 3001 C CA . ARG A 1 433 ? 6.312 -9.803 4.971 1.00 98.69 433 ARG A CA 1
ATOM 3002 C C . ARG A 1 433 ? 6.173 -9.875 6.492 1.00 98.69 433 ARG A C 1
ATOM 3004 O O . ARG A 1 433 ? 5.672 -10.867 7.018 1.00 98.69 433 ARG A O 1
ATOM 3011 N N . GLU A 1 434 ? 6.580 -8.817 7.192 1.00 98.50 434 GLU A N 1
ATOM 3012 C CA . GLU A 1 434 ? 6.510 -8.759 8.655 1.00 98.50 434 GLU A CA 1
ATOM 3013 C C . GLU A 1 434 ? 5.067 -8.761 9.167 1.00 98.50 434 GLU A C 1
ATOM 3015 O O . GLU A 1 434 ? 4.778 -9.397 10.179 1.00 98.50 434 GLU A O 1
ATOM 3020 N N . ALA A 1 435 ? 4.143 -8.097 8.466 1.00 98.69 435 ALA A N 1
ATOM 3021 C CA . ALA A 1 435 ? 2.729 -8.102 8.822 1.00 98.69 435 ALA A CA 1
ATOM 3022 C C . ALA A 1 435 ? 2.081 -9.481 8.638 1.00 98.69 435 ALA A C 1
ATOM 3024 O O . ALA A 1 435 ? 1.259 -9.867 9.472 1.00 98.69 435 ALA A O 1
ATOM 3025 N N . ALA A 1 436 ? 2.473 -10.237 7.609 1.00 98.38 436 ALA A N 1
ATOM 3026 C CA . ALA A 1 436 ? 1.998 -11.602 7.408 1.00 98.38 436 ALA A CA 1
ATOM 3027 C C . ALA A 1 436 ? 2.435 -12.504 8.568 1.00 98.38 436 ALA A C 1
ATOM 3029 O O . ALA A 1 436 ? 1.602 -13.150 9.201 1.00 98.38 436 ALA A O 1
ATOM 3030 N N . GLU A 1 437 ? 3.726 -12.481 8.913 1.00 97.44 437 GLU A N 1
ATOM 3031 C CA . GLU A 1 437 ? 4.269 -13.277 10.022 1.00 97.44 437 GLU A CA 1
ATOM 3032 C C . GLU A 1 437 ? 3.712 -12.832 11.385 1.00 97.44 437 GLU A C 1
ATOM 3034 O O . GLU A 1 437 ? 3.447 -13.665 12.254 1.00 97.44 437 GLU A O 1
ATOM 3039 N N . LEU A 1 438 ? 3.478 -11.528 11.565 1.00 97.31 438 LEU A N 1
ATOM 3040 C CA . LEU A 1 438 ? 2.801 -10.981 12.737 1.00 97.31 438 LEU A CA 1
ATOM 3041 C C . LEU A 1 438 ? 1.370 -11.512 12.856 1.00 97.31 438 LEU A C 1
ATOM 3043 O O . LEU A 1 438 ? 1.007 -12.027 13.908 1.00 97.31 438 LEU A O 1
ATOM 3047 N N . ALA A 1 439 ? 0.558 -11.388 11.804 1.00 98.00 439 ALA A N 1
ATOM 3048 C CA . ALA A 1 439 ? -0.847 -11.786 11.829 1.00 98.00 439 ALA A CA 1
ATOM 3049 C C . ALA A 1 439 ? -1.019 -13.305 11.988 1.00 98.00 439 ALA A C 1
ATOM 3051 O O . ALA A 1 439 ? -1.923 -13.748 12.692 1.00 98.00 439 ALA A O 1
ATOM 3052 N N . GLU A 1 440 ? -0.146 -14.105 11.371 1.00 97.06 440 GLU A N 1
ATOM 3053 C CA . GLU A 1 440 ? -0.146 -15.568 11.497 1.00 97.06 440 GLU A CA 1
ATOM 3054 C C . GLU A 1 440 ? 0.260 -16.040 12.902 1.00 97.06 440 GLU A C 1
ATOM 3056 O O . GLU A 1 440 ? -0.267 -17.042 13.385 1.00 97.06 440 GLU A O 1
ATOM 3061 N N . GLY A 1 441 ? 1.177 -15.322 13.560 1.00 95.88 441 GLY A N 1
ATOM 3062 C CA . GLY A 1 441 ? 1.719 -15.675 14.875 1.00 95.88 441 GLY A CA 1
ATOM 3063 C C . GLY A 1 441 ? 1.121 -14.914 16.063 1.00 95.88 441 GLY A C 1
ATOM 3064 O O . GLY A 1 441 ? 1.613 -15.076 17.186 1.00 95.88 441 GLY A O 1
ATOM 3065 N N . LEU A 1 442 ? 0.117 -14.057 15.847 1.00 97.31 442 LEU A N 1
ATOM 3066 C CA . LEU A 1 442 ? -0.442 -13.210 16.900 1.00 97.31 442 LEU A CA 1
ATOM 3067 C C . LEU A 1 442 ? -1.211 -14.059 17.917 1.00 97.31 442 LEU A C 1
ATOM 3069 O O . LEU A 1 442 ? -2.216 -14.690 17.593 1.00 97.31 442 LEU A O 1
ATOM 3073 N N . ARG A 1 443 ? -0.770 -14.033 19.176 1.00 96.81 443 ARG A N 1
ATOM 3074 C CA . ARG A 1 443 ? -1.493 -14.675 20.276 1.00 96.81 443 ARG A CA 1
ATOM 3075 C C . ARG A 1 443 ? -2.440 -13.681 20.920 1.00 96.81 443 ARG A C 1
ATOM 3077 O O . ARG A 1 443 ? -2.036 -12.567 21.241 1.00 96.81 443 ARG A O 1
ATOM 3084 N N . VAL A 1 444 ? -3.674 -14.114 21.141 1.00 98.12 444 VAL A N 1
ATOM 3085 C CA . VAL A 1 444 ? -4.745 -13.325 21.753 1.00 98.12 444 VAL A CA 1
ATOM 3086 C C . VAL A 1 444 ? -5.054 -13.906 23.128 1.00 98.12 444 VAL A C 1
ATOM 3088 O O . VAL A 1 444 ? -5.130 -15.127 23.275 1.00 98.12 444 VAL A O 1
ATOM 3091 N N . PHE A 1 445 ? -5.251 -13.052 24.134 1.00 98.25 445 PHE A N 1
ATOM 3092 C CA . PHE A 1 445 ? -5.546 -13.468 25.507 1.00 98.25 445 PHE A CA 1
ATOM 3093 C C . PHE A 1 445 ? -6.940 -12.994 25.952 1.00 98.25 445 PHE A C 1
ATOM 3095 O O . PHE A 1 445 ? -7.045 -11.992 26.664 1.00 98.25 445 PHE A O 1
ATOM 3102 N N . PRO A 1 446 ? -8.020 -13.723 25.599 1.00 98.44 446 PRO A N 1
ATOM 3103 C CA . PRO A 1 446 ? -9.394 -13.368 25.973 1.00 98.44 446 PRO A CA 1
ATOM 3104 C C . PRO A 1 446 ? -9.585 -13.092 27.466 1.00 98.44 446 PRO A C 1
ATOM 3106 O O . PRO A 1 446 ? -10.248 -12.132 27.836 1.00 98.44 446 PRO A O 1
ATOM 3109 N N . ARG A 1 447 ? -8.937 -13.880 28.334 1.00 97.88 447 ARG A N 1
ATOM 3110 C CA . ARG A 1 447 ? -9.002 -13.681 29.788 1.00 97.88 447 ARG A CA 1
ATOM 3111 C C . ARG A 1 447 ? -8.496 -12.299 30.219 1.00 97.88 447 ARG A C 1
ATOM 3113 O O . ARG A 1 447 ? -9.100 -11.686 31.086 1.00 97.88 447 ARG A O 1
ATOM 3120 N N . ARG A 1 448 ? -7.414 -11.794 29.614 1.00 97.94 448 ARG A N 1
ATOM 3121 C CA . ARG A 1 448 ? -6.896 -10.447 29.912 1.00 97.94 448 ARG A CA 1
ATOM 3122 C C . ARG A 1 448 ? -7.868 -9.362 29.463 1.00 97.94 448 ARG A C 1
ATOM 3124 O O . ARG A 1 448 ? -8.058 -8.382 30.167 1.00 97.94 448 ARG A O 1
ATOM 3131 N N . MET A 1 449 ? -8.505 -9.553 28.309 1.00 98.56 449 MET A N 1
ATOM 3132 C CA . MET A 1 449 ? -9.522 -8.624 27.811 1.00 98.56 449 MET A CA 1
ATOM 3133 C C . MET A 1 449 ? -10.733 -8.553 28.749 1.00 98.56 449 MET A C 1
ATOM 3135 O O . MET A 1 449 ? -11.235 -7.460 29.000 1.00 98.56 449 MET A O 1
ATOM 3139 N N . ASP A 1 450 ? -11.152 -9.696 29.296 1.00 96.44 450 ASP A N 1
ATOM 3140 C CA . ASP A 1 450 ? -12.224 -9.792 30.291 1.00 96.44 450 ASP A CA 1
ATOM 3141 C C . ASP A 1 450 ? -11.843 -9.103 31.614 1.00 96.44 450 ASP A C 1
ATOM 3143 O O . ASP A 1 450 ? -12.574 -8.241 32.100 1.00 96.44 450 ASP A O 1
ATOM 3147 N N . GLU A 1 451 ? -10.635 -9.365 32.131 1.00 97.00 451 GLU A N 1
ATOM 3148 C CA . GLU A 1 451 ? -10.079 -8.665 33.302 1.00 97.00 451 GLU A CA 1
ATOM 3149 C C . GLU A 1 451 ? -10.069 -7.135 33.094 1.00 97.00 451 GLU A C 1
ATOM 3151 O O . GLU A 1 451 ? -10.402 -6.375 34.003 1.00 97.00 451 GLU A O 1
ATOM 3156 N N . HIS A 1 452 ? -9.757 -6.653 31.886 1.00 97.56 452 HIS A N 1
ATOM 3157 C CA . HIS A 1 452 ? -9.764 -5.217 31.603 1.00 97.56 452 HIS A CA 1
ATOM 3158 C C . HIS A 1 452 ? -11.146 -4.596 31.440 1.00 97.56 452 HIS A C 1
ATOM 3160 O O . HIS A 1 452 ? -11.297 -3.399 31.693 1.00 97.56 452 HIS A O 1
ATOM 3166 N N . LEU A 1 453 ? -12.160 -5.361 31.031 1.00 96.50 453 LEU A N 1
ATOM 3167 C CA . LEU A 1 453 ? -13.539 -4.870 31.030 1.00 96.50 453 LEU A CA 1
ATOM 3168 C C . LEU A 1 453 ? -14.008 -4.520 32.447 1.00 96.50 453 LEU A C 1
ATOM 3170 O O . LEU A 1 453 ? -14.809 -3.599 32.607 1.00 96.50 453 LEU A O 1
ATOM 3174 N N . ALA A 1 454 ? -13.471 -5.205 33.460 1.00 93.44 454 ALA A N 1
ATOM 3175 C CA . ALA A 1 454 ? -13.786 -4.965 34.862 1.00 93.44 454 ALA A CA 1
ATOM 3176 C C . ALA A 1 454 ? -13.064 -3.747 35.472 1.00 93.44 454 ALA A C 1
ATOM 3178 O O . ALA A 1 454 ? -13.510 -3.256 36.501 1.00 93.44 454 ALA A O 1
ATOM 3179 N N . LEU A 1 455 ? -12.012 -3.199 34.842 1.00 94.44 455 LEU A N 1
ATOM 3180 C CA . LEU A 1 455 ? -11.175 -2.122 35.419 1.00 94.44 455 LEU A CA 1
ATOM 3181 C C . LEU A 1 455 ? -11.909 -0.815 35.748 1.00 94.44 455 LEU A C 1
ATOM 3183 O O . LEU A 1 455 ? -11.341 0.052 36.406 1.00 94.44 455 LEU A O 1
ATOM 3187 N N . THR A 1 456 ? -13.115 -0.619 35.224 1.00 92.19 456 THR A N 1
ATOM 3188 C CA . THR A 1 456 ? -13.920 0.576 35.499 1.00 92.19 456 THR A CA 1
ATOM 3189 C C . THR A 1 456 ? -15.139 0.272 36.362 1.00 92.19 456 THR A C 1
ATOM 3191 O O . THR A 1 456 ? -16.060 1.083 36.400 1.00 92.19 456 THR A O 1
ATOM 3194 N N . ASP A 1 457 ? -15.184 -0.901 37.001 1.00 90.19 457 ASP A N 1
ATOM 3195 C CA . ASP A 1 457 ? -16.232 -1.308 37.944 1.00 90.19 457 ASP A CA 1
ATOM 3196 C C . ASP A 1 457 ? -17.658 -1.162 37.373 1.00 90.19 457 ASP A C 1
ATOM 3198 O O . ASP A 1 457 ? -18.613 -0.799 38.058 1.00 90.19 457 ASP A O 1
ATOM 3202 N N . GLY A 1 458 ? -17.810 -1.428 36.070 1.00 89.44 458 GLY A N 1
ATOM 3203 C CA . GLY A 1 458 ? -19.079 -1.325 35.339 1.00 89.44 458 GLY A CA 1
ATOM 3204 C C . GLY A 1 458 ? -19.361 0.049 34.716 1.00 89.44 458 GLY A C 1
ATOM 3205 O O . GLY A 1 458 ? -20.302 0.176 33.932 1.00 89.44 458 GLY A O 1
ATOM 3206 N N . LEU A 1 459 ? -18.532 1.073 34.950 1.00 91.50 459 LEU A N 1
ATOM 3207 C CA . LEU A 1 459 ? -18.706 2.401 34.337 1.00 91.50 459 LEU A CA 1
ATOM 3208 C C . LEU A 1 459 ? -18.633 2.368 32.803 1.00 91.50 459 LEU A C 1
ATOM 3210 O O . LEU A 1 459 ? -19.245 3.211 32.146 1.00 91.50 459 LEU A O 1
ATOM 3214 N N . ILE A 1 460 ? -17.954 1.379 32.213 1.00 95.25 460 ILE A N 1
ATOM 3215 C CA . ILE A 1 460 ? -17.857 1.202 30.752 1.00 95.25 460 ILE A CA 1
ATOM 3216 C C . ILE A 1 460 ? -19.214 0.925 30.072 1.00 95.25 460 ILE A C 1
ATOM 3218 O O . ILE A 1 460 ? -19.341 1.091 28.862 1.00 95.25 460 ILE A O 1
ATOM 3222 N N . VAL A 1 461 ? -20.251 0.536 30.824 1.00 95.69 461 VAL A N 1
ATOM 3223 C CA . VAL A 1 461 ? -21.616 0.315 30.302 1.00 95.69 461 VAL A CA 1
ATOM 3224 C 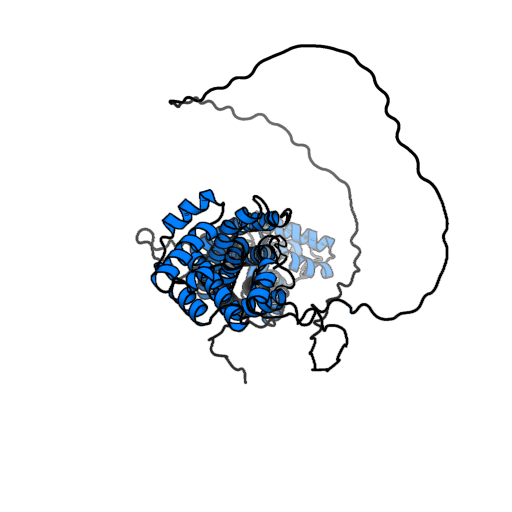C . VAL A 1 461 ? -22.628 1.366 30.765 1.00 95.69 461 VAL A C 1
ATOM 3226 O O . VAL A 1 461 ? -23.835 1.180 30.612 1.00 95.69 461 VAL A O 1
ATOM 3229 N N . SER A 1 462 ? -22.154 2.506 31.273 1.00 92.81 462 SER A N 1
ATOM 3230 C CA . SER A 1 462 ? -22.998 3.622 31.729 1.00 92.81 462 SER A CA 1
ATOM 3231 C C . SER A 1 462 ? -24.050 4.042 30.689 1.00 92.81 462 SER A C 1
ATOM 3233 O O . SER A 1 462 ? -25.210 4.269 31.027 1.00 92.81 462 SER A O 1
ATOM 3235 N N . GLU A 1 463 ? -23.692 4.070 29.402 1.00 93.44 463 GLU A N 1
ATOM 3236 C CA . GLU A 1 463 ? -24.630 4.394 28.317 1.00 93.44 463 GLU A CA 1
ATOM 3237 C C . GLU A 1 463 ? -25.798 3.395 28.220 1.00 93.44 463 GLU A C 1
ATOM 3239 O O . GLU A 1 463 ? -26.955 3.806 28.093 1.00 93.44 463 GLU A O 1
ATOM 3244 N N . ARG A 1 464 ? -25.521 2.089 28.352 1.00 94.75 464 ARG A N 1
ATOM 3245 C CA . ARG A 1 464 ? -26.541 1.027 28.342 1.00 94.75 464 ARG A CA 1
ATOM 3246 C C . ARG A 1 464 ? -27.545 1.223 29.469 1.00 94.75 464 ARG A C 1
ATOM 3248 O O . ARG A 1 464 ? -28.748 1.071 29.270 1.00 94.75 464 ARG A O 1
ATOM 3255 N N . ILE A 1 465 ? -27.035 1.551 30.652 1.00 92.75 465 ILE A N 1
ATOM 3256 C CA . ILE A 1 465 ? -27.837 1.765 31.854 1.00 92.75 465 ILE A CA 1
ATOM 3257 C C . ILE A 1 465 ? -28.724 2.997 31.675 1.00 92.75 465 ILE A C 1
ATOM 3259 O O . ILE A 1 465 ? -29.926 2.912 31.911 1.00 92.75 465 ILE A O 1
ATOM 3263 N N . ALA A 1 466 ? -28.171 4.111 31.184 1.00 93.12 466 ALA A N 1
ATOM 3264 C CA . ALA A 1 466 ? -28.951 5.310 30.882 1.00 93.12 466 ALA A CA 1
ATOM 3265 C C . ALA A 1 466 ? -30.079 5.018 29.878 1.00 93.12 466 ALA A C 1
ATOM 3267 O O . ALA A 1 466 ? -31.215 5.449 30.082 1.00 93.12 466 ALA A O 1
ATOM 3268 N N . ALA A 1 467 ? -29.785 4.255 28.819 1.00 93.56 467 ALA A N 1
ATOM 3269 C CA . ALA A 1 467 ? -30.769 3.862 27.815 1.00 93.56 467 ALA A CA 1
ATOM 3270 C C . ALA A 1 467 ? -31.870 2.950 28.385 1.00 93.56 467 ALA A C 1
ATOM 3272 O O . ALA A 1 467 ? -33.028 3.085 27.998 1.00 93.56 467 ALA A O 1
ATOM 3273 N N . ALA A 1 468 ? -31.530 2.056 29.318 1.00 93.81 468 ALA A N 1
ATOM 3274 C CA . ALA A 1 468 ? -32.487 1.167 29.973 1.00 93.81 468 ALA A CA 1
ATOM 3275 C C . ALA A 1 468 ? -33.343 1.873 31.043 1.00 93.81 468 ALA A C 1
ATOM 3277 O O . ALA A 1 468 ? -34.514 1.537 31.197 1.00 93.81 468 ALA A O 1
ATOM 3278 N N . LEU A 1 469 ? -32.781 2.849 31.764 1.00 92.62 469 LEU A N 1
ATOM 3279 C CA . LEU A 1 469 ? -33.484 3.622 32.794 1.00 92.62 469 LEU A CA 1
ATOM 3280 C C . LEU A 1 469 ? -34.396 4.704 32.208 1.00 92.62 469 LEU A C 1
ATOM 3282 O O . LEU A 1 469 ? -35.458 4.976 32.762 1.00 92.62 469 LEU A O 1
ATOM 3286 N N . ALA A 1 470 ? -34.010 5.336 31.096 1.00 95.50 470 ALA A N 1
ATOM 3287 C CA . ALA A 1 470 ? -34.736 6.485 30.553 1.00 95.50 470 ALA A CA 1
ATOM 3288 C C . ALA A 1 470 ? -36.235 6.235 30.265 1.00 95.50 470 ALA A C 1
ATOM 3290 O O . ALA A 1 470 ? -37.020 7.140 30.546 1.00 95.50 470 ALA A O 1
ATOM 3291 N N . PRO A 1 471 ? -36.675 5.063 29.760 1.00 95.69 471 PRO A N 1
ATOM 3292 C CA . PRO A 1 471 ? -38.100 4.753 29.604 1.00 95.69 471 PRO A CA 1
ATOM 3293 C C . PRO A 1 471 ? -38.862 4.585 30.925 1.00 95.69 471 PRO A C 1
ATOM 3295 O O . PRO A 1 471 ? -40.082 4.693 30.924 1.00 95.69 471 PRO A O 1
ATOM 3298 N N . LEU A 1 472 ? -38.160 4.301 32.026 1.00 93.00 472 LEU A N 1
ATOM 3299 C CA . LEU A 1 472 ? -38.758 4.010 33.332 1.00 93.00 472 LEU A CA 1
ATOM 3300 C C . LEU A 1 472 ? -38.896 5.266 34.195 1.00 93.00 472 LEU A C 1
ATOM 3302 O O . LEU A 1 472 ? -39.904 5.437 34.869 1.00 93.00 472 LEU A O 1
ATOM 3306 N N . VAL A 1 473 ? -37.891 6.148 34.166 1.00 93.06 473 VAL A N 1
ATOM 3307 C CA . VAL A 1 473 ? -37.815 7.320 35.062 1.00 93.06 473 VAL A CA 1
ATOM 3308 C C . VAL A 1 473 ? -37.708 8.657 34.322 1.00 93.06 473 VAL A C 1
ATOM 3310 O O . VAL A 1 473 ? -37.687 9.719 34.937 1.00 93.06 473 VAL A O 1
ATOM 3313 N N . GLY A 1 474 ? -37.625 8.631 32.991 1.00 95.12 474 GLY A N 1
ATOM 3314 C CA . GLY A 1 474 ? -37.357 9.803 32.163 1.00 95.12 474 GLY A CA 1
ATOM 3315 C C . GLY A 1 474 ? -35.861 10.054 31.944 1.00 95.12 474 GLY A C 1
ATOM 3316 O O . GLY A 1 474 ? -35.004 9.732 32.766 1.00 95.12 474 GLY A O 1
ATOM 3317 N N . ARG A 1 475 ? -35.521 10.655 30.797 1.00 94.38 475 ARG A N 1
ATOM 3318 C CA . ARG A 1 475 ? -34.125 10.824 30.348 1.00 94.38 475 ARG A CA 1
ATOM 3319 C C . ARG A 1 475 ? -33.276 11.680 31.293 1.00 94.38 475 ARG A C 1
ATOM 3321 O O . ARG A 1 475 ? -32.144 11.303 31.587 1.00 94.38 475 ARG A O 1
ATOM 3328 N N . SER A 1 476 ? -33.798 12.823 31.742 1.00 95.12 476 SER A N 1
ATOM 3329 C CA . SER A 1 476 ? -33.073 13.712 32.663 1.00 95.12 476 SER A CA 1
ATOM 3330 C C . SER A 1 476 ? -32.790 13.002 33.983 1.00 95.12 476 SER A C 1
ATOM 3332 O O . SER A 1 476 ? -31.650 12.988 34.441 1.00 95.12 476 SER A O 1
ATOM 3334 N N . ARG A 1 477 ? -33.799 12.305 34.516 1.00 92.75 477 ARG A N 1
ATOM 3335 C CA . ARG A 1 477 ? -33.683 11.589 35.781 1.00 92.75 477 ARG A CA 1
ATOM 3336 C C . ARG A 1 477 ? -32.719 10.412 35.710 1.00 92.75 477 ARG A C 1
ATOM 3338 O O . ARG A 1 477 ? -31.873 10.264 36.582 1.00 92.75 477 ARG A O 1
ATOM 3345 N N . ALA A 1 478 ? -32.775 9.625 34.635 1.00 93.75 478 ALA A N 1
ATOM 3346 C CA . ALA A 1 478 ? -31.831 8.535 34.400 1.00 93.75 478 ALA A CA 1
ATOM 3347 C C . ALA A 1 478 ? -30.376 9.032 34.386 1.00 93.75 478 ALA A C 1
ATOM 3349 O O . ALA A 1 478 ? -29.493 8.392 34.955 1.00 93.75 478 ALA A O 1
ATOM 3350 N N . LYS A 1 479 ? -30.124 10.198 33.773 1.00 94.19 479 LYS A N 1
ATOM 3351 C CA . LYS A 1 479 ? -28.794 10.818 33.751 1.00 94.19 479 LYS A CA 1
ATOM 3352 C C . LYS A 1 479 ? -28.346 11.278 35.141 1.00 94.19 479 LYS A C 1
ATOM 3354 O O . LYS A 1 479 ? -27.182 11.084 35.486 1.00 94.19 479 LYS A O 1
ATOM 3359 N N . GLU A 1 480 ? -29.234 11.887 35.922 1.00 93.81 480 GLU A N 1
ATOM 3360 C CA . GLU A 1 480 ? -28.943 12.310 37.298 1.00 93.81 480 GLU A CA 1
ATOM 3361 C C . GLU A 1 480 ? -28.588 11.117 38.188 1.00 93.81 480 GLU A C 1
ATOM 3363 O O . GLU A 1 480 ? -27.501 11.101 38.765 1.00 93.81 480 GLU A O 1
ATOM 3368 N N . LEU A 1 481 ? -29.443 10.087 38.217 1.00 93.31 481 LEU A N 1
ATOM 3369 C CA . LEU A 1 481 ? -29.221 8.862 38.994 1.00 93.31 481 LEU A CA 1
ATOM 3370 C C . LEU A 1 481 ? -27.901 8.189 38.615 1.00 93.31 481 LEU A C 1
ATOM 3372 O O . LEU A 1 481 ? -27.111 7.829 39.484 1.00 93.31 481 LEU A O 1
ATOM 3376 N N . LEU A 1 482 ? -27.611 8.082 37.316 1.00 93.94 482 LEU A N 1
ATOM 3377 C CA . LEU A 1 482 ? -26.358 7.503 36.845 1.00 93.94 482 LEU A CA 1
ATOM 3378 C C . LEU A 1 482 ? -25.141 8.365 37.207 1.00 93.94 482 LEU A C 1
ATOM 3380 O O . LEU A 1 482 ? -24.079 7.819 37.488 1.00 93.94 482 LEU A O 1
ATOM 3384 N N . THR A 1 483 ? -25.274 9.693 37.230 1.00 94.31 483 THR A N 1
ATOM 3385 C CA . THR A 1 483 ? -24.195 10.602 37.657 1.00 94.31 483 THR A CA 1
ATOM 3386 C C . THR A 1 483 ? -23.888 10.428 39.142 1.00 94.31 483 THR A C 1
ATOM 3388 O O . THR A 1 483 ? -22.717 10.390 39.522 1.00 94.31 483 THR A O 1
ATOM 3391 N N . VAL A 1 484 ? -24.924 10.298 39.975 1.00 93.75 484 VAL A N 1
ATOM 3392 C CA . VAL A 1 484 ? -24.786 10.013 41.411 1.00 93.75 484 VAL A CA 1
ATOM 3393 C C . VAL A 1 484 ? -24.136 8.645 41.617 1.00 93.75 484 VAL A C 1
ATOM 3395 O O . VAL A 1 484 ? -23.095 8.562 42.263 1.00 93.75 484 VAL A O 1
ATOM 3398 N N . ALA A 1 485 ? -24.672 7.597 40.988 1.00 93.94 485 ALA A N 1
ATOM 3399 C CA . ALA A 1 485 ? -24.145 6.239 41.098 1.00 93.94 485 ALA A CA 1
ATOM 3400 C C . ALA A 1 485 ? -22.697 6.124 40.593 1.00 93.94 485 ALA A C 1
ATOM 3402 O O . ALA A 1 485 ? -21.869 5.487 41.234 1.00 93.94 485 ALA A O 1
ATOM 3403 N N . SER A 1 486 ? -22.355 6.783 39.481 1.00 93.81 486 SER A N 1
ATOM 3404 C CA . SER A 1 486 ? -20.993 6.758 38.929 1.00 93.81 486 SER A CA 1
ATOM 3405 C C . SER A 1 486 ? -19.984 7.453 39.839 1.00 93.81 486 SER A C 1
ATOM 3407 O O . SER A 1 486 ? -18.847 7.000 39.967 1.00 93.81 486 SER A O 1
ATOM 3409 N N . ARG A 1 487 ? -20.390 8.560 40.472 1.00 93.69 487 ARG A N 1
ATOM 3410 C CA . ARG A 1 487 ? -19.564 9.260 41.458 1.00 93.69 487 ARG A CA 1
ATOM 3411 C C . ARG A 1 487 ? -19.333 8.379 42.678 1.00 93.69 487 ARG A C 1
ATOM 3413 O O . ARG A 1 487 ? -18.187 8.171 43.050 1.00 93.69 487 ARG A O 1
ATOM 3420 N N . ARG A 1 488 ? -20.409 7.803 43.217 1.00 93.12 488 ARG A N 1
ATOM 3421 C CA . ARG A 1 488 ? -20.367 6.894 44.362 1.00 93.12 488 ARG A CA 1
ATOM 3422 C C . ARG A 1 488 ? -19.478 5.679 44.098 1.00 93.12 488 ARG A C 1
ATOM 3424 O O . ARG A 1 488 ? -18.590 5.406 44.891 1.00 93.12 488 ARG A O 1
ATOM 3431 N N . ALA A 1 489 ? -19.635 5.024 42.946 1.00 93.19 489 ALA A N 1
ATOM 3432 C CA . ALA A 1 489 ? -18.783 3.908 42.531 1.00 93.19 489 ALA A CA 1
ATOM 3433 C C . ALA A 1 489 ? -17.290 4.277 42.567 1.00 93.19 489 ALA A C 1
ATOM 3435 O O . ALA A 1 489 ? -16.461 3.507 43.041 1.00 93.19 489 ALA A O 1
ATOM 3436 N N . ARG A 1 490 ? -16.947 5.491 42.125 1.00 90.25 490 ARG A N 1
ATOM 3437 C CA . ARG A 1 490 ? -15.560 5.961 42.056 1.00 90.25 490 ARG A CA 1
ATOM 3438 C C . ARG A 1 490 ? -14.994 6.447 43.391 1.00 90.25 490 ARG A C 1
ATOM 3440 O O . ARG A 1 490 ? -13.807 6.259 43.630 1.00 90.25 490 ARG A O 1
ATOM 3447 N N . GLU A 1 491 ? -15.806 7.104 44.213 1.00 93.31 491 GLU A N 1
ATOM 3448 C CA . GLU A 1 491 ? -15.399 7.631 45.523 1.00 93.31 491 GLU A CA 1
ATOM 3449 C C . GLU A 1 491 ? -15.328 6.525 46.585 1.00 93.31 491 GLU A C 1
ATOM 3451 O O . GLU A 1 491 ? -14.405 6.519 47.396 1.00 93.31 491 GLU A O 1
ATOM 3456 N N . GLU A 1 492 ? -16.265 5.575 46.554 1.00 93.25 492 GLU A N 1
ATOM 3457 C CA . GLU A 1 492 ? -16.367 4.482 47.531 1.00 93.25 492 GLU A CA 1
ATOM 3458 C C . GLU A 1 492 ? -15.657 3.197 47.069 1.00 93.25 492 GLU A C 1
ATOM 3460 O O . GLU A 1 492 ? -15.433 2.301 47.879 1.00 93.25 492 GLU A O 1
ATOM 3465 N N . GLY A 1 493 ? -15.278 3.095 45.789 1.00 90.00 493 GLY A N 1
ATOM 3466 C CA . GLY A 1 493 ? -14.621 1.906 45.232 1.00 90.00 493 GLY A CA 1
ATOM 3467 C C . GLY A 1 493 ? -15.544 0.687 45.140 1.00 90.00 493 GLY A C 1
ATOM 3468 O O . GLY A 1 493 ? -15.093 -0.442 45.325 1.00 90.00 493 GLY A O 1
ATOM 3469 N N . VAL A 1 494 ? -16.837 0.916 44.894 1.00 93.06 494 VAL A N 1
ATOM 3470 C CA . VAL A 1 494 ? -17.868 -0.128 44.771 1.00 93.06 494 VAL A CA 1
ATOM 3471 C C . VAL A 1 494 ? -18.310 -0.300 43.320 1.00 93.06 494 VAL A C 1
ATOM 3473 O O . VAL A 1 494 ? -18.201 0.616 42.503 1.00 93.06 494 VAL A O 1
ATOM 3476 N N . ALA A 1 495 ? -18.867 -1.467 42.990 1.00 92.75 495 ALA A N 1
ATOM 3477 C CA . ALA A 1 495 ? -19.391 -1.723 41.653 1.00 92.75 495 ALA A CA 1
ATOM 3478 C C . ALA A 1 495 ? -20.535 -0.755 41.303 1.00 92.75 495 ALA A C 1
ATOM 3480 O O . ALA A 1 495 ? -21.404 -0.472 42.132 1.00 92.75 495 ALA A O 1
ATOM 3481 N N . LEU A 1 496 ? -20.620 -0.321 40.040 1.00 92.75 496 LEU A N 1
ATOM 3482 C CA . LEU A 1 496 ? -21.706 0.552 39.576 1.00 92.75 496 LEU A CA 1
ATOM 3483 C C . LEU A 1 496 ? -23.096 -0.055 39.829 1.00 92.75 496 LEU A C 1
ATOM 3485 O O . LEU A 1 496 ? -24.045 0.679 40.094 1.00 92.75 496 LEU A O 1
ATOM 3489 N N . ALA A 1 497 ? -23.217 -1.386 39.778 1.00 92.25 497 ALA A N 1
ATOM 3490 C CA . ALA A 1 497 ? -24.456 -2.095 40.101 1.00 92.25 497 ALA A CA 1
ATOM 3491 C C . ALA A 1 497 ? -24.925 -1.811 41.534 1.00 92.25 497 ALA A C 1
ATOM 3493 O O . ALA A 1 497 ? -26.104 -1.543 41.754 1.00 92.25 497 ALA A O 1
ATOM 3494 N N . GLU A 1 498 ? -23.995 -1.851 42.488 1.00 92.75 498 GLU A N 1
ATOM 3495 C CA . GLU A 1 498 ? -24.248 -1.613 43.907 1.00 92.75 498 GLU A CA 1
ATOM 3496 C C . GLU A 1 498 ? -24.558 -0.137 44.161 1.00 92.75 498 GLU A C 1
ATOM 3498 O O . GLU A 1 498 ? -25.581 0.184 44.762 1.00 92.75 498 GLU A O 1
ATOM 3503 N N . ALA A 1 499 ? -23.741 0.768 43.613 1.00 93.25 499 ALA A N 1
ATOM 3504 C CA . ALA A 1 499 ? -23.964 2.205 43.734 1.00 93.25 499 ALA A CA 1
ATOM 3505 C C . ALA A 1 499 ? -25.323 2.638 43.156 1.00 93.25 499 ALA A C 1
ATOM 3507 O O . ALA A 1 499 ? -26.013 3.475 43.738 1.00 93.25 499 ALA A O 1
ATOM 3508 N N . LEU A 1 500 ? -25.727 2.056 42.021 1.00 92.38 500 LEU A N 1
ATOM 3509 C CA . LEU A 1 500 ? -27.016 2.337 41.396 1.00 92.38 500 LEU A CA 1
ATOM 3510 C C . LEU A 1 500 ? -28.182 1.717 42.169 1.00 92.38 500 LEU A C 1
ATOM 3512 O O . LEU A 1 500 ? -29.218 2.362 42.301 1.00 92.38 500 LEU A O 1
ATOM 3516 N N . ALA A 1 501 ? -28.025 0.501 42.701 1.00 91.75 501 ALA A N 1
ATOM 3517 C CA . ALA A 1 501 ? -29.025 -0.102 43.579 1.00 91.75 501 ALA A CA 1
ATOM 3518 C C . ALA A 1 501 ? -29.258 0.762 44.828 1.00 91.75 501 ALA A C 1
ATOM 3520 O O . ALA A 1 501 ? -30.408 1.013 45.183 1.00 91.75 501 ALA A O 1
ATOM 3521 N N . GLY A 1 502 ? -28.182 1.270 45.441 1.00 90.50 502 GLY A N 1
ATOM 3522 C CA . GLY A 1 502 ? -28.249 2.203 46.566 1.00 90.50 502 GLY A CA 1
ATOM 3523 C C . GLY A 1 502 ? -28.984 3.494 46.208 1.00 90.50 502 GLY A C 1
ATOM 3524 O O . GLY A 1 502 ? -29.945 3.851 46.881 1.00 90.50 502 GLY A O 1
ATOM 3525 N N . ALA A 1 503 ? -28.608 4.137 45.096 1.00 89.88 503 ALA A N 1
ATOM 3526 C CA . ALA A 1 503 ? -29.260 5.366 44.636 1.00 89.88 503 ALA A CA 1
ATOM 3527 C C . ALA A 1 503 ? -30.760 5.177 44.333 1.00 89.88 503 ALA A C 1
ATOM 3529 O O . ALA A 1 503 ? -31.562 6.058 44.619 1.00 89.88 503 ALA A O 1
ATOM 3530 N N . LEU A 1 504 ? -31.160 4.027 43.775 1.00 90.25 504 LEU A N 1
ATOM 3531 C CA . LEU A 1 504 ? -32.574 3.709 43.537 1.00 90.25 504 LEU A CA 1
ATOM 3532 C C . LEU A 1 504 ? -33.335 3.411 44.838 1.00 90.25 504 LEU A C 1
ATOM 3534 O O . LEU A 1 504 ? -34.519 3.714 44.925 1.00 90.25 504 LEU A O 1
ATOM 3538 N N . ALA A 1 505 ? -32.681 2.812 45.837 1.00 89.31 505 ALA A N 1
ATOM 3539 C CA . ALA A 1 505 ? -33.298 2.471 47.120 1.00 89.31 505 ALA A CA 1
ATOM 3540 C C . ALA A 1 505 ? -33.497 3.684 48.046 1.00 89.31 505 ALA A C 1
ATOM 3542 O O . ALA A 1 505 ? -34.384 3.658 48.897 1.00 89.31 505 ALA A O 1
ATOM 3543 N N . GLU A 1 506 ? -32.704 4.746 47.873 1.00 88.69 506 GLU A N 1
ATOM 3544 C CA . GLU A 1 506 ? -32.871 6.025 48.583 1.00 88.69 506 GLU A CA 1
ATOM 3545 C C . GLU A 1 506 ? -34.178 6.747 48.200 1.00 88.69 506 GLU A C 1
ATOM 3547 O O . GLU A 1 506 ? -34.654 7.608 48.941 1.00 88.69 506 GLU A O 1
ATOM 3552 N N . GLU A 1 507 ? -34.805 6.357 47.086 1.00 88.81 507 GLU A N 1
ATOM 3553 C CA . GLU A 1 507 ? -36.057 6.923 46.591 1.00 88.81 507 GLU A CA 1
ATOM 3554 C C . GLU A 1 507 ? -37.170 5.865 46.580 1.00 88.81 507 GLU A C 1
ATOM 3556 O O . GLU A 1 507 ? -37.208 5.017 45.687 1.00 88.81 507 GLU A O 1
ATOM 3561 N N . PRO A 1 508 ? -38.133 5.916 47.522 1.00 84.25 508 PRO A N 1
ATOM 3562 C CA . PRO A 1 508 ? -39.188 4.905 47.639 1.00 84.25 508 PRO A CA 1
ATOM 3563 C C . PRO A 1 508 ? -40.004 4.688 46.357 1.00 84.25 508 PRO A C 1
ATOM 3565 O O . PRO A 1 508 ? -40.459 3.578 46.099 1.00 84.25 508 PRO A O 1
ATOM 3568 N N . GLU A 1 509 ? -40.167 5.733 45.542 1.00 85.44 509 GLU A N 1
ATOM 3569 C CA . GLU A 1 509 ? -40.886 5.691 44.259 1.00 85.44 509 GLU A CA 1
ATOM 3570 C C . GLU A 1 509 ? -40.113 4.943 43.159 1.00 85.44 509 GLU A C 1
ATOM 3572 O O . GLU A 1 509 ? -40.706 4.498 42.176 1.00 85.44 509 GLU A O 1
ATOM 3577 N N . LEU A 1 510 ? -38.795 4.794 43.321 1.00 85.62 510 LEU A N 1
ATOM 3578 C CA . LEU A 1 510 ? -37.896 4.118 42.385 1.00 85.62 510 LEU A CA 1
ATOM 3579 C C . LEU A 1 510 ? -37.447 2.734 42.874 1.00 85.62 510 LEU A C 1
ATOM 3581 O O . LEU A 1 510 ? -36.839 1.968 42.115 1.00 85.62 510 LEU A O 1
ATOM 3585 N N . ALA A 1 511 ? -37.775 2.387 44.119 1.00 79.50 511 ALA A N 1
ATOM 3586 C CA . ALA A 1 511 ? -37.479 1.090 44.696 1.00 79.50 511 ALA A CA 1
ATOM 3587 C C . ALA A 1 511 ? -38.115 -0.032 43.855 1.00 79.50 511 ALA A C 1
ATOM 3589 O O . ALA A 1 511 ? -39.325 -0.087 43.645 1.00 79.50 511 ALA A O 1
ATOM 3590 N N . GLY A 1 512 ? -37.283 -0.946 43.350 1.00 80.69 512 GLY A N 1
ATOM 3591 C CA . GLY A 1 512 ? -37.732 -2.080 42.537 1.00 80.69 512 GLY A CA 1
ATOM 3592 C C . GLY A 1 512 ? -37.996 -1.776 41.057 1.00 80.69 512 GLY A C 1
ATOM 3593 O O . GLY A 1 512 ? -38.352 -2.700 40.326 1.00 80.69 51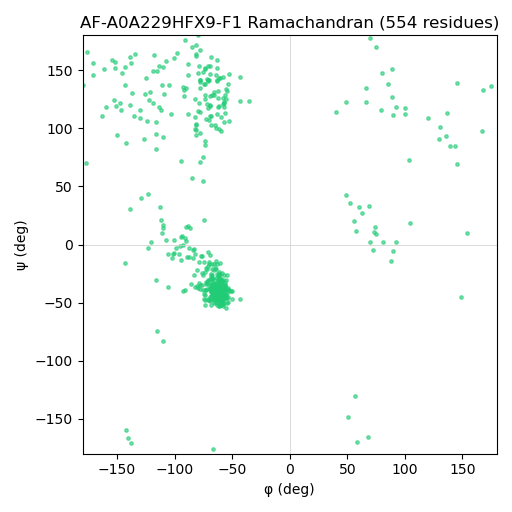2 GLY A O 1
ATOM 3594 N N . VAL A 1 513 ? -37.762 -0.543 40.578 1.00 87.88 513 VAL A N 1
ATOM 3595 C CA . VAL A 1 513 ? -37.858 -0.191 39.142 1.00 87.88 513 VAL A CA 1
ATOM 3596 C C . VAL A 1 513 ? -36.950 -1.074 38.281 1.00 87.88 513 VAL A C 1
ATOM 3598 O O . VAL A 1 513 ? -37.312 -1.464 37.171 1.00 87.88 513 VAL A O 1
ATOM 3601 N N . LEU A 1 514 ? -35.779 -1.433 38.809 1.00 89.12 514 LEU A N 1
ATOM 3602 C CA . LEU A 1 514 ? -34.930 -2.482 38.262 1.00 89.12 514 LEU A CA 1
ATOM 3603 C C . LEU A 1 514 ? -34.711 -3.555 39.325 1.00 89.12 514 LEU A C 1
ATOM 3605 O O . LEU A 1 514 ? -34.338 -3.254 40.457 1.00 89.12 514 LEU A O 1
ATOM 3609 N N . SER A 1 515 ? -34.898 -4.818 38.944 1.00 89.88 515 SER A N 1
ATOM 3610 C CA . SER A 1 515 ? -34.505 -5.936 39.798 1.00 89.88 515 SER A CA 1
ATOM 3611 C C . SER A 1 515 ? -32.982 -6.027 39.898 1.00 89.88 515 SER A C 1
ATOM 3613 O O . SER A 1 515 ? -32.257 -5.662 38.971 1.00 89.88 515 SER A O 1
ATOM 3615 N N . GLU A 1 516 ? -32.481 -6.596 40.992 1.00 87.38 516 GLU A N 1
ATOM 3616 C CA . GLU A 1 516 ? -31.046 -6.836 41.178 1.00 87.38 516 GLU A CA 1
ATOM 3617 C C . GLU A 1 516 ? -30.452 -7.712 40.056 1.00 87.38 516 GLU A C 1
ATOM 3619 O O . GLU A 1 516 ? -29.338 -7.482 39.584 1.00 87.38 516 GLU A O 1
ATOM 3624 N N . ALA A 1 517 ? -31.218 -8.695 39.570 1.00 89.62 517 ALA A N 1
ATOM 3625 C CA . ALA A 1 517 ? -30.831 -9.519 38.426 1.00 89.62 517 ALA A CA 1
ATOM 3626 C C . ALA A 1 517 ? -30.689 -8.684 37.143 1.00 89.62 517 ALA A C 1
ATOM 3628 O O . ALA A 1 517 ? -29.725 -8.858 36.396 1.00 89.62 517 ALA A O 1
ATOM 3629 N N . ARG A 1 518 ? -31.614 -7.743 36.906 1.00 91.56 518 ARG A N 1
ATOM 3630 C CA . ARG A 1 518 ? -31.556 -6.844 35.750 1.00 91.56 518 ARG A CA 1
ATOM 3631 C C . ARG A 1 518 ? -30.402 -5.850 35.861 1.00 91.56 518 ARG A C 1
ATOM 3633 O O . ARG A 1 518 ? -29.756 -5.587 34.852 1.00 91.56 518 ARG A O 1
ATOM 3640 N N . LEU A 1 519 ? -30.118 -5.333 37.057 1.00 89.88 519 LEU A N 1
ATOM 3641 C CA . LEU A 1 519 ? -28.956 -4.476 37.303 1.00 89.88 519 LEU A CA 1
ATOM 3642 C C . LEU A 1 519 ? -27.659 -5.211 36.968 1.00 89.88 519 LEU A C 1
ATOM 3644 O O . LEU A 1 519 ? -26.901 -4.716 36.140 1.00 89.88 519 LEU A O 1
ATOM 3648 N N . ARG A 1 520 ? -27.466 -6.428 37.501 1.00 87.62 520 ARG A N 1
ATOM 3649 C CA . ARG A 1 520 ? -26.299 -7.269 37.183 1.00 87.62 520 ARG A CA 1
ATOM 3650 C C . ARG A 1 520 ? -26.145 -7.513 35.682 1.00 87.62 520 ARG A C 1
ATOM 3652 O O . ARG A 1 520 ? -25.046 -7.394 35.150 1.00 87.62 520 ARG A O 1
ATOM 3659 N N . GLU A 1 521 ? -27.243 -7.807 34.988 1.00 91.62 521 GLU A N 1
ATOM 3660 C CA . GLU A 1 521 ? -27.237 -8.018 33.537 1.00 91.62 521 GLU A CA 1
ATOM 3661 C C . GLU A 1 521 ? -26.875 -6.749 32.746 1.00 91.62 521 GLU A C 1
ATOM 3663 O O . GLU A 1 521 ? -26.159 -6.825 31.744 1.00 91.62 521 GLU A O 1
ATOM 3668 N N . LEU A 1 522 ? -27.380 -5.584 33.166 1.00 93.06 522 LEU A N 1
ATOM 3669 C CA . LEU A 1 522 ? -27.088 -4.295 32.536 1.00 93.06 522 LEU A CA 1
ATOM 3670 C C . LEU A 1 522 ? -25.649 -3.843 32.793 1.00 93.06 522 LEU A C 1
ATOM 3672 O O . LEU A 1 522 ? -25.070 -3.196 31.923 1.00 93.06 522 LEU A O 1
ATOM 3676 N N . THR A 1 523 ? -25.074 -4.204 33.940 1.00 91.12 523 THR A N 1
ATOM 3677 C CA . THR A 1 523 ? -23.690 -3.870 34.299 1.00 91.12 523 THR A CA 1
ATOM 3678 C C . THR A 1 523 ? -22.651 -4.840 33.742 1.00 91.12 523 THR A C 1
ATOM 3680 O O . THR A 1 523 ? -21.472 -4.518 33.786 1.00 91.12 523 THR A O 1
ATOM 3683 N N . ASP A 1 524 ? -23.063 -5.994 33.204 1.00 91.12 524 ASP A N 1
ATOM 3684 C CA . ASP A 1 524 ? -22.178 -6.961 32.540 1.00 91.12 524 ASP A CA 1
ATOM 3685 C C . ASP A 1 524 ? -21.646 -6.391 31.201 1.00 91.12 524 ASP A C 1
ATOM 3687 O O . ASP A 1 524 ? -22.423 -6.254 30.240 1.00 91.12 524 ASP A O 1
ATOM 3691 N N . PRO A 1 525 ? -20.338 -6.069 31.094 1.00 93.56 525 PRO A N 1
ATOM 3692 C CA . PRO A 1 525 ? -19.758 -5.495 29.882 1.00 93.56 525 PRO A CA 1
ATOM 3693 C C . PRO A 1 525 ? -19.728 -6.464 28.698 1.00 93.56 525 PRO A C 1
ATOM 3695 O O . PRO A 1 525 ? -19.839 -6.027 27.550 1.00 93.56 525 PRO A O 1
ATOM 3698 N N . ALA A 1 526 ? -19.636 -7.775 28.943 1.00 92.19 526 ALA A N 1
ATOM 3699 C CA . ALA A 1 526 ? -19.588 -8.778 27.880 1.00 92.19 526 ALA A CA 1
ATOM 3700 C C . ALA A 1 526 ? -20.904 -8.837 27.083 1.00 92.19 526 ALA A C 1
ATOM 3702 O O . ALA A 1 526 ? -20.920 -9.244 25.921 1.00 92.19 526 ALA A O 1
ATOM 3703 N N . ARG A 1 527 ? -22.008 -8.364 27.677 1.00 90.94 527 ARG A N 1
ATOM 3704 C CA . ARG A 1 527 ? -23.342 -8.307 27.059 1.00 90.94 527 ARG A CA 1
ATOM 3705 C C . ARG A 1 527 ? -23.659 -6.977 26.369 1.00 90.94 527 ARG A C 1
ATOM 3707 O O . ARG A 1 527 ? -24.796 -6.778 25.942 1.00 90.94 527 ARG A O 1
ATOM 3714 N N . TYR A 1 528 ? -22.691 -6.066 26.249 1.00 96.31 528 TYR A N 1
ATOM 3715 C CA . TYR A 1 528 ? -22.887 -4.748 25.631 1.00 96.31 528 TYR A CA 1
ATOM 3716 C C . TYR A 1 528 ? -21.932 -4.474 24.462 1.00 96.31 528 TYR A C 1
ATOM 3718 O O . TYR A 1 528 ? -21.384 -3.387 24.319 1.00 96.31 528 TYR A O 1
ATOM 3726 N N . THR A 1 529 ? -21.744 -5.465 23.590 1.00 97.12 529 THR A N 1
ATOM 3727 C CA . THR A 1 529 ? -20.892 -5.356 22.390 1.00 97.12 529 THR A CA 1
ATOM 3728 C C . THR A 1 529 ? -21.644 -4.865 21.144 1.00 97.12 529 THR A C 1
ATOM 3730 O O . THR A 1 529 ? -21.072 -4.764 20.055 1.00 97.12 529 THR A O 1
ATOM 3733 N N . GLY A 1 530 ? -22.931 -4.529 21.286 1.00 96.94 530 GLY A N 1
ATOM 3734 C CA . GLY A 1 530 ? -23.759 -3.961 20.224 1.00 96.94 530 GLY A CA 1
ATOM 3735 C C . GLY A 1 530 ? -23.808 -4.841 18.973 1.00 96.94 530 GLY A C 1
ATOM 3736 O O . GLY A 1 530 ? -24.052 -6.040 19.041 1.00 96.94 530 GLY A O 1
ATOM 3737 N N . SER A 1 531 ? -23.573 -4.237 17.807 1.00 98.25 531 SER A N 1
ATOM 3738 C CA . SER A 1 531 ? -23.566 -4.943 16.516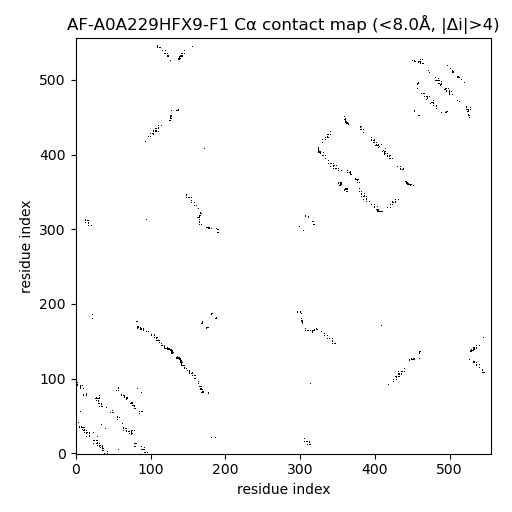 1.00 98.25 531 SER A CA 1
ATOM 3739 C C . SER A 1 531 ? -22.192 -5.499 16.118 1.00 98.25 531 SER A C 1
ATOM 3741 O O . SER A 1 531 ? -22.000 -5.824 14.948 1.00 98.25 531 SER A O 1
ATOM 3743 N N . ALA A 1 532 ? -21.224 -5.598 17.039 1.00 98.62 532 ALA A N 1
ATOM 3744 C CA . ALA A 1 532 ? -19.850 -5.994 16.712 1.00 98.62 532 ALA A CA 1
ATOM 3745 C C . ALA A 1 532 ? -19.783 -7.318 15.934 1.00 98.62 532 ALA A C 1
ATOM 3747 O O . ALA A 1 532 ? -19.197 -7.375 14.857 1.00 98.62 532 ALA A O 1
ATOM 3748 N N . ALA A 1 533 ? -20.479 -8.337 16.428 1.00 98.25 533 ALA A N 1
ATOM 3749 C CA . ALA A 1 533 ? -20.636 -9.642 15.802 1.00 98.25 533 ALA A CA 1
ATOM 3750 C C . ALA A 1 533 ? -21.173 -9.572 14.353 1.00 98.25 533 ALA A C 1
ATOM 3752 O O . ALA A 1 533 ? -20.565 -10.099 13.424 1.00 98.25 533 ALA A O 1
ATOM 3753 N N . ALA A 1 534 ? -22.271 -8.842 14.132 1.00 98.56 534 ALA A N 1
ATOM 3754 C CA . ALA A 1 534 ? -22.869 -8.684 12.803 1.00 98.56 534 ALA A CA 1
ATOM 3755 C C . ALA A 1 534 ? -21.975 -7.880 11.837 1.00 98.56 534 ALA A C 1
ATOM 3757 O O . ALA A 1 534 ? -21.973 -8.122 10.626 1.00 98.56 534 ALA A O 1
ATOM 3758 N N . LEU A 1 535 ? -21.206 -6.918 12.357 1.00 98.81 535 LEU A N 1
ATOM 3759 C CA . LEU A 1 535 ? -20.225 -6.159 11.581 1.00 98.81 535 LEU A CA 1
ATOM 3760 C C . LEU A 1 535 ? -19.031 -7.031 11.170 1.00 98.81 535 LEU A C 1
ATOM 3762 O O . LEU A 1 535 ? -18.569 -6.908 10.035 1.00 98.81 535 LEU A O 1
ATOM 3766 N N . VAL A 1 536 ? -18.580 -7.941 12.042 1.00 98.81 536 VAL A N 1
ATOM 3767 C CA . VAL A 1 536 ? -17.580 -8.966 11.701 1.00 98.81 536 VAL A CA 1
ATOM 3768 C C . VAL A 1 536 ? -18.095 -9.845 10.566 1.00 98.81 536 VAL A C 1
ATOM 3770 O O . VAL A 1 536 ? -17.433 -9.936 9.533 1.00 98.81 536 VAL A O 1
ATOM 3773 N N . ASP A 1 537 ? -19.305 -10.397 10.691 1.00 98.50 537 ASP A N 1
ATOM 3774 C CA . ASP A 1 537 ? -19.906 -11.232 9.641 1.00 98.50 537 ASP A CA 1
ATOM 3775 C C . ASP A 1 537 ? -20.009 -10.477 8.313 1.00 98.50 537 ASP A C 1
ATOM 3777 O O . ASP A 1 537 ? -19.725 -11.016 7.244 1.00 98.50 537 ASP A O 1
ATOM 3781 N N . ARG A 1 538 ? -20.385 -9.192 8.364 1.00 98.19 538 ARG A N 1
ATOM 3782 C CA . ARG A 1 538 ? -20.424 -8.326 7.182 1.00 98.19 538 ARG A CA 1
ATOM 3783 C C . ARG A 1 538 ? -19.054 -8.144 6.543 1.00 98.19 538 ARG A C 1
ATOM 3785 O O . ARG A 1 538 ? -18.970 -8.206 5.318 1.00 98.19 538 ARG A O 1
ATOM 3792 N N . ALA A 1 539 ? -18.014 -7.911 7.335 1.00 97.69 539 ALA A N 1
ATOM 3793 C CA . ALA A 1 539 ? -16.657 -7.733 6.831 1.00 97.69 539 ALA A CA 1
ATOM 3794 C C . ALA A 1 539 ? -16.083 -9.030 6.232 1.00 97.69 539 ALA A C 1
ATOM 3796 O O . ALA A 1 539 ? -15.380 -8.982 5.221 1.00 97.69 539 ALA A O 1
ATOM 3797 N N . LEU A 1 540 ? -16.419 -10.186 6.811 1.00 97.12 540 LEU A N 1
ATOM 3798 C CA . LEU A 1 540 ? -15.967 -11.501 6.346 1.00 97.12 540 LEU A CA 1
ATOM 3799 C C . LEU A 1 540 ? -16.616 -11.941 5.025 1.00 97.12 540 LEU A C 1
ATOM 3801 O O . LEU A 1 540 ? -16.040 -12.765 4.324 1.00 97.12 540 LEU A O 1
ATOM 3805 N N . ARG A 1 541 ? -17.747 -11.345 4.615 1.00 96.31 541 ARG A N 1
ATOM 3806 C CA . ARG A 1 541 ? -18.344 -11.601 3.287 1.00 96.31 541 ARG A CA 1
ATOM 3807 C C . ARG A 1 541 ? -17.481 -11.133 2.114 1.00 96.31 541 ARG A C 1
ATOM 3809 O O . ARG A 1 541 ? -17.707 -11.573 0.989 1.00 96.31 541 ARG A O 1
ATOM 3816 N N . ARG A 1 542 ? -16.530 -10.216 2.330 1.00 93.38 542 ARG A N 1
ATOM 3817 C CA . ARG A 1 542 ? -15.581 -9.827 1.279 1.00 93.38 542 ARG A CA 1
ATOM 3818 C C . ARG A 1 542 ? -14.614 -10.984 1.048 1.00 93.38 542 ARG A C 1
ATOM 3820 O O . ARG A 1 542 ? -13.877 -11.340 1.971 1.00 93.38 542 ARG A O 1
ATOM 3827 N N . ALA A 1 543 ? -14.640 -11.521 -0.171 1.00 84.94 543 ALA A N 1
ATOM 3828 C CA . ALA A 1 543 ? -13.771 -12.606 -0.610 1.00 84.94 543 ALA A CA 1
ATOM 3829 C C . ALA A 1 543 ? -12.294 -12.287 -0.345 1.00 84.94 543 ALA A C 1
ATOM 3831 O O . ALA A 1 543 ? -11.882 -11.123 -0.366 1.00 84.94 543 ALA A O 1
ATOM 3832 N N . GLU A 1 544 ? -11.526 -13.332 -0.053 1.00 80.44 544 GLU A N 1
ATOM 3833 C CA . GLU A 1 544 ? -10.073 -13.227 0.026 1.00 80.44 544 GLU A CA 1
ATOM 3834 C C . GLU A 1 544 ? -9.482 -13.109 -1.381 1.00 80.44 544 GLU A C 1
ATOM 3836 O O . GLU A 1 544 ? -10.093 -13.591 -2.337 1.00 80.44 544 GLU A O 1
ATOM 3841 N N . PRO A 1 545 ? -8.319 -12.457 -1.529 1.00 79.88 545 PRO A N 1
ATOM 3842 C CA . PRO A 1 545 ? -7.604 -12.476 -2.789 1.00 79.88 545 PRO A CA 1
ATOM 3843 C C . PRO A 1 545 ? -7.177 -13.904 -3.122 1.00 79.88 545 PRO A C 1
ATOM 3845 O O . PRO A 1 545 ? -6.732 -14.634 -2.234 1.00 79.88 545 PRO A O 1
ATOM 3848 N N . ASP A 1 546 ? -7.259 -14.285 -4.395 1.00 71.25 546 ASP A N 1
ATOM 3849 C CA . ASP A 1 546 ? -6.679 -15.545 -4.854 1.00 71.25 546 ASP A CA 1
ATOM 3850 C C . ASP A 1 546 ? -5.160 -15.495 -4.659 1.00 71.25 546 ASP A C 1
ATOM 3852 O O . ASP A 1 546 ? -4.458 -14.731 -5.321 1.00 71.25 546 ASP A O 1
ATOM 3856 N N . ILE A 1 547 ? -4.643 -16.308 -3.736 1.00 64.12 547 ILE A N 1
ATOM 3857 C CA . ILE A 1 547 ? -3.203 -16.471 -3.524 1.00 64.12 547 ILE A CA 1
ATOM 3858 C C . ILE A 1 547 ? -2.721 -17.586 -4.465 1.00 64.12 547 ILE A C 1
ATOM 3860 O O . ILE A 1 547 ? -3.073 -18.752 -4.240 1.00 64.12 547 ILE A O 1
ATOM 3864 N N . PRO A 1 548 ? -1.895 -17.289 -5.488 1.00 48.91 548 PRO A N 1
ATOM 3865 C CA . PRO A 1 548 ? -1.386 -18.312 -6.397 1.00 48.91 548 PRO A CA 1
ATOM 3866 C C . PRO A 1 548 ? -0.632 -19.401 -5.620 1.00 48.91 548 PRO A C 1
ATOM 3868 O O . PRO A 1 548 ? 0.322 -19.108 -4.903 1.00 48.91 548 PRO A O 1
ATOM 3871 N N . GLY A 1 549 ? -1.069 -20.658 -5.749 1.00 47.56 549 GLY A N 1
ATOM 3872 C CA . GLY A 1 549 ? -0.449 -21.815 -5.088 1.00 47.56 549 GLY A CA 1
ATOM 3873 C C . GLY A 1 549 ? -1.023 -22.206 -3.720 1.00 47.56 549 GLY A C 1
ATOM 3874 O O . GLY A 1 549 ? -0.540 -23.172 -3.131 1.00 47.56 549 GLY A O 1
ATOM 3875 N N . SER A 1 550 ? -2.059 -21.527 -3.216 1.00 44.94 550 SER A N 1
ATOM 3876 C CA . SER A 1 550 ? -2.803 -22.022 -2.049 1.00 44.94 550 SER A CA 1
ATOM 3877 C C . SER A 1 550 ? -3.766 -23.138 -2.466 1.00 44.94 550 SER A C 1
ATOM 3879 O O . SER A 1 550 ? -4.460 -22.983 -3.475 1.00 44.94 550 SER A O 1
ATOM 3881 N N . PRO A 1 551 ? -3.841 -24.266 -1.734 1.00 36.38 551 PRO A N 1
ATOM 3882 C CA . PRO A 1 551 ? -4.823 -25.294 -2.044 1.00 36.38 551 PRO A CA 1
ATOM 3883 C C . PRO A 1 551 ? -6.225 -24.694 -1.905 1.00 36.38 551 PRO A C 1
ATOM 3885 O O . PRO A 1 551 ? -6.595 -24.229 -0.827 1.00 36.38 551 PRO A O 1
ATOM 3888 N N . GLN A 1 552 ? -6.992 -24.678 -2.998 1.00 36.47 552 GLN A N 1
ATOM 3889 C CA . GLN A 1 552 ? -8.388 -24.256 -2.964 1.00 36.47 552 GLN A CA 1
ATOM 3890 C C . GLN A 1 552 ? -9.141 -25.177 -2.003 1.00 36.47 552 GLN A C 1
ATOM 3892 O O . GLN A 1 552 ? -9.351 -26.357 -2.287 1.00 36.47 552 GLN A O 1
ATOM 3897 N N . THR A 1 553 ? -9.558 -24.652 -0.853 1.00 38.91 553 THR A N 1
ATOM 3898 C CA . THR A 1 553 ? -10.538 -25.331 -0.009 1.00 38.91 553 THR A CA 1
ATOM 3899 C C . THR A 1 553 ? -11.891 -25.190 -0.691 1.00 38.91 553 THR A C 1
ATOM 3901 O O . THR A 1 553 ? -12.632 -24.243 -0.434 1.00 38.91 553 THR A O 1
ATOM 3904 N N . GLY A 1 554 ? -12.186 -26.109 -1.610 1.00 30.58 554 GLY A N 1
ATOM 3905 C CA . GLY A 1 554 ? -13.514 -26.250 -2.187 1.00 30.58 554 GLY A CA 1
ATOM 3906 C C . GLY A 1 554 ? -14.526 -26.482 -1.069 1.00 30.58 554 GLY A C 1
ATOM 3907 O O . GLY A 1 554 ? -14.424 -27.453 -0.321 1.00 30.58 554 GLY A O 1
ATOM 3908 N N . HIS A 1 555 ? -15.477 -25.567 -0.922 1.00 33.66 555 HIS A N 1
ATOM 3909 C CA . HIS A 1 555 ? -16.742 -25.870 -0.267 1.00 33.66 555 HIS A CA 1
ATOM 3910 C C . HIS A 1 555 ? -17.636 -26.532 -1.315 1.00 33.66 555 HIS A C 1
ATOM 3912 O O . HIS A 1 555 ? -18.037 -25.883 -2.282 1.00 33.66 555 HIS A O 1
ATOM 3918 N N . ALA A 1 556 ? -17.863 -27.832 -1.129 1.00 30.77 556 ALA A N 1
ATOM 3919 C CA . ALA A 1 556 ? -18.967 -28.577 -1.719 1.00 30.77 556 ALA A CA 1
ATOM 3920 C C . ALA A 1 556 ? -20.099 -28.667 -0.694 1.00 30.77 556 ALA A C 1
ATOM 3922 O O . ALA A 1 556 ? -19.770 -28.823 0.508 1.00 30.77 556 ALA A O 1
#

Sequence (556 aa):
MAFLQAMLDAEAALTRAQAALGQAPGAAAGAVAGVARAELYDVRDLAVRARAGGNPVIPLVAEMTAAVARTDPEAAAYVHRGATSQDILDTAAMLVAARALPLILADLGRTATALGRLATAHRDTPMPARTLTQHAVPTTFGLKAAGWRALTLDAHDRLASLRPPAQLGGAGGTLAAFAALAEGFGVRSAAGQPPRPGDGTEQATAPARSQAPGERSVTGAGAERGGDTAAVASATAGPTRTDPAADAGGRTPGEVSGPTPDALGRAGVTAGATADTPARASVTTAAGSTTTAGATGTDDDLGVRLVARFADELGLAEPALPWHTLRTPVADLGAALAFAVGALGKVAADVLVLSRTEIGEVAEGSGGGSSAMPHKSNPVRATLVAAAARQAPGLAATLLGSLAAEDERPAGAWHAEWQPLRELLRLAGGAAREAAELAEGLRVFPRRMDEHLALTDGLIVSERIAAALAPLVGRSRAKELLTVASRRAREEGVALAEALAGALAEEPELAGVLSEARLRELTDPARYTGSAAALVDRALRRAEPDIPGSPQTGHA

Solvent-accessible surface area (backbone atoms only — not comparable to full-atom values): 31895 Å² total; per-residue (Å²): 105,72,63,55,33,26,31,30,48,39,48,26,26,47,32,40,28,33,23,76,69,58,56,38,58,64,66,31,24,51,46,47,44,74,62,44,46,49,90,80,52,62,67,65,60,35,59,59,54,10,66,83,73,78,39,51,46,65,52,45,50,55,52,49,28,55,54,26,37,76,80,37,62,74,37,24,74,51,57,67,64,45,60,31,58,63,26,32,50,49,23,10,52,26,48,51,46,63,65,46,48,61,59,30,45,47,24,29,35,49,22,28,53,30,21,48,51,48,13,61,78,24,28,79,39,43,25,61,32,72,53,97,92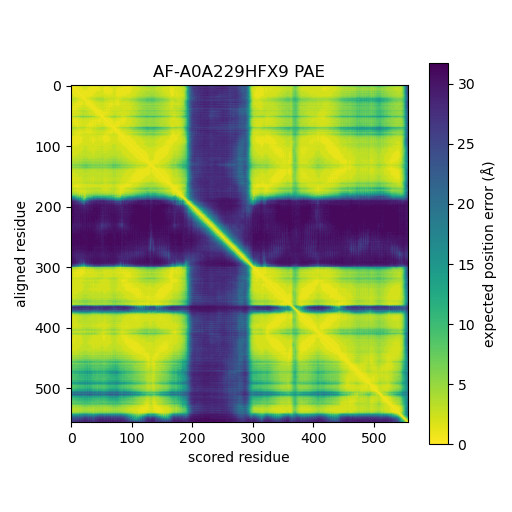,34,80,52,40,37,28,25,54,2,34,53,27,32,53,45,22,51,41,34,48,54,26,38,53,53,52,69,70,60,70,50,40,44,38,62,20,27,90,66,55,70,26,59,52,44,40,58,50,26,48,74,56,71,50,74,49,80,75,73,69,73,81,73,92,66,92,74,79,93,78,88,80,87,88,85,89,84,86,84,87,80,91,82,89,87,88,85,91,80,89,85,84,89,79,89,84,88,85,86,90,80,90,88,82,89,86,83,90,83,89,86,85,89,86,87,83,90,82,87,86,83,90,76,89,78,86,83,91,81,89,88,83,92,78,84,91,75,89,87,77,88,81,82,73,86,71,85,77,81,79,77,82,70,93,70,94,72,88,74,87,85,70,89,57,67,83,39,33,64,40,57,49,43,43,47,41,32,7,59,66,68,75,31,34,65,56,98,58,54,42,74,37,56,40,57,72,55,30,52,50,30,49,34,38,28,48,33,27,39,39,50,17,52,49,16,52,52,48,60,57,33,41,32,88,94,55,44,34,31,41,61,63,90,56,46,91,42,93,91,45,65,84,60,57,73,56,59,46,34,50,53,22,36,54,36,32,69,49,31,57,62,38,25,49,49,32,51,58,28,46,72,31,52,77,66,64,36,97,46,34,60,72,59,33,62,61,36,54,54,48,40,55,50,41,28,41,52,29,24,48,37,44,20,55,43,42,67,42,53,43,75,35,62,68,46,23,50,58,54,47,50,75,53,40,30,56,46,30,48,67,58,43,36,65,66,35,20,85,78,65,36,61,70,50,23,50,50,54,48,51,51,12,52,48,44,14,67,75,72,72,42,43,31,51,56,28,38,52,51,61,32,58,78,35,78,92,43,49,72,77,62,49,71,69,55,38,52,57,51,37,38,48,78,77,48,34,82,62,30,51,62,51,26,57,59,53,64,69,57,78,79,69,89,51,92,89,60,84,80,81,76,85,129

Mean predicted aligned error: 13.08 Å

Foldseek 3Di:
DLLLLLLLLLQLLLLVLCCVLLLHPPVLSVLSNVCSDSVNDDPVVLVVVCVVVVGSVVVSLVVSLVSSCVVPVVSSCSGCQQFDRLLSNLSSLLLVLVVLLLLLLLLLLLLLVLLLVQLVVFLQLKFFDADPNDGAAIAISSLVSLLLSVLSVVLNVLSVPAFRARFTQGPQQPSVSVQVSCVVSVQDQPQPDDPDPDDDDDDDDDDDDDDDDDDDDDDDDDDDDDDDDDDDDDDDDYDDDDDDDDDDDDDDDDDDDDDDDDDDDDDDDDDDDDDDDPDDPPPPPDDDDDDDPDPSRQCRRSSLSSQVSSCVSSVGDRDPGRCQLVLVSLLSLLVSLLSNLLSLLVVLVVQQVCCDPVHNQKAFAPAAPDPVDRPDGDPVLSVLSNVLNVVSVVLSVLSVVLNPADHSHRPPSVSSRPVSSVVSSVSSSSNSNSSSSRSNRMGGDSVSSQVNLPVLLLVSLLVLQLVVCCVQPHNVVSVVLSVQLSVCCVVVVHHSLVSSQVSQVVDPVSNVSDDSVRSVCSSRSSNGNPCSSVSSVVSSVPDRPDNPPDPPPDDD

Secondary structure (DSSP, 8-state):
-HHHHHHHHHHHHHHHHHHHTTSS-HHHHHHHHHH--GGGS-HHHHHHHHHHHTSSHHHHHHHHHHHHHHH-TTGGGGTTTT--HHHHHHHHHHHHHHHHHHHHHHHHHHHHHHHHHHHHHTTT-EEEEEETTEEEEEEEHHHHHHHHHHHHHHHHHHHHT--PBP----TTSS-HHHHHHHHHTT---TT--PPP------------------------------------------------------------PPPPP-------------------------------S--TTTTT-HHHHHHHHHHHHHTPBPPSS--SS--HHHHHHHHHHHHHHHHHHHHHHHHHHHTSTTT-SEEESS----TT-TT----HHHHHHHHHHHHHHHHHHHHHHTT---SSS-SSTTTTTHHHHHHHHHHHHHHHHHHHHHHHHEEE-HHHHHHHHGGGTTGGGHHHHHHHHHHHH-HHHHHHHHHHHHHHHHHHT--HHHHHHHHHHTSTTTTTSS-HHHHHHHH-GGG--TTHHHHHHHHHTSPPP--TTS------

pLDDT: mean 81.53, std 26.19, range [24.39, 98.94]

Radius of gyration: 36.03 Å; Cα contacts (8 Å, |Δi|>4): 707; chains: 1; bounding box: 82×90×110 Å

Nearest PDB structures (foldseek):
  5xnz-assembly1_A  TM=9.543E-01  e=6.365E-34  Streptomyces cremeus
  1re5-assembly1_C  TM=9.416E-01  e=8.545E-28  Pseudomonas putida KT2440
  1re5-assembly1_B  TM=9.394E-01  e=2.189E-27  Pseudomonas putida KT2440
  1re5-assembly1_D  TM=9.319E-01  e=1.768E-27  Pseudomonas putida KT2440
  1re5-assembly1_A  TM=9.405E-01  e=3.983E-27  Pseudomonas putida KT2440